Protein 7ODY (pdb70)

Structure (mmCIF, N/CA/C/O backbone):
data_7ODY
#
_entry.id   7ODY
#
_cell.length_a   53.590
_cell.length_b   91.370
_cell.length_c   114.280
_cell.angle_alpha   90.000
_cell.angle_beta   90.000
_cell.angle_gamma   90.000
#
_symmetry.space_group_name_H-M   'P 21 21 21'
#
loop_
_entity.id
_entity.type
_entity.pdbx_description
1 polymer 'MazG-like pyrophosphohydrolase (MazZ)'
2 non-polymer "2'-DEOXYGUANOSINE-5'-DIPHOSPHATE"
3 non-polymer 'MANGANESE (II) ION'
4 non-polymer 'SULFATE ION'
5 water water
#
loop_
_atom_site.group_PDB
_atom_site.id
_atom_site.type_symbol
_atom_site.label_atom_id
_atom_site.label_alt_id
_atom_site.label_comp_id
_atom_site.label_asym_id
_atom_site.label_entity_id
_atom_site.label_seq_id
_atom_site.pdbx_PDB_ins_code
_atom_site.Cartn_x
_atom_site.Cartn_y
_atom_site.Cartn_z
_atom_site.occupancy
_atom_site.B_iso_or_equiv
_atom_site.auth_seq_id
_atom_site.auth_comp_id
_atom_site.auth_asym_id
_atom_site.auth_atom_id
_atom_site.pdbx_PDB_model_num
ATOM 1 N N . PRO A 1 8 ? 25.37000 7.55400 -33.81000 1.000 36.41601 2 PRO A N 1
ATOM 2 C CA . PRO A 1 8 ? 24.53700 7.08000 -32.71900 1.000 35.93710 2 PRO A CA 1
ATOM 3 C C . PRO A 1 8 ? 23.95000 8.19600 -31.87500 1.000 37.03724 2 PRO A C 1
ATOM 4 O O . PRO A 1 8 ? 24.61600 9.13400 -31.59200 1.000 36.25061 2 PRO A O 1
ATOM 15 N N . ALA A 1 9 ? 22.70600 8.08400 -31.48900 1.000 27.30617 3 ALA A N 1
ATOM 16 C CA . ALA A 1 9 ? 22.08700 9.09400 -30.64800 1.000 30.38856 3 ALA A CA 1
ATOM 17 C C . ALA A 1 9 ? 22.34100 8.78200 -29.18000 1.000 29.74562 3 ALA A C 1
ATOM 18 O O . ALA A 1 9 ? 22.59100 7.63200 -28.79900 1.000 32.21546 3 ALA A O 1
ATOM 25 N N . THR A 1 10 ? 22.27400 9.81900 -28.34800 1.000 31.55532 4 THR A N 1
ATOM 26 C CA . THR A 1 10 ? 22.30800 9.57200 -26.91700 1.000 29.22894 4 THR A CA 1
ATOM 27 C C . THR A 1 10 ? 21.01000 8.90300 -26.48800 1.000 29.37946 4 THR A C 1
ATOM 28 O O . THR A 1 10 ? 19.97400 9.01100 -27.15300 1.000 28.62123 4 THR A O 1
ATOM 39 N N . VAL A 1 11 ? 21.05400 8.17800 -25.39200 1.000 27.34447 5 VAL A N 1
ATOM 40 C CA A VAL A 1 11 ? 19.86200 7.50300 -24.90500 0.640 25.67317 5 VAL A CA 1
ATOM 41 C CA B VAL A 1 11 ? 19.86300 7.50100 -24.89400 0.360 25.71509 5 VAL A CA 1
ATOM 42 C C . VAL A 1 11 ? 18.79900 8.51600 -24.50000 1.000 24.92465 5 VAL A C 1
ATOM 43 O O . VAL A 1 11 ? 17.60100 8.27600 -24.67800 1.000 23.64343 5 VAL A O 1
ATOM 68 N N . ALA A 1 12 ? 19.21500 9.68200 -23.96900 1.000 25.03647 6 ALA A N 1
ATOM 69 C CA . ALA A 1 12 ? 18.25300 10.71400 -23.60000 1.000 25.08878 6 ALA A CA 1
ATOM 70 C C . ALA A 1 12 ? 17.52100 11.25000 -24.82300 1.000 24.69693 6 ALA A C 1
ATOM 71 O O . ALA A 1 12 ? 16.32700 11.56400 -24.74700 1.000 24.13256 6 ALA A O 1
ATOM 78 N N . GLU A 1 13 ? 18.22500 11.36900 -25.95400 1.000 25.44083 7 GLU A N 1
ATOM 79 C CA . GLU A 1 13 ? 17.59400 11.85200 -27.17800 1.000 26.49636 7 GLU A CA 1
ATOM 80 C C . GLU A 1 13 ? 16.59700 10.83300 -27.70900 1.000 23.40064 7 GLU A C 1
ATOM 81 O O . GLU A 1 13 ? 15.50900 11.19900 -28.16400 1.000 24.29929 7 GLU A O 1
ATOM 93 N N . LEU A 1 14 ? 16.94600 9.54700 -27.64800 1.000 23.45837 8 LEU A N 1
ATOM 94 C CA . LEU A 1 14 ? 15.99300 8.52500 -28.06600 1.000 21.24600 8 LEU A CA 1
ATOM 95 C C . LEU A 1 14 ? 14.77700 8.50500 -27.14800 1.000 21.16224 8 LEU A C 1
ATOM 96 O O . LEU A 1 14 ? 13.64500 8.37400 -27.62000 1.000 21.63608 8 LEU A O 1
ATOM 112 N N . GLN A 1 15 ? 14.98300 8.65600 -25.83600 1.000 21.51600 9 GLN A N 1
ATOM 113 C CA . GLN A 1 15 ? 13.84600 8.74800 -24.92500 1.000 20.33722 9 GLN A CA 1
ATOM 114 C C . GLN A 1 15 ? 12.94300 9.91900 -25.28500 1.000 22.32642 9 GLN A C 1
ATOM 115 O O . GLN A 1 15 ? 11.71500 9.81000 -25.20700 1.000 19.45022 9 GLN A O 1
ATOM 129 N N . ALA A 1 16 ? 13.54600 11.05400 -25.66400 1.000 22.19172 10 ALA A N 1
ATOM 130 C CA . ALA A 1 16 ? 12.76900 12.24500 -25.99200 1.000 23.11497 10 ALA A CA 1
ATOM 131 C C . ALA A 1 16 ? 11.95300 12.04300 -27.26100 1.000 20.86918 10 ALA A C 1
ATOM 132 O O . ALA A 1 16 ? 10.80200 12.48700 -27.34100 1.000 23.33597 10 ALA A O 1
ATOM 139 N N . GLU A 1 17 ? 12.53000 11.37000 -28.26300 1.000 20.56165 11 GLU A N 1
ATOM 140 C CA . GLU A 1 17 ? 11.78400 11.05300 -29.47700 1.000 22.04946 11 GLU A CA 1
ATOM 141 C C . GLU A 1 17 ? 10.64700 10.08100 -29.19600 1.000 19.83812 11 GLU A C 1
ATOM 142 O O . GLU A 1 17 ? 9.53900 10.23500 -29.72500 1.000 20.37553 11 GLU A O 1
ATOM 154 N N . ILE A 1 18 ? 10.90600 9.05300 -28.38300 1.000 18.56981 12 ILE A N 1
ATOM 155 C CA . ILE A 1 18 ? 9.84600 8.11900 -28.02100 1.000 18.53662 12 ILE A CA 1
ATOM 156 C C . ILE A 1 18 ? 8.71300 8.85300 -27.31700 1.000 19.18408 12 ILE A C 1
ATOM 157 O O . ILE A 1 18 ? 7.53700 8.70200 -27.67000 1.000 19.65335 12 ILE A O 1
ATOM 173 N N . ALA A 1 19 ? 9.05900 9.66000 -26.31100 1.000 19.80656 13 ALA A N 1
ATOM 174 C CA . ALA A 1 19 ? 8.04900 10.35600 -25.52500 1.000 22.44467 13 ALA A CA 1
ATOM 175 C C . ALA A 1 19 ? 7.24700 11.32200 -26.38300 1.000 24.12680 13 ALA A C 1
ATOM 176 O O . ALA A 1 19 ? 6.03300 11.44300 -26.21300 1.000 22.28818 13 ALA A O 1
ATOM 183 N N . ALA A 1 20 ? 7.91900 12.02700 -27.29900 1.000 20.31011 14 ALA A N 1
ATOM 184 C CA . ALA A 1 20 ? 7.22700 12.98200 -28.15800 1.000 21.65468 14 ALA A CA 1
ATOM 185 C C . ALA A 1 20 ? 6.25700 12.28700 -29.10400 1.000 22.81418 14 ALA A C 1
ATOM 186 O O . ALA A 1 20 ? 5.25900 12.89600 -29.52000 1.000 22.46127 14 ALA A O 1
ATOM 193 N N . TRP A 1 21 ? 6.51600 11.01000 -29.43100 1.000 19.95596 15 TRP A N 1
ATOM 194 C CA . TRP A 1 21 ? 5.59000 10.24000 -30.25200 1.000 19.62165 15 TRP A CA 1
ATOM 195 C C . TRP A 1 21 ? 4.40100 9.72700 -29.44200 1.000 20.48094 15 TRP A C 1
ATOM 196 O O . TRP A 1 21 ? 3.25100 9.87100 -29.86700 1.000 24.86097 15 TRP A O 1
ATOM 217 N N . ILE A 1 22 ? 4.65700 9.10600 -28.28400 1.000 20.24337 16 ILE A N 1
ATOM 218 C CA . ILE A 1 22 ? 3.58600 8.41600 -27.56100 1.000 22.71533 16 ILE A CA 1
ATOM 219 C C . ILE A 1 22 ? 2.71800 9.39300 -26.75600 1.000 23.86825 16 ILE A C 1
ATOM 220 O O . ILE A 1 22 ? 1.51800 9.15900 -26.59600 1.000 26.11248 16 ILE A O 1
ATOM 236 N N . HIS A 1 23 ? 3.28100 10.50000 -26.27100 1.000 22.94089 17 HIS A N 1
ATOM 237 C CA . HIS A 1 23 ? 2.54000 11.34400 -25.33400 1.000 25.05205 17 HIS A CA 1
ATOM 238 C C . HIS A 1 23 ? 1.23300 11.88600 -25.90700 1.000 30.21899 17 HIS A C 1
ATOM 239 O O . HIS A 1 23 ? 0.21700 11.83300 -25.19000 1.000 29.52582 17 HIS A O 1
ATOM 253 N N . PRO A 1 24 ? 1.16300 12.38800 -27.14900 1.000 26.30139 18 PRO A N 1
ATOM 254 C CA . PRO A 1 24 ? -0.15300 12.77800 -27.68800 1.000 26.79486 18 PRO A CA 1
ATOM 255 C C . PRO A 1 24 ? -1.15000 11.63400 -27.74900 1.000 29.45882 18 PRO A C 1
ATOM 256 O O . PRO A 1 24 ? -2.35200 11.86600 -27.58100 1.000 32.49767 18 PRO A O 1
ATOM 267 N N . LEU A 1 25 ? -0.69000 10.39900 -27.96400 1.000 27.25582 19 LEU A N 1
ATOM 268 C CA . LEU A 1 25 ? -1.60100 9.27100 -28.09300 1.000 24.71724 19 LEU A CA 1
ATOM 269 C C . LEU A 1 25 ? -1.99700 8.68900 -26.74100 1.000 26.67396 19 LEU A C 1
ATOM 270 O O . LEU A 1 25 ? -3.10900 8.17300 -26.60000 1.000 32.29315 19 LEU A O 1
ATOM 286 N N . ASN A 1 26 ? -1.10600 8.75800 -25.75100 1.000 24.57428 20 ASN A N 1
ATOM 287 C CA . ASN A 1 26 ? -1.28500 8.05300 -24.47800 1.000 26.12105 20 ASN A CA 1
ATOM 288 C C . ASN A 1 26 ? -0.66200 8.89600 -23.37400 1.000 22.43565 20 ASN A C 1
ATOM 289 O O . ASN A 1 26 ? 0.35200 8.51900 -22.77400 1.000 24.69481 20 ASN A O 1
ATOM 300 N N . PRO A 1 27 ? -1.24000 10.07300 -23.09100 1.000 30.68296 21 PRO A N 1
ATOM 301 C CA . PRO A 1 27 ? -0.57000 11.00900 -22.16800 1.000 28.49664 21 PRO A CA 1
ATOM 302 C C . PRO A 1 27 ? -0.53000 10.53100 -20.72300 1.000 33.20038 21 PRO A C 1
ATOM 303 O O . PRO A 1 27 ? 0.39900 10.89400 -19.98500 1.000 33.71720 21 PRO A O 1
ATOM 314 N N . ASP A 1 28 ? -1.50000 9.72800 -20.29500 1.000 30.90384 22 ASP A N 1
ATOM 315 C CA . ASP A 1 28 ? -1.55500 9.25200 -18.92000 1.000 29.41980 22 ASP A CA 1
ATOM 316 C C . ASP A 1 28 ? -0.97900 7.84900 -18.76200 1.000 29.55876 22 ASP A C 1
ATOM 317 O O . ASP A 1 28 ? -1.28900 7.17000 -17.77800 1.000 28.41722 22 ASP A O 1
ATOM 326 N N . ARG A 1 29 ? -0.13900 7.41300 -19.70500 1.000 24.10338 23 ARG A N 1
ATOM 327 C CA . ARG A 1 29 ? 0.50800 6.10900 -19.61600 1.000 22.01455 23 ARG A CA 1
ATOM 328 C C . ARG A 1 29 ? 1.29100 5.98300 -18.31800 1.000 21.11722 23 ARG A C 1
ATOM 329 O O . ARG A 1 29 ? 1.82000 6.96000 -17.77800 1.000 23.32195 23 ARG A O 1
ATOM 350 N N . ARG A 1 30 ? 1.36700 4.74500 -17.84400 1.000 21.55890 24 ARG A N 1
ATOM 351 C CA . ARG A 1 30 ? 1.92900 4.43800 -16.53800 1.000 22.86737 24 ARG A CA 1
ATOM 352 C C . ARG A 1 30 ? 2.95500 3.32300 -16.61500 1.000 20.01155 24 ARG A C 1
ATOM 353 O O . ARG A 1 30 ? 2.98400 2.54800 -17.57800 1.000 20.78785 24 ARG A O 1
ATOM 374 N N . PRO A 1 31 ? 3.83600 3.20000 -15.60400 1.000 20.97528 25 PRO A N 1
ATOM 375 C CA . PRO A 1 31 ? 4.81000 2.08700 -15.61900 1.000 22.33921 25 PRO A CA 1
ATOM 376 C C . PRO A 1 31 ? 4.17600 0.71400 -15.73500 1.000 21.39837 25 PRO A C 1
ATOM 377 O O . PRO A 1 31 ? 4.70400 -0.13300 -16.46700 1.000 19.57742 25 PRO A O 1
ATOM 388 N N . GLY A 1 32 ? 3.05700 0.47300 -15.04400 1.000 23.77803 26 GLY A N 1
ATOM 389 C CA . GLY A 1 32 ? 2.44100 -0.85000 -15.07300 1.000 23.22978 26 GLY A CA 1
ATOM 390 C C . GLY A 1 32 ? 2.05000 -1.29100 -16.47200 1.000 19.05730 26 GLY A C 1
ATOM 391 O O . GLY A 1 32 ? 2.35300 -2.41100 -16.89500 1.000 19.67373 26 GLY A O 1
ATOM 395 N N . GLY A 1 33 ? 1.36600 -0.41700 -17.21500 1.000 20.56315 27 GLY A N 1
ATOM 396 C CA . GLY A 1 33 ? 1.01200 -0.76200 -18.58300 1.000 20.45998 27 GLY A CA 1
ATOM 397 C C . GLY A 1 33 ? 2.21100 -0.83000 -19.51000 1.000 17.07118 27 GLY A C 1
ATOM 398 O O . GLY A 1 33 ? 2.21100 -1.60400 -20.47900 1.000 18.25627 27 GLY A O 1
ATOM 402 N N . THR A 1 34 ? 3.22900 -0.00800 -19.25300 1.000 18.60024 28 THR A N 1
ATOM 403 C CA . THR A 1 34 ? 4.44700 -0.06300 -20.06000 1.000 17.00325 28 THR A CA 1
ATOM 404 C C . THR A 1 34 ? 5.17000 -1.38500 -19.84700 1.000 16.98521 28 THR A C 1
ATOM 405 O O . THR A 1 34 ? 5.64400 -1.99500 -20.80500 1.000 16.67136 28 THR A O 1
ATOM 416 N N . ILE A 1 35 ? 5.21500 -1.86400 -18.59900 1.000 15.85776 29 ILE A N 1
ATOM 417 C CA . ILE A 1 35 ? 5.80000 -3.17900 -18.31400 1.000 16.58825 29 ILE A CA 1
ATOM 418 C C . ILE A 1 35 ? 4.98400 -4.28900 -18.96400 1.000 15.14887 29 ILE A C 1
ATOM 419 O O . ILE A 1 35 ? 5.53400 -5.27900 -19.47700 1.000 15.03025 29 ILE A O 1
ATOM 435 N N . ALA A 1 36 ? 3.66000 -4.16600 -18.92100 1.000 16.05663 30 ALA A N 1
ATOM 436 C CA . ALA A 1 36 ? 2.79600 -5.16200 -19.55100 1.000 16.38891 30 ALA A CA 1
ATOM 437 C C . ALA A 1 36 ? 3.09000 -5.27500 -21.03800 1.000 15.81640 30 ALA A C 1
ATOM 438 O O . ALA A 1 36 ? 3.23600 -6.38000 -21.57500 1.000 16.28720 30 ALA A O 1
ATOM 445 N N . LYS A 1 37 ? 3.18200 -4.12800 -21.72400 1.000 16.49226 31 LYS A N 1
ATOM 446 C CA . LYS A 1 37 ? 3.48500 -4.14000 -23.15300 1.000 16.62794 31 LYS A CA 1
ATOM 447 C C . LYS A 1 37 ? 4.90700 -4.63600 -23.42400 1.000 14.43982 31 LYS A C 1
ATOM 448 O O . LYS A 1 37 ? 5.14100 -5.37500 -24.39100 1.000 15.48310 31 LYS A O 1
ATOM 467 N N . LEU A 1 38 ? 5.87000 -4.23400 -22.58700 1.000 16.34254 32 LEU A N 1
ATOM 468 C CA . LEU A 1 38 ? 7.24100 -4.73200 -22.69700 1.000 15.46843 32 LEU A CA 1
ATOM 469 C C . LEU A 1 38 ? 7.27300 -6.25500 -22.69700 1.000 14.10058 32 LEU A C 1
ATOM 470 O O . LEU A 1 38 ? 7.97500 -6.88000 -23.50400 1.000 14.64742 32 LEU A O 1
ATOM 486 N N . LEU A 1 39 ? 6.48600 -6.87300 -21.81500 1.000 14.67682 33 LEU A N 1
ATOM 487 C CA . LEU A 1 39 ? 6.48300 -8.33200 -21.77300 1.000 15.22324 33 LEU A CA 1
ATOM 488 C C . LEU A 1 39 ? 5.85900 -8.91700 -23.03600 1.000 15.64906 33 LEU A C 1
ATOM 489 O O . LEU A 1 39 ? 6.34000 -9.94200 -23.54300 1.000 15.37465 33 LEU A O 1
ATOM 505 N N . GLU A 1 40 ? 4.79600 -8.29000 -23.56800 1.000 14.54838 34 GLU A N 1
ATOM 506 C CA . GLU A 1 40 ? 4.27800 -8.72300 -24.86900 1.000 16.45271 34 GLU A CA 1
ATOM 507 C C . GLU A 1 40 ? 5.38600 -8.71100 -25.92900 1.000 14.72016 34 GLU A C 1
ATOM 508 O O . GLU A 1 40 ? 5.57000 -9.68500 -26.67600 1.000 15.34149 34 GLU A O 1
ATOM 520 N N . GLU A 1 41 ? 6.14000 -7.61600 -26.00900 1.000 14.64105 35 GLU A N 1
ATOM 521 C CA . GLU A 1 41 ? 7.10500 -7.48700 -27.09600 1.000 15.56370 35 GLU A CA 1
ATOM 522 C C . GLU A 1 41 ? 8.31300 -8.40300 -26.89800 1.000 15.03540 35 GLU A C 1
ATOM 523 O O . GLU A 1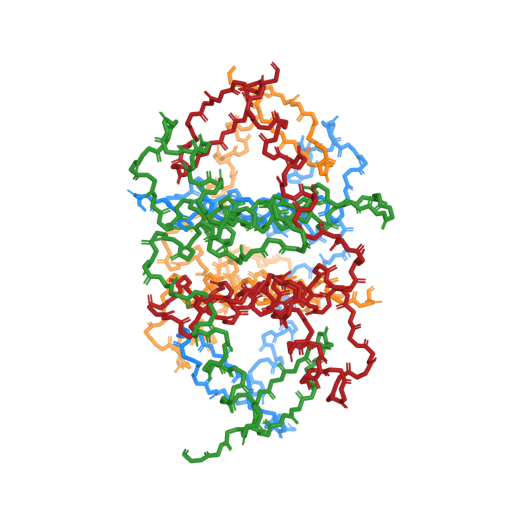 41 ? 8.87700 -8.90600 -27.87400 1.000 16.05379 35 GLU A O 1
ATOM 535 N N . ILE A 1 42 ? 8.71600 -8.66600 -25.64900 1.000 14.00153 36 ILE A N 1
ATOM 536 C CA . ILE A 1 42 ? 9.75100 -9.67400 -25.43700 1.000 15.65530 36 ILE A CA 1
ATOM 537 C C . ILE A 1 42 ? 9.27000 -11.03200 -25.91700 1.000 15.64828 36 ILE A C 1
ATOM 538 O O . ILE A 1 42 ? 10.02800 -11.78500 -26.54300 1.000 16.70597 36 ILE A O 1
ATOM 554 N N . GLY A 1 43 ? 8.01300 -11.37100 -25.61500 1.000 15.93396 37 GLY A N 1
ATOM 555 C CA . GLY A 1 43 ? 7.44100 -12.61600 -26.11400 1.000 16.27051 37 GLY A CA 1
ATOM 556 C C . GLY A 1 43 ? 7.52200 -12.72700 -27.62300 1.000 16.84873 37 GLY A C 1
ATOM 557 O O . GLY A 1 43 ? 7.82500 -13.79500 -28.16200 1.000 17.89121 37 GLY A O 1
ATOM 561 N N . GLU A 1 44 ? 7.25900 -11.62700 -28.32700 1.000 16.84497 38 GLU A N 1
ATOM 562 C CA . GLU A 1 44 ? 7.34700 -11.67000 -29.78800 1.000 17.90861 38 GLU A CA 1
ATOM 563 C C . GLU A 1 44 ? 8.76500 -11.98300 -30.25600 1.000 18.29517 38 GLU A C 1
ATOM 564 O O . GLU A 1 44 ? 8.96100 -12.66000 -31.27200 1.000 20.30028 38 GLU A O 1
ATOM 576 N N . LEU A 1 45 ? 9.76600 -11.47100 -29.54800 1.000 19.00840 39 LEU A N 1
ATOM 577 C CA . LEU A 1 45 ? 11.15100 -11.76100 -29.89600 1.000 20.56575 39 LEU A CA 1
ATOM 578 C C . LEU A 1 45 ? 11.45500 -13.23600 -29.68900 1.000 23.25988 39 LEU A C 1
ATOM 579 O O . LEU A 1 45 ? 12.11300 -13.87200 -30.51900 1.000 23.87669 39 LEU A O 1
ATOM 595 N N . ILE A 1 46 ? 10.94900 -13.79900 -28.59400 1.000 21.14556 40 ILE A N 1
ATOM 596 C CA . ILE A 1 46 ? 11.15500 -15.21400 -28.29800 1.000 22.44671 40 ILE A CA 1
ATOM 597 C C . ILE A 1 46 ? 10.58200 -16.07600 -29.41200 1.000 26.58089 40 ILE A C 1
ATOM 598 O O . ILE A 1 46 ? 11.24100 -17.00000 -29.90300 1.000 30.03452 40 ILE A O 1
ATOM 614 N N . ALA A 1 47 ? 9.34900 -15.78000 -29.84200 1.000 24.43723 41 ALA A N 1
ATOM 615 C CA . ALA A 1 47 ? 8.68200 -16.60900 -30.83900 1.000 25.80843 41 ALA A CA 1
ATOM 616 C C . ALA A 1 47 ? 9.15300 -16.32600 -32.25900 1.000 32.35910 41 ALA A C 1
ATOM 617 O O . ALA A 1 47 ? 8.80800 -17.08900 -33.16700 1.000 35.78263 41 ALA A O 1
ATOM 624 N N . SER A 1 48 ? 9.92500 -15.26300 -32.46900 1.000 28.74429 42 SER A N 1
ATOM 625 C CA . SER A 1 48 ? 10.33700 -14.88300 -33.81400 1.000 35.18260 42 SER A CA 1
ATOM 626 C C . SER A 1 48 ? 11.12400 -16.00200 -34.48200 1.000 48.15348 42 SER A C 1
A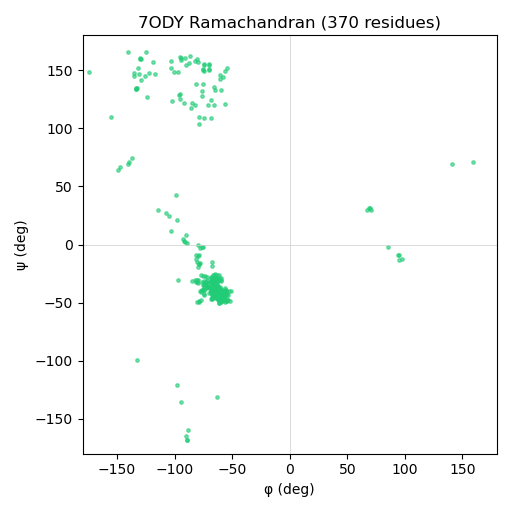TOM 627 O O . SER A 1 48 ? 12.01800 -16.60300 -33.87700 1.000 43.63243 42 SER A O 1
ATOM 635 N N . ASP A 1 49 ? 10.76700 -16.29300 -35.73100 1.000 70.39860 43 ASP A N 1
ATOM 636 C CA . ASP A 1 49 ? 11.54000 -17.17000 -36.60600 1.000 75.43562 43 ASP A CA 1
ATOM 637 C C . ASP A 1 49 ? 12.41500 -16.35800 -37.55000 1.000 79.17987 43 ASP A C 1
ATOM 638 O O . ASP A 1 49 ? 12.50100 -16.65100 -38.74600 1.000 88.95209 43 ASP A O 1
ATOM 647 N N . ARG A 1 50 ? 13.05800 -15.31300 -37.03600 1.000 76.20457 44 ARG A N 1
ATOM 648 C CA . ARG A 1 50 ? 13.84000 -14.40900 -37.86800 1.000 76.35373 44 ARG A CA 1
ATOM 649 C C . ARG A 1 50 ? 15.20900 -14.14600 -37.26300 1.000 74.65979 44 ARG A C 1
ATOM 650 O O . ARG A 1 50 ? 15.34000 -13.99000 -36.04900 1.000 84.96310 44 ARG A O 1
ATOM 671 N N . ASP A 1 53 ? 14.94800 -10.03900 -35.11000 1.000 61.52342 47 ASP A N 1
ATOM 672 C CA . ASP A 1 53 ? 14.90600 -9.00400 -36.13900 1.000 52.55647 47 ASP A CA 1
ATOM 673 C C . ASP A 1 53 ? 14.95700 -7.61400 -35.49800 1.000 41.16384 47 ASP A C 1
ATOM 674 O O . ASP A 1 53 ? 14.48500 -7.43100 -34.37700 1.000 39.27110 47 ASP A O 1
ATOM 682 N N . PRO A 1 54 ? 15.55200 -6.64400 -36.19700 1.000 35.55096 48 PRO A N 1
ATOM 683 C CA . PRO A 1 54 ? 15.79100 -5.33600 -35.56200 1.000 30.83293 48 PRO A CA 1
ATOM 684 C C . PRO A 1 54 ? 14.52400 -4.59200 -35.16200 1.000 30.11405 48 PRO A C 1
ATOM 685 O O . PRO A 1 54 ? 14.55300 -3.86000 -34.16700 1.000 26.73997 48 PRO A O 1
ATOM 696 N N . LEU A 1 55 ? 13.41700 -4.73700 -35.89700 1.000 27.70972 49 LEU A N 1
ATOM 697 C CA . LEU A 1 55 ? 12.20800 -4.00800 -35.51500 1.000 28.10656 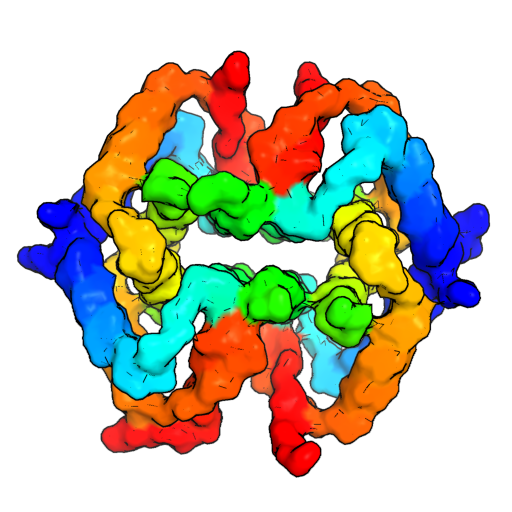49 LEU A CA 1
ATOM 698 C C . LEU A 1 55 ? 11.55400 -4.61700 -34.27900 1.000 28.54319 49 LEU A C 1
ATOM 699 O O . LEU A 1 55 ? 10.88000 -3.90800 -33.52100 1.000 27.55867 49 LEU A O 1
ATOM 715 N N . GLU A 1 56 ? 11.74700 -5.91700 -34.04700 1.000 29.81905 50 GLU A N 1
ATOM 716 C CA . GLU A 1 56 ? 11.26200 -6.50800 -32.80200 1.000 29.06031 50 GLU A CA 1
ATOM 717 C C . GLU A 1 56 ? 12.14000 -6.10800 -31.62300 1.000 27.05279 50 GLU A C 1
ATOM 718 O O . GLU A 1 56 ? 11.62700 -5.78100 -30.54500 1.000 23.50009 50 GLU A O 1
ATOM 730 N N . VAL A 1 57 ? 13.46700 -6.14400 -31.79700 1.000 23.32069 51 VAL A N 1
ATOM 731 C CA . VAL A 1 57 ? 14.34500 -5.58300 -30.77200 1.000 20.65790 51 VAL A CA 1
ATOM 732 C C . VAL A 1 57 ? 13.97400 -4.12900 -30.51000 1.000 19.03251 51 VAL A C 1
ATOM 733 O O . VAL A 1 57 ? 13.99000 -3.66200 -29.36500 1.000 19.50055 51 VAL A O 1
ATOM 746 N N . ALA A 1 58 ? 13.60800 -3.39600 -31.56700 1.000 18.78521 52 ALA A N 1
ATOM 747 C CA . ALA A 1 58 ? 13.23900 -1.99600 -31.38300 1.000 17.92474 52 ALA A CA 1
ATOM 748 C C . ALA A 1 58 ? 12.01500 -1.85300 -30.48500 1.000 17.19747 52 ALA A C 1
ATOM 749 O O . ALA A 1 58 ? 11.96800 -0.95000 -29.63800 1.000 18.64526 52 ALA A O 1
ATOM 756 N N . ASP A 1 59 ? 11.02000 -2.74200 -30.63800 1.000 17.01958 53 ASP A N 1
ATOM 757 C CA . ASP A 1 59 ? 9.83000 -2.67600 -29.78900 1.000 17.36156 53 ASP A CA 1
ATOM 758 C C . ASP A 1 59 ? 10.19500 -2.83300 -28.32000 1.000 16.91186 53 ASP A C 1
ATOM 759 O O . ASP A 1 59 ? 9.65600 -2.12900 -27.45700 1.000 17.78448 53 ASP A O 1
ATOM 768 N N . VAL A 1 60 ? 11.09800 -3.76500 -28.01700 1.000 16.89511 54 VAL A N 1
ATOM 769 C CA . VAL A 1 60 ? 11.52900 -3.96400 -26.63300 1.000 16.92762 54 VAL A CA 1
ATOM 770 C C . VAL A 1 60 ? 12.20200 -2.70700 -26.09900 1.000 17.52355 54 VAL A C 1
ATOM 771 O O . VAL A 1 60 ? 11.91200 -2.24800 -24.98500 1.000 17.74520 54 VAL A O 1
ATOM 784 N N . LEU A 1 61 ? 13.10700 -2.12400 -26.89300 1.000 17.11133 55 LEU A N 1
ATOM 785 C CA . LEU A 1 61 ? 13.88200 -0.97200 -26.43600 1.000 19.11137 55 LEU A CA 1
ATOM 786 C C . LEU A 1 61 ? 13.02900 0.28700 -26.35000 1.000 18.73218 55 LEU A C 1
ATOM 787 O O . LEU A 1 61 ? 13.24400 1.12000 -25.46200 1.000 19.15839 55 LEU A O 1
ATOM 803 N N . ILE A 1 62 ? 12.07000 0.45200 -27.26700 1.000 16.73129 56 ILE A N 1
ATOM 804 C CA . ILE A 1 62 ? 11.15600 1.58900 -27.17600 1.000 18.16291 56 ILE A CA 1
ATOM 805 C C . ILE A 1 62 ? 10.44400 1.58500 -25.82700 1.000 17.11145 56 ILE A C 1
ATOM 806 O O . ILE A 1 62 ? 10.35600 2.61300 -25.14700 1.000 18.40521 56 ILE A O 1
ATOM 822 N N . LEU A 1 63 ? 9.97200 0.41900 -25.39500 1.000 16.73633 57 LEU A N 1
ATOM 823 C CA . LEU A 1 63 ? 9.24400 0.35800 -24.13200 1.000 17.14606 57 LEU A CA 1
ATOM 824 C C . LEU A 1 63 ? 10.18000 0.43900 -22.93000 1.000 16.91992 57 LEU A C 1
ATOM 825 O O . LEU A 1 63 ? 9.83600 1.06600 -21.91500 1.000 17.47547 57 LEU A O 1
ATOM 841 N N . ALA A 1 64 ? 11.34800 -0.20600 -23.00300 1.000 17.02122 58 ALA A N 1
ATOM 842 C CA . ALA A 1 64 ? 12.26000 -0.16600 -21.86200 1.000 17.57365 58 ALA A CA 1
ATOM 843 C C . ALA A 1 64 ? 12.78800 1.24600 -21.63700 1.000 18.17833 58 ALA A C 1
ATOM 844 O O . ALA A 1 64 ? 12.90500 1.70200 -20.49500 1.000 17.64909 58 ALA A O 1
ATOM 851 N N . LEU A 1 65 ? 13.07900 1.97600 -22.71700 1.000 17.83487 59 LEU A N 1
ATOM 852 C CA . LEU A 1 65 ? 13.51100 3.36000 -22.54900 1.000 17.07597 59 LEU A CA 1
ATOM 853 C C . LEU A 1 65 ? 12.38300 4.25700 -22.03900 1.000 17.25001 59 LEU A C 1
ATOM 854 O O . LEU A 1 65 ? 12.61500 5.14500 -21.20000 1.000 19.40491 59 LEU A O 1
ATOM 870 N N . ASP A 1 66 ? 11.16200 4.06700 -22.54500 1.000 17.35717 60 ASP A N 1
ATOM 871 C CA . ASP A 1 66 ? 10.04600 4.89100 -22.07500 1.000 16.94848 60 ASP A CA 1
ATOM 872 C C . ASP A 1 66 ? 9.72500 4.57800 -20.62300 1.000 17.85878 60 ASP A C 1
ATOM 873 O O . ASP A 1 66 ? 9.32900 5.46400 -19.86000 1.000 18.58064 60 ASP A O 1
ATOM 882 N N . LEU A 1 67 ? 9.92700 3.32900 -20.21100 1.000 18.03420 61 LEU A N 1
ATOM 883 C CA . LEU A 1 67 ? 9.80500 2.99800 -18.79300 1.000 19.70325 61 LEU A CA 1
ATOM 884 C C . LEU A 1 67 ? 10.75300 3.83900 -17.95000 1.000 18.89507 61 LEU A C 1
ATOM 885 O O . LEU A 1 67 ? 10.36400 4.38000 -16.90800 1.000 18.91982 61 LEU A O 1
ATOM 901 N N . ALA A 1 68 ? 12.00500 3.96600 -18.39400 1.000 17.84622 62 ALA A N 1
ATOM 902 C CA . ALA A 1 68 ? 12.97200 4.81200 -17.69700 1.000 19.15434 62 ALA A CA 1
ATOM 903 C C . ALA A 1 68 ? 12.49300 6.26000 -17.63000 1.000 21.86208 62 ALA A C 1
ATOM 904 O O . ALA A 1 68 ? 12.60100 6.91100 -16.58500 1.000 22.38912 62 ALA A O 1
ATOM 911 N N . THR A 1 69 ? 11.94300 6.77500 -18.73200 1.000 19.38273 63 THR A N 1
ATOM 912 C CA . THR A 1 69 ? 11.37700 8.12200 -18.71400 1.000 21.33427 63 THR A CA 1
ATOM 913 C C . THR A 1 69 ? 10.28100 8.25300 -17.66500 1.000 19.99775 63 THR A C 1
ATOM 914 O O . THR A 1 69 ? 10.26300 9.21500 -16.88400 1.000 22.43592 63 THR A O 1
ATOM 925 N N . LEU A 1 70 ? 9.35000 7.29500 -17.63600 1.000 18.12430 64 LEU A N 1
ATOM 926 C CA . LEU A 1 70 ? 8.21200 7.39000 -16.72900 1.000 18.70305 64 LEU A CA 1
ATOM 927 C C . LEU A 1 70 ? 8.64200 7.28600 -15.27700 1.000 20.99054 64 LEU A C 1
ATOM 928 O O . LEU A 1 70 ? 7.98600 7.86700 -14.40100 1.000 23.63424 64 LEU A O 1
ATOM 944 N N . LEU A 1 71 ? 9.72900 6.56700 -15.00400 1.000 20.62318 65 LEU A N 1
ATOM 945 C CA . LEU A 1 71 ? 10.23700 6.42300 -13.64400 1.000 21.19653 65 LEU A CA 1
ATOM 946 C C . LEU A 1 71 ? 11.26700 7.48400 -13.28400 1.000 24.32496 65 LEU A C 1
ATOM 947 O O . LEU A 1 71 ? 11.81600 7.44300 -12.17600 1.000 26.02099 65 LEU A O 1
ATOM 963 N N . GLY A 1 72 ? 11.53800 8.42700 -14.18400 1.000 22.03579 66 GLY A N 1
ATOM 964 C CA . GLY A 1 72 ? 12.45600 9.51400 -13.90000 1.000 23.93949 66 GLY A CA 1
ATOM 965 C C . GLY A 1 72 ? 13.91200 9.12000 -13.78600 1.000 29.52252 66 GLY A C 1
ATOM 966 O O . GLY A 1 72 ? 14.66000 9.75000 -13.03000 1.000 28.65956 66 GLY A O 1
ATOM 970 N N . VAL A 1 73 ? 14.34100 8.10000 -14.51900 1.000 24.25864 67 VAL A N 1
ATOM 971 C CA . VAL A 1 73 ? 15.68100 7.54800 -14.36900 1.000 24.53616 67 VAL A CA 1
ATOM 972 C C . VAL A 1 73 ? 16.60700 8.17500 -15.39800 1.000 24.67794 67 VAL A C 1
ATOM 973 O O . VAL A 1 73 ? 16.28100 8.22200 -16.59200 1.000 24.78077 67 VAL A O 1
ATOM 986 N N . ASP A 1 74 ? 17.75000 8.67700 -14.92800 1.000 25.56101 68 ASP A N 1
ATOM 987 C CA . ASP A 1 74 ? 18.84700 9.11600 -15.79100 1.000 27.62476 68 ASP A CA 1
ATOM 988 C C . ASP A 1 74 ? 19.60400 7.87400 -16.25100 1.000 25.14581 68 ASP A C 1
ATOM 989 O O . ASP A 1 74 ? 20.37700 7.29300 -15.48300 1.000 24.17896 68 ASP A O 1
ATOM 998 N N . VAL A 1 75 ? 19.39100 7.47000 -17.50600 1.000 22.89857 69 VAL A N 1
ATOM 999 C CA . VAL A 1 75 ? 19.80600 6.14000 -17.95000 1.000 21.78101 69 VAL A CA 1
ATOM 1000 C C . VAL A 1 75 ? 21.32700 6.01200 -17.96800 1.000 23.57380 69 VAL A C 1
ATOM 1001 O O . VAL A 1 75 ? 21.88400 5.01100 -17.50900 1.000 21.75862 69 VAL A O 1
ATOM 1014 N N . THR A 1 76 ? 22.02200 6.99800 -18.54000 1.000 24.37113 70 THR A N 1
ATOM 1015 C CA . THR A 1 76 ? 23.47900 6.94000 -18.58700 1.000 23.12836 70 THR A CA 1
ATOM 1016 C C . THR A 1 76 ? 24.06300 6.83900 -17.18700 1.000 24.33292 70 THR A C 1
ATOM 1017 O O . THR A 1 76 ? 24.93500 6.00200 -16.92000 1.000 23.49922 70 THR A O 1
ATOM 1028 N N . GLU A 1 77 ? 23.56500 7.66900 -16.27000 1.000 25.71704 71 GLU A N 1
ATOM 1029 C CA . GLU A 1 77 ? 24.07200 7.66400 -14.90200 1.000 26.60770 71 GLU A CA 1
ATOM 1030 C C . GLU A 1 77 ? 23.73900 6.35800 -14.18800 1.000 24.77376 71 GLU A C 1
ATOM 1031 O O . GLU A 1 77 ? 24.58200 5.80000 -13.47200 1.000 24.31497 71 GLU A O 1
ATOM 1043 N N . ALA A 1 78 ? 22.51400 5.85900 -14.37300 1.000 21.72654 72 ALA A N 1
ATOM 1044 C CA . ALA A 1 78 ? 22.09300 4.63700 -13.69500 1.000 21.56300 72 ALA A CA 1
ATOM 1045 C C . ALA A 1 78 ? 22.85600 3.42400 -14.21300 1.000 20.40807 72 ALA A C 1
ATOM 1046 O O . ALA A 1 78 ? 23.28200 2.57000 -13.42800 1.000 20.62222 72 ALA A O 1
ATOM 1053 N N . ILE A 1 79 ? 23.02600 3.31800 -15.53200 1.000 21.02784 73 ILE A N 1
ATOM 1054 C CA . ILE A 1 79 ? 23.76200 2.18300 -16.07800 1.000 19.62317 73 ILE A CA 1
ATOM 1055 C C . ILE A 1 79 ? 25.21900 2.21600 -15.62500 1.000 20.69180 73 ILE A C 1
ATOM 1056 O O . ILE A 1 79 ? 25.78900 1.19000 -15.24000 1.000 21.58431 73 ILE A O 1
ATOM 1072 N N . ARG A 1 80 ? 25.84700 3.39200 -15.65500 1.000 21.05537 74 ARG A N 1
ATOM 1073 C CA . ARG A 1 80 ? 27.23600 3.46700 -15.21700 1.000 21.99007 74 ARG A CA 1
ATOM 1074 C C . ARG A 1 80 ? 27.36400 3.16300 -13.73000 1.000 21.88712 74 ARG A C 1
ATOM 1075 O O . ARG A 1 80 ? 28.31100 2.48700 -13.31300 1.000 23.64712 74 ARG A O 1
ATOM 1096 N N . ALA A 1 81 ? 26.40700 3.61800 -12.92000 1.000 21.77223 75 ALA A N 1
ATOM 1097 C CA . ALA A 1 81 ? 26.45400 3.31400 -11.49200 1.000 23.35437 75 ALA A CA 1
ATOM 1098 C C . ALA A 1 81 ? 26.29400 1.81800 -11.23900 1.000 23.20658 75 ALA A C 1
ATOM 1099 O O . ALA A 1 81 ? 26.98000 1.25000 -10.37800 1.000 23.31548 75 ALA A O 1
ATOM 1106 N N . LYS A 1 82 ? 25.40600 1.15600 -11.98800 1.000 19.41131 76 LYS A N 1
ATOM 1107 C CA . LYS A 1 82 ? 25.24000 -0.28000 -11.78000 1.000 18.33371 76 LYS A CA 1
ATOM 1108 C C . LYS A 1 82 ? 26.41600 -1.06700 -12.35100 1.000 21.12419 76 LYS A C 1
ATOM 1109 O O . LYS A 1 82 ? 26.82600 -2.07100 -11.76100 1.000 19.88513 76 LYS A O 1
ATOM 1128 N N . LEU A 1 83 ? 26.98600 -0.64000 -13.48700 1.000 20.66731 77 LEU A N 1
ATOM 1129 C CA . LEU A 1 83 ? 28.18000 -1.31500 -13.98500 1.000 22.08055 77 LEU A CA 1
ATOM 1130 C C . LEU A 1 83 ? 29.32000 -1.22400 -12.97500 1.000 22.11598 77 LEU A C 1
ATOM 1131 O O . LEU A 1 83 ? 30.08500 -2.18000 -12.80400 1.000 22.11011 77 LEU A O 1
ATOM 1147 N N . ALA A 1 84 ? 29.42900 -0.09300 -12.27500 1.000 23.13692 78 ALA A N 1
ATOM 1148 C CA . ALA A 1 84 ? 30.46300 0.04500 -11.24900 1.000 24.85042 78 ALA A CA 1
ATOM 1149 C C . ALA A 1 84 ? 30.24200 -0.95300 -10.11800 1.000 23.60074 78 ALA A C 1
ATOM 1150 O O . ALA A 1 84 ? 31.19100 -1.57900 -9.62100 1.000 24.38960 78 ALA A O 1
ATOM 1157 N N . ILE A 1 85 ? 28.98500 -1.11800 -9.70700 1.000 22.38065 79 ILE A N 1
ATOM 1158 C CA . ILE A 1 85 ? 28.64500 -2.12500 -8.70500 1.000 22.80103 79 ILE A CA 1
ATOM 1159 C C . ILE A 1 85 ? 28.94700 -3.52100 -9.23300 1.000 21.62544 79 ILE A C 1
ATOM 1160 O O . ILE A 1 85 ? 29.50100 -4.36700 -8.51900 1.000 23.53021 79 ILE A O 1
ATOM 1176 N N . ASN A 1 86 ? 28.58600 -3.78700 -10.49100 1.000 21.88447 80 ASN A N 1
ATOM 1177 C CA . ASN A 1 86 ? 28.83700 -5.10900 -11.05900 1.000 21.53830 80 ASN A CA 1
ATOM 1178 C C . ASN A 1 86 ? 30.33100 -5.41600 -11.16600 1.000 23.41077 80 ASN A C 1
ATOM 1179 O O . ASN A 1 86 ? 30.72700 -6.58000 -11.06200 1.000 22.69614 80 ASN A O 1
ATOM 1190 N N . ARG A 1 87 ? 31.16600 -4.40500 -11.42900 1.000 22.22164 81 ARG A N 1
ATOM 1191 C CA . ARG A 1 87 ? 32.60800 -4.63800 -11.49600 1.000 23.10053 81 ARG A CA 1
ATOM 1192 C C . ARG A 1 87 ? 33.17600 -5.03200 -10.13800 1.000 23.95367 81 ARG A C 1
ATOM 1193 O O . ARG A 1 87 ? 34.14900 -5.79400 -10.06700 1.000 26.69310 81 ARG A O 1
ATOM 1214 N N . ALA A 1 88 ? 32.58900 -4.52100 -9.05900 1.000 24.17688 82 ALA A N 1
ATOM 1215 C CA . ALA A 1 88 ? 33.06600 -4.83000 -7.71700 1.000 27.19650 82 ALA A CA 1
ATOM 1216 C C . ALA A 1 88 ? 32.59000 -6.19200 -7.22200 1.000 28.29940 82 ALA A C 1
ATOM 1217 O O . ALA A 1 88 ? 33.19200 -6.73700 -6.29200 1.000 30.92560 82 ALA A O 1
ATOM 1224 N N . ARG A 1 89 ? 31.53600 -6.74600 -7.81900 1.000 24.83508 83 ARG A N 1
ATOM 1225 C CA . ARG A 1 89 ? 31.01700 -8.07000 -7.49800 1.000 25.76794 83 ARG A CA 1
ATOM 1226 C C . ARG A 1 89 ? 31.83300 -9.16900 -8.18300 1.000 23.63418 83 ARG A C 1
ATOM 1227 O O . ARG A 1 89 ? 32.52200 -8.93800 -9.17900 1.000 24.61331 83 ARG A O 1
ATOM 1248 N N . SER A 1 90 ? 31.72900 -10.38400 -7.63800 1.000 23.23361 84 SER A N 1
ATOM 1249 C CA . SER A 1 90 ? 32.15700 -11.60400 -8.31000 1.000 21.48298 84 SER A CA 1
ATOM 1250 C C . SER A 1 90 ? 30.93300 -12.34400 -8.84500 1.000 20.95309 84 SER A C 1
ATOM 1251 O O . SER A 1 90 ? 29.81900 -12.15900 -8.35400 1.000 21.19446 84 SER A O 1
ATOM 1259 N N . TRP A 1 91 ? 31.15200 -13.20400 -9.85000 1.000 22.03628 85 TRP A N 1
ATOM 1260 C CA . TRP A 1 91 ? 30.04300 -13.76000 -10.62500 1.000 20.17355 85 TRP A CA 1
ATOM 1261 C C . TRP A 1 91 ? 30.19100 -15.25900 -10.85600 1.000 20.39783 85 TRP A C 1
ATOM 1262 O O . TRP A 1 91 ? 31.30000 -15.76400 -11.05600 1.000 23.19883 85 TRP A O 1
ATOM 1283 N N . ALA A 1 92 ? 29.04800 -15.95200 -10.85900 1.000 20.68151 86 ALA A N 1
ATOM 1284 C CA . ALA A 1 92 ? 28.93500 -17.36600 -11.18100 1.000 23.31799 86 ALA A CA 1
ATOM 1285 C C . ALA A 1 92 ? 27.96500 -17.54200 -12.34300 1.000 19.86281 86 ALA A C 1
ATOM 1286 O O . ALA A 1 92 ? 27.01800 -16.76700 -12.49900 1.000 21.44872 86 ALA A O 1
ATOM 1293 N N . ARG A 1 93 ? 28.20100 -18.55200 -13.17800 1.000 24.42020 87 ARG A N 1
ATOM 1294 C CA . ARG A 1 93 ? 27.30900 -18.75600 -14.31100 1.000 23.69123 87 ARG A CA 1
ATOM 1295 C C . ARG A 1 93 ? 26.06300 -19.51200 -13.86600 1.000 24.87963 87 ARG A C 1
ATOM 1296 O O . ARG A 1 93 ? 26.13500 -20.45500 -13.07200 1.000 28.81587 87 ARG A O 1
ATOM 1317 N N . ALA A 1 94 ? 24.91700 -19.07900 -14.36700 1.000 21.58032 88 ALA A N 1
ATOM 1318 C CA . ALA A 1 94 ? 23.64000 -19.69600 -14.05500 1.000 22.96489 88 ALA A CA 1
ATOM 1319 C C . ALA A 1 94 ? 23.27100 -20.70400 -15.14100 1.000 25.19038 88 ALA A C 1
ATOM 1320 O O . ALA A 1 94 ? 23.80200 -20.66800 -16.25200 1.000 23.69785 88 ALA A O 1
ATOM 1327 N N . ASP A 1 95 ? 22.34400 -21.61500 -14.80700 1.000 25.45998 89 ASP A N 1
ATOM 1328 C CA . ASP A 1 95 ? 21.97100 -22.66300 -15.75900 1.000 24.95072 89 ASP A CA 1
ATOM 1329 C C . ASP A 1 95 ? 21.34300 -22.09000 -17.02400 1.000 24.42456 89 ASP A C 1
ATOM 1330 O O . ASP A 1 95 ? 21.41900 -22.71900 -18.08900 1.000 24.99811 89 ASP A O 1
ATOM 1339 N N . ASN A 1 96 ? 20.72200 -20.90700 -16.93500 1.000 21.88510 90 ASN A N 1
ATOM 1340 C CA . ASN A 1 96 ? 20.13700 -20.30600 -18.13100 1.000 21.26595 90 ASN A CA 1
ATOM 1341 C C . ASN A 1 96 ? 21.17700 -19.64700 -19.03500 1.000 21.55656 90 ASN A C 1
ATOM 1342 O O . ASN A 1 96 ? 20.81100 -19.17200 -20.11900 1.000 21.91057 90 ASN A O 1
ATOM 1353 N N . GLY A 1 97 ? 22.45200 -19.63000 -18.64200 1.000 20.86887 91 GLY A N 1
ATOM 1354 C CA . GLY A 1 97 ? 23.50000 -19.07200 -19.46900 1.000 23.51163 91 GLY A CA 1
ATOM 1355 C C . GLY A 1 97 ? 23.88800 -17.65600 -19.11900 1.000 21.35540 91 GLY A C 1
ATOM 1356 O O . GLY A 1 97 ? 24.91700 -17.17300 -19.61200 1.000 22.01454 91 GLY A O 1
ATOM 1360 N N . ALA A 1 98 ? 23.10100 -16.97600 -18.28700 1.000 18.44615 92 ALA A N 1
ATOM 1361 C CA . ALA A 1 98 ? 23.48000 -15.66300 -17.78900 1.000 17.21661 92 ALA A CA 1
ATOM 1362 C C . ALA A 1 98 ? 24.27400 -15.84500 -16.49500 1.000 19.08890 92 ALA A C 1
ATOM 1363 O O . ALA A 1 98 ? 24.69500 -16.95300 -16.15700 1.000 22.60660 92 ALA A O 1
ATOM 1370 N N . MET A 1 99 ? 24.49700 -14.76000 -15.76000 1.000 17.41429 93 MET A N 1
ATOM 1371 C CA . MET A 1 99 ? 25.31700 -14.78800 -14.55400 1.000 17.60005 93 MET A CA 1
ATOM 1372 C C . MET A 1 99 ? 24.47800 -14.37500 -13.35200 1.000 17.64029 93 MET A C 1
ATOM 1373 O O . MET A 1 99 ? 23.46700 -13.68200 -13.48300 1.000 17.66214 93 MET A O 1
ATOM 1387 N N . ARG A 1 100 ? 24.91500 -14.80200 -12.16600 1.000 17.55259 94 ARG A N 1
ATOM 1388 C CA . ARG A 1 100 ? 24.36000 -14.31000 -10.91400 1.000 17.35848 94 ARG A CA 1
ATOM 1389 C C . ARG A 1 100 ? 25.51400 -13.94600 -9.99700 1.000 17.89389 94 ARG A C 1
ATOM 1390 O O . ARG A 1 100 ? 26.47700 -14.71400 -9.88300 1.000 18.63987 94 ARG A O 1
ATOM 1411 N N . HIS A 1 101 ? 25.42700 -12.78700 -9.34500 1.000 17.99741 95 HIS A N 1
ATOM 1412 C CA . HIS A 1 101 ? 26.54000 -12.37100 -8.51000 1.000 19.64652 95 HIS A CA 1
ATOM 1413 C C . HIS A 1 101 ? 26.62600 -13.26300 -7.28700 1.000 18.97003 95 HIS A C 1
ATOM 1414 O O . HIS A 1 101 ? 25.63400 -13.83000 -6.82900 1.000 19.91616 95 HIS A O 1
ATOM 1428 N N . ILE A 1 102 ? 27.84600 -13.42400 -6.77900 1.000 19.42580 96 ILE A N 1
ATOM 1429 C CA . ILE A 1 102 ? 28.11700 -14.28100 -5.64700 1.000 19.22080 96 ILE A CA 1
ATOM 1430 C C . ILE A 1 102 ? 27.79300 -13.48900 -4.37700 1.000 22.29073 96 ILE A C 1
ATOM 1431 O O . ILE A 1 102 ? 28.37300 -12.41300 -4.18400 1.000 24.26129 96 ILE A O 1
ATOM 1447 N N . PRO A 1 103 ? 26.86200 -13.94000 -3.54200 1.000 19.57107 97 PRO A N 1
ATOM 1448 C CA . PRO A 1 103 ? 26.47800 -13.12800 -2.38200 1.000 23.55345 97 PRO A CA 1
ATOM 1449 C C . PRO A 1 103 ? 27.64200 -13.01500 -1.41000 1.000 23.49553 97 PRO A C 1
ATOM 1450 O O . PRO A 1 103 ? 28.32800 -13.99900 -1.12600 1.000 23.32165 97 PRO A O 1
ATOM 1461 N N . GLY A 1 104 ? 27.87000 -11.79600 -0.92400 1.000 26.03808 98 GLY A N 1
ATOM 1462 C CA . GLY A 1 104 ? 28.96000 -11.50000 -0.01300 1.000 28.37995 98 GLY A CA 1
ATOM 1463 C C . GLY A 1 104 ? 30.29600 -11.19800 -0.66300 1.000 26.47218 98 GLY A C 1
ATOM 1464 O O . GLY A 1 104 ? 31.25400 -10.88300 0.05300 1.000 27.90143 98 GLY A O 1
ATOM 1468 N N . SER A 1 105 ? 30.39100 -11.26300 -1.99000 1.000 27.50766 99 SER A N 1
ATOM 1469 C CA . SER A 1 105 ? 31.66800 -11.18500 -2.69000 1.000 33.97348 99 SER A CA 1
ATOM 1470 C C . SER A 1 105 ? 32.08500 -9.76800 -3.06400 1.000 39.25667 99 SER A C 1
ATOM 1471 O O . SER A 1 105 ? 33.07200 -9.61100 -3.79400 1.000 42.89844 99 SER A O 1
ATOM 1479 N N . ASP A 1 106 ? 31.37200 -8.74300 -2.60100 1.000 40.73885 100 ASP A N 1
ATOM 1480 C CA . ASP A 1 106 ? 31.69200 -7.36500 -2.97000 1.000 43.75582 100 ASP A CA 1
ATOM 1481 C C . ASP A 1 106 ? 33.13500 -7.02100 -2.62700 1.000 51.00474 100 ASP A C 1
ATOM 1482 O O . ASP A 1 106 ? 33.54100 -7.10900 -1.46500 1.000 50.64747 100 ASP A O 1
ATOM 1491 N N . THR A 1 107 ? 33.91400 -6.63300 -3.63200 1.000 50.67010 101 THR A N 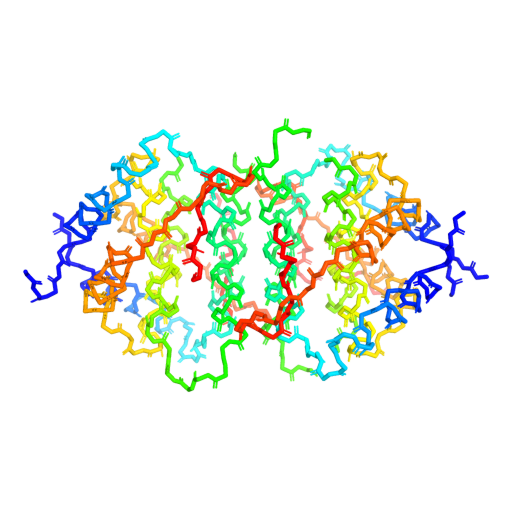1
ATOM 1492 C CA . THR A 1 107 ? 35.25700 -6.13900 -3.34600 1.000 62.23820 101 THR A CA 1
ATOM 1493 C C . THR A 1 107 ? 35.13700 -4.77100 -2.69000 1.000 69.39534 101 THR A C 1
ATOM 1494 O O . THR A 1 107 ? 34.56500 -3.85300 -3.29200 1.000 64.14953 101 THR A O 1
ATOM 1505 N N . PRO A 1 108 ? 35.63700 -4.59200 -1.45800 1.000 78.83058 102 PRO A N 1
ATOM 1506 C CA . PRO A 1 108 ? 35.54800 -3.34800 -0.68600 1.000 77.46271 102 PRO A CA 1
ATOM 1507 C C . PRO A 1 108 ? 36.63600 -2.34000 -1.05100 1.000 78.86940 102 PRO A C 1
ATOM 1508 O O . PRO A 1 108 ? 36.87800 -2.12200 -2.24100 1.000 81.72485 102 PRO A O 1
ATOM 1519 N N A PRO B 1 8 ? 28.28900 13.93300 -24.59400 0.520 40.17936 2 PRO B N 1
ATOM 1520 N N B PRO B 1 8 ? 25.36700 11.38100 -20.27400 0.480 37.85565 2 PRO B N 1
ATOM 1521 C CA A PRO B 1 8 ? 27.72000 12.84700 -23.77900 0.520 36.04077 2 PRO B CA 1
ATOM 1522 C CA B PRO B 1 8 ? 24.51500 11.68500 -21.42000 0.480 36.76620 2 PRO B CA 1
ATOM 1523 C C A PRO B 1 8 ? 27.72300 11.51300 -24.49400 0.520 32.89947 2 PRO B C 1
ATOM 1524 C C B PRO B 1 8 ? 25.11500 11.04600 -22.67100 0.480 35.87945 2 PRO B C 1
ATOM 1525 O O A PRO B 1 8 ? 27.74200 11.42800 -25.73300 0.520 32.70734 2 PRO B O 1
ATOM 1526 O O B PRO B 1 8 ? 25.44100 11.73700 -23.64600 0.480 33.47069 2 PRO B O 1
ATOM 1547 N N A ALA B 1 9 ? 27.66300 10.44200 -23.70500 0.520 34.58162 3 ALA B N 1
ATOM 1548 N N B ALA B 1 9 ? 25.29600 9.73400 -22.63600 0.480 28.72777 3 ALA B N 1
ATOM 1549 C CA A ALA B 1 9 ? 27.77400 9.09300 -24.25300 0.520 30.55504 3 ALA B CA 1
ATOM 1550 C CA B ALA B 1 9 ? 26.16200 9.05800 -23.59100 0.480 31.15372 3 ALA B CA 1
ATOM 1551 C C A ALA B 1 9 ? 26.49800 8.69300 -24.98800 0.520 29.91540 3 ALA B C 1
ATOM 1552 C C B ALA B 1 9 ? 25.35700 8.62500 -24.80700 0.480 30.65917 3 ALA B C 1
ATOM 1553 O O A ALA B 1 9 ? 25.38200 8.97600 -24.52800 0.520 30.72532 3 ALA B O 1
ATOM 1554 O O B ALA B 1 9 ? 24.12500 8.52900 -24.76200 0.480 32.69468 3 ALA B O 1
ATOM 1567 N N A THR B 1 10 ? 26.67100 8.02100 -26.12500 0.520 34.16076 4 THR B N 1
ATOM 1568 N N B THR B 1 10 ? 26.05900 8.34100 -25.89700 0.480 34.68368 4 THR B N 1
ATOM 1569 C CA A THR B 1 10 ? 25.57900 7.55500 -26.96600 0.520 32.29714 4 THR B CA 1
ATOM 1570 C CA B THR B 1 10 ? 25.38100 7.65500 -26.98000 0.480 32.18404 4 THR B CA 1
ATOM 1571 C C A THR B 1 10 ? 25.14500 6.15300 -26.53800 0.520 29.95082 4 THR B C 1
ATOM 1572 C C B THR B 1 10 ? 25.11800 6.21800 -26.56400 0.480 29.92389 4 THR B C 1
ATOM 1573 O O A THR B 1 10 ? 25.78800 5.50700 -25.70400 0.520 30.72717 4 THR B O 1
ATOM 1574 O O B THR B 1 10 ? 25.85900 5.62100 -25.76800 0.480 30.64183 4 THR B O 1
ATOM 1595 N N . VAL B 1 11 ? 24.03200 5.67800 -27.10500 1.000 28.63033 5 VAL B N 1
ATOM 1596 C CA . VAL B 1 11 ? 23.61700 4.31400 -26.80100 1.000 24.23741 5 VAL B CA 1
ATOM 1597 C C . VAL B 1 11 ? 24.68900 3.31500 -27.21500 1.000 23.25369 5 VAL B C 1
ATOM 1598 O O . VAL B 1 11 ? 24.92100 2.31500 -26.51900 1.000 23.60897 5 VAL B O 1
ATOM 1612 N N . ALA B 1 12 ? 25.38400 3.58600 -28.32200 1.000 24.42936 6 ALA B N 1
ATOM 1613 C CA . ALA B 1 12 ? 26.46700 2.70800 -28.75100 1.000 26.84741 6 ALA B CA 1
ATOM 1614 C C . ALA B 1 12 ? 27.59700 2.68000 -27.73600 1.000 26.41869 6 ALA B C 1
ATOM 1615 O O . ALA B 1 12 ? 28.20500 1.62300 -27.51500 1.000 24.73028 6 ALA B O 1
ATOM 1622 N N . GLU B 1 13 ? 27.89200 3.82200 -27.10900 1.000 25.46382 7 GLU B N 1
ATOM 1623 C CA . GLU B 1 13 ? 28.95300 3.83300 -26.10900 1.000 26.60599 7 GLU B CA 1
ATOM 1624 C C . GLU B 1 13 ? 28.53000 3.08500 -24.84800 1.000 25.79037 7 GLU B C 1
ATOM 1625 O O . GLU B 1 13 ? 29.33900 2.36500 -24.24300 1.000 26.20997 7 GLU B O 1
ATOM 1637 N N . LEU B 1 14 ? 27.25900 3.17100 -24.43900 1.000 22.48768 8 LEU B N 1
ATOM 1638 C CA . LEU B 1 14 ? 26.80100 2.37000 -23.30400 1.000 23.79402 8 LEU B CA 1
ATOM 1639 C C . LEU B 1 14 ? 26.83900 0.88700 -23.63600 1.000 22.26940 8 LEU B C 1
ATOM 1640 O O . LEU B 1 14 ? 27.22100 0.06400 -22.79400 1.000 22.18958 8 LEU B O 1
ATOM 1656 N N . GLN B 1 15 ? 26.44200 0.52300 -24.86200 1.000 21.68011 9 GLN B N 1
ATOM 1657 C CA . GLN B 1 15 ? 26.56900 -0.86400 -25.29800 1.000 21.65620 9 GLN B CA 1
ATOM 1658 C C . GLN B 1 15 ? 28.01500 -1.33500 -25.21400 1.000 21.87140 9 GLN B C 1
ATOM 1659 O O . GLN B 1 15 ? 28.29000 -2.46100 -24.78100 1.000 21.64659 9 GLN B O 1
ATOM 1673 N N . ALA B 1 16 ? 28.95400 -0.48500 -25.63500 1.000 22.50297 10 ALA B N 1
ATOM 1674 C CA . ALA B 1 16 ? 30.36200 -0.85500 -25.57000 1.000 24.16317 10 ALA B CA 1
ATOM 1675 C C . ALA B 1 16 ? 30.81200 -1.06700 -24.13000 1.000 23.48885 10 ALA B C 1
ATOM 1676 O O . ALA B 1 16 ? 31.54300 -2.02000 -23.84200 1.000 23.18968 10 ALA B O 1
ATOM 1683 N N . GLU B 1 17 ? 30.37300 -0.20000 -23.21100 1.000 21.80567 11 GLU B N 1
ATOM 1684 C CA . GLU B 1 17 ? 30.76000 -0.33900 -21.80700 1.000 22.76887 11 GLU B CA 1
ATOM 1685 C C . GLU B 1 17 ? 30.17300 -1.60900 -21.19500 1.000 22.42292 11 GLU B C 1
ATOM 1686 O O . GLU B 1 17 ? 30.84700 -2.30800 -20.42400 1.000 23.13647 11 GLU B O 1
ATOM 1698 N N . ILE B 1 18 ? 28.91300 -1.91600 -21.51800 1.000 20.71897 12 ILE B N 1
ATOM 1699 C CA . ILE B 1 18 ? 28.29400 -3.15000 -21.02900 1.000 19.70130 12 ILE B CA 1
ATOM 1700 C C . ILE B 1 18 ? 29.04900 -4.36700 -21.55000 1.000 20.81117 12 ILE B C 1
ATOM 1701 O O . ILE B 1 18 ? 29.39200 -5.28700 -20.79300 1.000 22.19151 12 ILE B O 1
ATOM 1717 N N . ALA B 1 19 ? 29.29000 -4.40300 -22.86200 1.000 21.91423 13 ALA B N 1
ATOM 1718 C CA . ALA B 1 19 ? 29.98800 -5.53100 -23.47500 1.000 22.68261 13 ALA B CA 1
ATOM 1719 C C . ALA B 1 19 ? 31.36600 -5.74100 -22.85700 1.000 22.73434 13 ALA B C 1
ATOM 1720 O O . ALA B 1 19 ? 31.76900 -6.88100 -22.59700 1.000 23.59761 13 ALA B O 1
ATOM 1727 N N . ALA B 1 20 ? 32.10000 -4.65000 -22.61200 1.000 24.10135 14 ALA B N 1
ATOM 1728 C CA . ALA B 1 20 ? 33.43500 -4.75900 -22.03600 1.000 23.15272 14 ALA B CA 1
ATOM 1729 C C . ALA B 1 20 ? 33.39400 -5.33800 -20.62800 1.000 23.11258 14 ALA B C 1
ATOM 1730 O O . ALA B 1 20 ? 34.35000 -5.99800 -20.20300 1.000 25.53780 14 ALA B O 1
ATOM 1737 N N . TRP B 1 21 ? 32.29700 -5.11500 -19.89700 1.000 23.17520 15 TRP B N 1
ATOM 1738 C CA . TRP B 1 21 ? 32.16700 -5.70300 -18.56800 1.000 21.59874 15 TRP B CA 1
ATOM 1739 C C . TRP B 1 21 ? 31.77300 -7.17800 -18.64000 1.000 21.05870 15 TRP B C 1
ATOM 1740 O O . TRP B 1 21 ? 32.39900 -8.02700 -17.99500 1.000 21.59968 15 TRP B O 1
ATOM 1761 N N . ILE B 1 22 ? 30.74800 -7.50800 -19.42600 1.000 20.71540 16 ILE B N 1
ATOM 1762 C CA . ILE B 1 22 ? 30.19900 -8.86100 -19.37000 1.000 18.76530 16 ILE B CA 1
ATOM 1763 C C . ILE B 1 22 ? 31.04200 -9.85400 -20.16500 1.000 20.35914 16 ILE B C 1
ATOM 1764 O O . ILE B 1 22 ? 31.12000 -11.02900 -19.79600 1.000 20.89244 16 ILE B O 1
ATOM 1780 N N . HIS B 1 23 ? 31.65800 -9.43000 -21.26800 1.000 23.47961 17 HIS B N 1
ATOM 1781 C CA . HIS B 1 23 ? 32.28300 -10.41000 -22.15700 1.000 25.39688 17 HIS B CA 1
ATOM 1782 C C . HIS B 1 23 ? 33.35200 -11.26300 -21.46900 1.000 22.33951 17 HIS B C 1
ATOM 1783 O O . HIS B 1 23 ? 33.33600 -12.49100 -21.66000 1.000 24.05357 17 HIS B O 1
ATOM 1797 N N . PRO B 1 24 ? 34.27500 -10.71800 -20.66500 1.000 24.69005 18 PRO B N 1
ATOM 1798 C CA . PRO B 1 24 ? 35.23900 -11.60300 -19.97600 1.000 25.41135 18 PRO B CA 1
ATOM 1799 C C . PRO B 1 24 ? 34.57700 -12.56500 -19.00400 1.000 25.16752 18 PRO B C 1
ATOM 1800 O O . PRO B 1 24 ? 35.11500 -13.65200 -18.75600 1.000 25.61844 18 PRO B O 1
ATOM 1811 N N . LEU B 1 25 ? 33.43200 -12.18400 -18.43100 1.000 20.56661 19 LEU B N 1
ATOM 1812 C CA . LEU B 1 25 ? 32.76100 -13.03700 -17.45600 1.000 19.89448 19 LEU B CA 1
ATOM 1813 C C . LEU B 1 25 ? 31.92400 -14.10700 -18.12700 1.000 21.60556 19 LEU B C 1
ATOM 1814 O O . LEU B 1 25 ? 31.75200 -15.19700 -17.56900 1.000 22.20359 19 LEU B O 1
ATOM 1830 N N . ASN B 1 26 ? 31.39800 -13.81300 -19.31200 1.000 19.90575 20 ASN B N 1
ATOM 1831 C CA . ASN B 1 26 ? 30.44600 -14.68300 -20.00200 1.000 20.13866 20 ASN B CA 1
ATOM 1832 C C . ASN B 1 26 ? 30.80600 -14.66200 -21.48300 1.000 23.45909 20 ASN B C 1
ATOM 1833 O O . ASN B 1 26 ? 30.07700 -14.09200 -22.30300 1.000 21.60290 20 ASN B O 1
ATOM 1844 N N . PRO B 1 27 ? 31.95700 -15.25400 -21.85800 1.000 21.58833 21 PRO B N 1
ATOM 1845 C CA . PRO B 1 27 ? 32.44300 -15.09500 -23.24300 1.000 21.88443 21 PRO B CA 1
ATOM 1846 C C . PRO B 1 27 ? 31.58100 -15.77200 -24.28900 1.000 25.68750 21 PRO B C 1
ATOM 1847 O O . PRO B 1 27 ? 31.74800 -15.46900 -25.47800 1.000 30.16516 21 PRO B O 1
ATOM 1858 N N . ASP B 1 28 ? 30.68000 -16.68000 -23.91100 1.000 23.05420 22 ASP B N 1
ATOM 1859 C CA . ASP B 1 28 ? 29.78500 -17.31200 -24.87500 1.000 24.58023 22 ASP B CA 1
ATOM 1860 C C . ASP B 1 28 ? 28.32400 -16.92800 -24.63700 1.000 24.48211 22 ASP B C 1
ATOM 1861 O O . ASP B 1 28 ? 27.42200 -17.71400 -24.93100 1.000 26.08105 22 ASP B O 1
ATOM 1870 N N . ARG B 1 29 ? 28.08500 -15.72800 -24.10500 1.000 22.65736 23 ARG B N 1
ATOM 1871 C CA . ARG B 1 29 ? 26.72600 -15.27800 -23.82600 1.000 21.13735 23 ARG B CA 1
ATOM 1872 C C . ARG B 1 29 ? 25.89900 -15.23600 -25.10600 1.000 19.43694 23 ARG B C 1
ATOM 1873 O O . ARG B 1 29 ? 26.41300 -14.93100 -26.18300 1.000 21.43324 23 ARG B O 1
ATOM 1894 N N . ARG B 1 30 ? 24.60500 -15.53800 -24.98800 1.000 21.21043 24 ARG B N 1
ATOM 1895 C CA . ARG B 1 30 ? 23.77600 -15.55900 -26.19000 1.000 20.35081 24 ARG B CA 1
ATOM 1896 C C . ARG B 1 30 ? 22.38800 -14.97300 -25.94300 1.000 18.82756 24 ARG B C 1
ATOM 1897 O O . ARG B 1 30 ? 21.99400 -14.76500 -24.78400 1.000 18.86053 24 ARG B O 1
ATOM 1918 N N . PRO B 1 31 ? 21.63800 -14.66500 -27.01300 1.000 19.53916 25 PRO B N 1
ATOM 1919 C CA . PRO B 1 31 ? 20.32300 -14.01800 -26.83500 1.000 18.97403 25 PRO B CA 1
ATOM 1920 C C . PRO B 1 31 ? 19.38400 -14.73800 -25.88300 1.000 18.67209 25 PRO B C 1
ATOM 1921 O O . PRO B 1 31 ? 18.70000 -14.07000 -25.10300 1.000 18.35393 25 PRO B O 1
ATOM 1932 N N . GLY B 1 32 ? 19.33600 -16.07400 -25.91300 1.000 20.43043 26 GLY B N 1
ATOM 1933 C CA . GLY B 1 32 ? 18.38800 -16.79700 -25.07400 1.000 21.00241 26 GLY B CA 1
ATOM 1934 C C . GLY B 1 32 ? 18.61100 -16.56400 -23.59100 1.000 20.47373 26 GLY B C 1
ATOM 1935 O O . GLY B 1 32 ? 17.67700 -16.23400 -22.85700 1.000 19.65674 26 GLY B O 1
ATOM 1939 N N . GLY B 1 33 ? 19.85300 -16.73300 -23.12700 1.000 18.73225 27 GLY B N 1
ATOM 1940 C CA . GLY B 1 33 ? 20.13300 -16.48500 -21.72100 1.000 18.74922 27 GLY B CA 1
ATOM 1941 C C . GLY B 1 33 ? 19.99700 -15.02400 -21.35200 1.000 15.75805 27 GLY B C 1
ATOM 1942 O O . GLY B 1 33 ? 19.63500 -14.69100 -20.21800 1.000 16.49603 27 GLY B O 1
ATOM 1946 N N . THR B 1 34 ? 20.24300 -14.13300 -22.30900 1.000 16.36216 28 THR B N 1
ATOM 1947 C CA . THR B 1 34 ? 20.06500 -12.71000 -22.04100 1.000 15.59260 28 THR B CA 1
ATOM 1948 C C . THR B 1 34 ? 18.58900 -12.34900 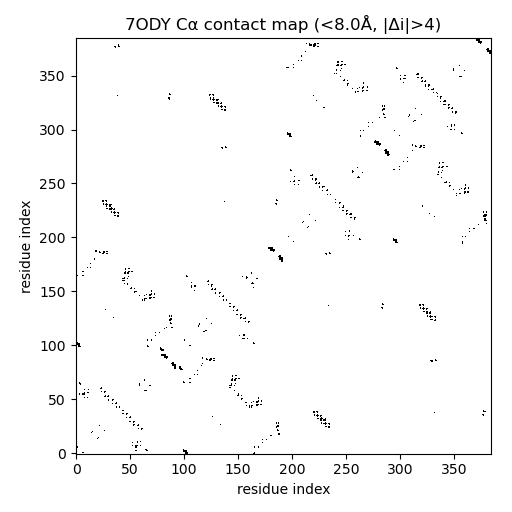-21.88500 1.000 15.37790 28 THR B C 1
ATOM 1949 O O . THR B 1 34 ? 18.22500 -11.56400 -20.99800 1.000 15.86766 28 THR B O 1
ATOM 1960 N N . ILE B 1 35 ? 17.72100 -12.90400 -22.73800 1.000 15.89359 29 ILE B N 1
ATOM 1961 C CA . ILE B 1 35 ? 16.28000 -12.72300 -22.55300 1.000 16.05622 29 ILE B CA 1
ATOM 1962 C C . ILE B 1 35 ? 15.83900 -13.32300 -21.22900 1.000 14.43932 29 ILE B C 1
ATOM 1963 O O . ILE B 1 35 ? 15.01600 -12.74100 -20.50900 1.000 15.19496 29 ILE B O 1
ATOM 1979 N N . ALA B 1 36 ? 16.38500 -14.49000 -20.88000 1.000 15.39181 30 ALA B N 1
ATOM 1980 C CA . ALA B 1 36 ? 16.02000 -15.10400 -19.60500 1.000 14.84513 30 ALA B CA 1
ATOM 1981 C C . ALA B 1 36 ? 16.39100 -14.19700 -18.43900 1.000 15.30115 30 ALA B C 1
ATOM 1982 O O . ALA B 1 36 ? 15.60500 -14.03900 -17.48700 1.000 15.12002 30 ALA B O 1
ATOM 1989 N N . LYS B 1 37 ? 17.56600 -13.56500 -18.50300 1.000 15.06456 31 LYS B N 1
ATOM 1990 C CA . LYS B 1 37 ? 17.97100 -12.68500 -17.41100 1.000 16.93445 31 LYS B CA 1
ATOM 1991 C C . LYS B 1 37 ? 17.14800 -11.40000 -17.42600 1.000 15.13426 31 LYS B C 1
ATOM 1992 O O . LYS B 1 37 ? 16.81000 -10.85800 -16.37200 1.000 15.08627 31 LYS B O 1
ATOM 2011 N N . LEU B 1 38 ? 16.81600 -10.90100 -18.61700 1.000 15.90784 32 LEU B N 1
ATOM 2012 C CA . LEU B 1 38 ? 15.97200 -9.71400 -18.72000 1.000 15.90273 32 LEU B CA 1
ATOM 2013 C C . LEU B 1 38 ? 14.62100 -9.92500 -18.03400 1.000 14.91422 32 LEU B C 1
ATOM 2014 O O . LEU B 1 38 ? 14.13100 -9.04200 -17.31500 1.000 13.99896 32 LEU B O 1
ATOM 2030 N N . LEU B 1 39 ? 14.03300 -11.11700 -18.19800 1.000 14.35564 33 LEU B N 1
ATOM 2031 C CA . LEU B 1 39 ? 12.76100 -11.41500 -17.54800 1.000 14.84657 33 LEU B CA 1
ATOM 2032 C C . LEU B 1 39 ? 12.90900 -11.43300 -16.03200 1.000 14.76875 33 LEU B C 1
ATOM 2033 O O . LEU B 1 39 ? 12.02800 -10.94000 -15.31300 1.000 14.78050 33 LEU B O 1
ATOM 2049 N N . GLU B 1 40 ? 14.02100 -11.98700 -15.53100 1.000 14.19893 34 GLU B N 1
ATOM 2050 C CA . GLU B 1 40 ? 14.27500 -11.94000 -14.09000 1.000 15.87081 34 GLU B CA 1
ATOM 2051 C C . GLU B 1 40 ? 14.28100 -10.50400 -13.58600 1.000 14.75520 34 GLU B C 1
ATOM 2052 O O . GLU B 1 40 ? 13.67200 -10.18500 -12.55200 1.000 15.24866 34 GLU B O 1
ATOM 2064 N N . GLU B 1 41 ? 14.96200 -9.61700 -14.31800 1.000 13.70329 35 GLU B N 1
ATOM 2065 C CA . GLU B 1 41 ? 15.15500 -8.25200 -13.83800 1.000 13.62916 35 GLU B CA 1
ATOM 2066 C C . GLU B 1 41 ? 13.88000 -7.41700 -13.96600 1.000 14.38560 35 GLU B C 1
ATOM 2067 O O . GLU B 1 41 ? 13.62800 -6.54100 -13.13600 1.000 15.76227 35 GLU B O 1
ATOM 2079 N N . ILE B 1 42 ? 13.07900 -7.65100 -15.01000 1.000 14.30209 36 ILE B N 1
ATOM 2080 C CA . ILE B 1 42 ? 11.75500 -7.03500 -15.07100 1.000 15.18778 36 ILE B CA 1
ATOM 2081 C C . ILE B 1 42 ? 10.92000 -7.48200 -13.88800 1.000 15.08027 36 ILE B C 1
ATOM 2082 O O . ILE B 1 42 ? 10.20300 -6.68300 -13.27300 1.000 15.80838 36 ILE B O 1
ATOM 2098 N N . GLY B 1 43 ? 11.01900 -8.76100 -13.53200 1.000 14.32662 37 GLY B N 1
ATOM 2099 C CA . GLY B 1 43 ? 10.31200 -9.22900 -12.35100 1.000 15.82342 37 GLY B CA 1
ATOM 2100 C C . GLY B 1 43 ? 10.71700 -8.46600 -11.10200 1.000 15.35682 37 GLY B C 1
ATOM 2101 O O . GLY B 1 43 ? 9.87100 -8.08800 -10.28400 1.000 16.06770 37 GLY B O 1
ATOM 2105 N N . GLU B 1 44 ? 12.02000 -8.22400 -10.93900 1.000 15.11203 38 GLU B N 1
ATOM 2106 C CA . GLU B 1 44 ? 12.47500 -7.50500 -9.75300 1.000 16.06086 38 GLU B CA 1
ATOM 2107 C C . GLU B 1 44 ? 11.91900 -6.09000 -9.72900 1.000 17.38250 38 GLU B C 1
ATOM 2108 O O . GLU B 1 44 ? 11.61400 -5.54800 -8.65900 1.000 18.70689 38 GLU B O 1
ATOM 2120 N N . LEU B 1 45 ? 11.84800 -5.45300 -10.89500 1.000 16.45762 39 LEU B N 1
ATOM 2121 C CA . LEU B 1 45 ? 11.27200 -4.11600 -10.96500 1.000 18.51449 39 LEU B CA 1
ATOM 2122 C C . LEU B 1 45 ? 9.80600 -4.14000 -10.55700 1.000 18.57331 39 LEU B C 1
ATOM 2123 O O . LEU B 1 45 ? 9.33700 -3.25500 -9.83000 1.000 22.22949 39 LEU B O 1
ATOM 2139 N N . ILE B 1 46 ? 9.07500 -5.17700 -10.98000 1.000 18.35673 40 ILE B N 1
ATOM 2140 C CA . ILE B 1 46 ? 7.66600 -5.29200 -10.62700 1.000 19.55047 40 ILE B CA 1
ATOM 2141 C C . ILE B 1 46 ? 7.50500 -5.41000 -9.12100 1.000 22.54179 40 ILE B C 1
ATOM 2142 O O . ILE B 1 46 ? 6.63400 -4.77400 -8.51900 1.000 23.81778 40 ILE B O 1
ATOM 2158 N N . ALA B 1 47 ? 8.32900 -6.24600 -8.49700 1.000 20.54483 41 ALA B N 1
ATOM 2159 C CA . ALA B 1 47 ? 8.18400 -6.53400 -7.08200 1.000 20.83412 41 ALA B CA 1
ATOM 2160 C C . ALA B 1 47 ? 8.74900 -5.43100 -6.20600 1.000 25.35124 41 ALA B C 1
ATOM 2161 O O . ALA B 1 47 ? 8.45100 -5.39600 -5.00600 1.000 31.37621 41 ALA B O 1
ATOM 2168 N N . SER B 1 48 ? 9.55400 -4.55600 -6.72900 1.000 24.12961 42 SER B N 1
ATOM 2169 C CA . SER B 1 48 ? 10.13600 -3.51000 -5.94200 1.000 30.48549 42 SER B CA 1
ATOM 2170 C C . SER B 1 48 ? 9.08800 -2.61000 -5.32000 1.000 41.97329 42 SER B C 1
ATOM 2171 O O . SER B 1 48 ? 8.08100 -2.29800 -5.90000 1.000 35.67552 42 SER B O 1
ATOM 2179 N N . ASP B 1 49 ? 9.37400 -2.19400 -4.11100 1.000 57.01808 43 ASP B N 1
ATOM 2180 C CA . ASP B 1 49 ? 8.49900 -1.30800 -3.37400 1.000 70.55037 43 ASP B CA 1
ATOM 2181 C C . ASP B 1 49 ? 9.04600 0.10600 -3.38900 1.000 68.36600 43 ASP B C 1
ATOM 2182 O O . ASP B 1 49 ? 8.56300 0.93000 -2.66300 1.000 70.26729 43 ASP B O 1
ATOM 2191 N N . ARG B 1 50 ? 10.03900 0.37800 -4.22900 1.000 63.27198 44 ARG B N 1
ATOM 2192 C CA . ARG B 1 50 ? 10.60800 1.70000 -4.33200 1.000 65.75007 44 ARG B CA 1
ATOM 2193 C C . ARG B 1 50 ? 10.00000 2.41700 -5.49000 1.000 56.26141 44 ARG B C 1
ATOM 2194 O O . ARG B 1 50 ? 9.91000 3.62800 -5.50700 1.000 60.20266 44 ARG B O 1
ATOM 2215 N N . ASP B 1 53 ? 13.58000 3.61500 -8.46400 1.000 41.37874 47 ASP B N 1
ATOM 2216 C CA . ASP B 1 53 ? 14.52800 2.51200 -8.34600 1.000 37.48420 47 ASP B CA 1
ATOM 2217 C C . ASP B 1 53 ? 15.43800 2.47100 -9.57400 1.000 30.84167 47 ASP B C 1
ATOM 2218 O O . ASP B 1 53 ? 15.32400 1.57500 -10.41300 1.000 33.16290 47 ASP B O 1
ATOM 2226 N N . PRO B 1 54 ? 16.34400 3.44700 -9.67600 1.000 32.43954 48 PRO B N 1
ATOM 2227 C CA . PRO B 1 54 ? 17.17600 3.54500 -10.88500 1.000 29.33987 48 PRO B CA 1
ATOM 2228 C C . PRO B 1 54 ? 18.05800 2.33300 -11.12500 1.000 26.99051 48 PRO B C 1
ATOM 2229 O O . PRO B 1 54 ? 18.32400 2.01000 -12.28600 1.000 26.00548 48 PRO B O 1
ATOM 2240 N N . LEU B 1 55 ? 18.51300 1.63800 -10.07900 1.000 28.28740 49 LEU B N 1
ATOM 2241 C CA . LEU B 1 55 ? 19.38700 0.49500 -10.31300 1.000 28.40012 49 LEU B CA 1
ATOM 2242 C C . LEU B 1 55 ? 18.63500 -0.72800 -10.83900 1.000 24.74780 49 LEU B C 1
ATOM 2243 O O . LEU B 1 55 ? 19.23600 -1.54000 -11.55000 1.000 24.80063 49 LEU B O 1
ATOM 2259 N N . GLU B 1 56 ? 17.34200 -0.88500 -10.53700 1.000 25.56309 50 GLU B N 1
ATOM 2260 C CA . GLU B 1 56 ? 16.61200 -1.97800 -11.17900 1.000 24.40463 50 GLU B CA 1
ATOM 2261 C C . GLU B 1 56 ? 16.27100 -1.63700 -12.62100 1.000 24.12948 50 GLU B C 1
ATOM 2262 O O . GLU B 1 56 ? 16.33900 -2.50300 -13.50300 1.000 21.98593 50 GLU B O 1
ATOM 2274 N N . VAL B 1 57 ? 15.90300 -0.38100 -12.88600 1.000 21.07729 51 VAL B N 1
ATOM 2275 C CA . VAL B 1 57 ? 15.78400 0.04300 -14.27700 1.000 19.71905 51 VAL B CA 1
ATOM 2276 C C . VAL B 1 57 ? 17.10500 -0.17400 -15.00600 1.000 19.19549 51 VAL B C 1
ATOM 2277 O O . VAL B 1 57 ? 17.12800 -0.61200 -16.16500 1.000 18.84512 51 VAL B O 1
ATOM 2290 N N . ALA B 1 58 ? 18.23100 0.11200 -14.33800 1.000 19.09570 52 ALA B N 1
ATOM 2291 C CA . ALA B 1 58 ? 19.53500 -0.11700 -14.95800 1.000 21.08329 52 ALA B CA 1
ATOM 2292 C C . ALA B 1 58 ? 19.72100 -1.58400 -15.32000 1.000 18.26321 52 ALA B C 1
ATOM 2293 O O . ALA B 1 58 ? 20.22900 -1.90300 -16.39800 1.000 18.78955 52 ALA B O 1
ATOM 2300 N N . ASP B 1 59 ? 19.28700 -2.49700 -14.44600 1.000 17.16900 53 ASP B N 1
ATOM 2301 C CA . ASP B 1 59 ? 19.44500 -3.91600 -14.76200 1.000 16.55777 53 ASP B CA 1
ATOM 2302 C C . ASP B 1 59 ? 18.66100 -4.29300 -16.00900 1.000 17.77820 53 ASP B C 1
ATOM 2303 O O . ASP B 1 59 ? 19.14100 -5.07700 -16.84100 1.000 17.50607 53 ASP B O 1
ATOM 2312 N N . VAL B 1 60 ? 17.45200 -3.74700 -16.15500 1.000 16.75890 54 VAL B N 1
ATOM 2313 C CA . VAL B 1 60 ? 16.63800 -4.03900 -17.33000 1.000 16.07290 54 VAL B CA 1
ATOM 2314 C C . VAL B 1 60 ? 17.31000 -3.49800 -18.58200 1.000 17.42082 54 VAL B C 1
ATOM 2315 O O . VAL B 1 60 ? 17.40500 -4.18400 -19.60900 1.000 17.61143 54 VAL B O 1
ATOM 2328 N N . LEU B 1 61 ? 17.78500 -2.25900 -18.51600 1.000 17.71289 55 LEU B N 1
ATOM 2329 C CA . LEU B 1 61 ? 18.36800 -1.65200 -19.71000 1.000 18.59210 55 LEU B CA 1
ATOM 2330 C C . LEU B 1 61 ? 19.73200 -2.24100 -20.04800 1.000 18.59061 55 LEU B C 1
ATOM 2331 O O . LEU B 1 61 ? 20.09100 -2.31400 -21.23000 1.000 18.94529 55 LEU B O 1
ATOM 2347 N N . ILE B 1 62 ? 20.50900 -2.66100 -19.04300 1.000 17.55735 56 ILE B N 1
ATOM 2348 C CA . ILE B 1 62 ? 21.78300 -3.30800 -19.33300 1.000 17.77429 56 ILE B CA 1
ATOM 2349 C C . ILE B 1 62 ? 21.54600 -4.54700 -20.18200 1.000 19.18697 56 ILE B C 1
ATOM 2350 O O . ILE B 1 62 ? 22.24400 -4.78000 -21.17800 1.000 19.60533 56 ILE B O 1
ATOM 2366 N N . LEU B 1 63 ? 20.53000 -5.33500 -19.83100 1.000 17.43716 57 LEU B N 1
ATOM 2367 C CA . LEU B 1 63 ? 20.26000 -6.55700 -20.58700 1.000 17.80611 57 LEU B CA 1
ATOM 2368 C C . LEU B 1 63 ? 19.62300 -6.26000 -21.94000 1.000 17.19190 57 LEU B C 1
ATOM 2369 O O . LEU B 1 63 ? 19.95400 -6.90800 -22.94500 1.000 18.94391 57 LEU B O 1
ATOM 2385 N N . ALA B 1 64 ? 18.71600 -5.28900 -21.99600 1.000 17.40628 58 ALA B N 1
ATOM 2386 C CA . ALA B 1 64 ? 18.05900 -5.00200 -23.27200 1.000 16.63099 58 ALA B CA 1
ATOM 2387 C C . ALA B 1 64 ? 19.03900 -4.40900 -24.27900 1.000 16.91093 58 ALA B C 1
ATOM 2388 O O . ALA B 1 64 ? 19.01300 -4.76500 -25.46600 1.000 18.38611 58 ALA B O 1
ATOM 2395 N N . LEU B 1 65 ? 19.91900 -3.51000 -23.83300 1.000 17.47703 59 LEU B N 1
ATOM 2396 C CA . LEU B 1 65 ? 20.92200 -2.98000 -24.75400 1.000 18.11795 59 LEU B CA 1
ATOM 2397 C C . LEU B 1 65 ? 21.90500 -4.06800 -25.17500 1.000 17.84863 59 LEU B C 1
ATOM 2398 O O . LEU B 1 65 ? 22.28700 -4.14800 -26.34700 1.000 20.15649 59 LEU B O 1
ATOM 2414 N N . ASP B 1 66 ? 22.29800 -4.95200 -24.24700 1.000 17.95434 60 ASP B N 1
ATOM 2415 C CA . ASP B 1 66 ? 23.21700 -6.01600 -24.64000 1.000 19.45644 60 ASP B CA 1
ATOM 2416 C C . ASP B 1 66 ? 22.55900 -7.00900 -25.59000 1.000 17.90425 60 ASP B C 1
ATOM 2417 O O . ASP B 1 66 ? 23.23000 -7.56100 -26.47200 1.000 19.08367 60 ASP B O 1
ATOM 2426 N N . LEU B 1 67 ? 21.25300 -7.24100 -25.43600 1.000 18.36196 61 LEU B N 1
ATOM 2427 C CA . LEU B 1 67 ? 20.54100 -8.08100 -26.39600 1.000 17.90441 61 LEU B CA 1
ATOM 2428 C C . LEU B 1 67 ? 20.65800 -7.51500 -27.80800 1.000 19.83247 61 LEU B C 1
ATOM 2429 O O . LEU B 1 67 ? 20.91000 -8.25700 -28.76600 1.000 20.65348 61 LEU B O 1
ATOM 2445 N N . ALA B 1 68 ? 20.48900 -6.19800 -27.95800 1.000 18.05069 62 ALA B N 1
ATOM 2446 C CA . ALA B 1 68 ? 20.66400 -5.59300 -29.27900 1.000 18.78204 62 ALA B CA 1
ATOM 2447 C C . ALA B 1 68 ? 22.07700 -5.81500 -29.80200 1.000 20.42028 62 ALA B C 1
ATOM 2448 O O . ALA B 1 68 ? 22.26900 -6.09100 -30.99100 1.000 22.02983 62 ALA B O 1
ATOM 2455 N N . THR B 1 69 ? 23.08100 -5.68100 -28.93000 1.000 18.85879 63 THR B N 1
ATOM 2456 C CA . THR B 1 69 ? 24.46400 -5.94100 -29.32700 1.000 19.52709 63 THR B CA 1
ATOM 2457 C C . THR B 1 69 ? 24.61500 -7.35100 -29.88100 1.000 21.84969 63 THR B C 1
ATOM 2458 O O . THR B 1 69 ? 25.18400 -7.55000 -30.96400 1.000 22.94044 63 THR B O 1
ATOM 2469 N N . LEU B 1 70 ? 24.10400 -8.34700 -29.14700 1.000 19.78985 64 LEU B N 1
ATOM 2470 C CA . LEU B 1 70 ? 24.23800 -9.74200 -29.56200 1.000 21.40567 64 LEU B CA 1
ATOM 2471 C C . LEU B 1 70 ? 23.49600 -10.03700 -30.85700 1.000 23.48863 64 LEU B C 1
ATOM 2472 O O . LEU B 1 70 ? 23.89900 -10.93200 -31.61200 1.000 23.61313 64 LEU B O 1
ATOM 2488 N N . LEU B 1 71 ? 22.40900 -9.32400 -31.12300 1.000 20.98783 65 LEU B N 1
ATOM 2489 C CA . LEU B 1 71 ? 21.64200 -9.53800 -32.34200 1.000 21.28985 65 LEU B CA 1
ATOM 2490 C C . LEU B 1 71 ? 22.08300 -8.63000 -33.48400 1.000 23.46578 65 LEU B C 1
ATOM 2491 O O . LEU B 1 71 ? 21.44400 -8.63600 -34.54400 1.000 27.38620 65 LEU B O 1
ATOM 2507 N N . GLY B 1 72 ? 23.14200 -7.85000 -33.28700 1.000 23.45238 66 GLY B N 1
ATOM 2508 C CA . GLY B 1 72 ? 23.67000 -7.00100 -34.34200 1.000 22.94357 66 GLY B CA 1
ATOM 2509 C C . GLY B 1 72 ? 22.77400 -5.84500 -34.72500 1.000 25.74974 66 GLY B C 1
ATOM 2510 O O . GLY B 1 72 ? 22.78700 -5.41300 -35.88300 1.000 28.00741 66 GLY B O 1
ATOM 2514 N N . VAL B 1 73 ? 22.00900 -5.31600 -33.78100 1.000 22.41930 67 VAL B N 1
ATOM 2515 C CA . VAL B 1 73 ? 21.01400 -4.29000 -34.05300 1.000 22.18310 67 VAL B CA 1
ATOM 2516 C C . VAL B 1 73 ? 21.62300 -2.92100 -33.78000 1.000 23.02810 67 VAL B C 1
ATOM 2517 O O . VAL B 1 73 ? 22.13100 -2.66100 -32.68000 1.000 25.25225 67 VAL B O 1
ATOM 2530 N N . ASP B 1 74 ? 21.57000 -2.04400 -34.78700 1.000 23.93478 68 ASP B N 1
ATOM 2531 C CA . ASP B 1 74 ? 21.88700 -0.63000 -34.60100 1.000 23.66893 68 ASP B CA 1
ATOM 2532 C C . ASP B 1 74 ? 20.72600 0.02700 -33.86500 1.000 25.20765 68 ASP B C 1
ATOM 2533 O O . ASP B 1 74 ? 19.64800 0.21200 -34.44000 1.000 24.52118 68 ASP B O 1
ATOM 2542 N N . VAL B 1 75 ? 20.93900 0.39300 -32.59800 1.000 22.89087 69 VAL B N 1
ATOM 2543 C CA . VAL B 1 75 ? 19.82000 0.76000 -31.73100 1.000 21.57304 69 VAL B CA 1
ATOM 2544 C C . VAL B 1 75 ? 19.17300 2.05800 -32.19600 1.000 22.44012 69 VAL B C 1
ATOM 2545 O O . VAL B 1 75 ? 17.94000 2.17400 -32.24700 1.000 21.03813 69 VAL B O 1
ATOM 2558 N N . THR B 1 76 ? 19.99500 3.06500 -32.50200 1.000 21.91678 70 THR B N 1
ATOM 2559 C CA . THR B 1 76 ? 19.46200 4.34200 -32.96500 1.000 22.27133 70 THR B CA 1
ATOM 2560 C C . THR B 1 76 ? 18.65000 4.16100 -34.23700 1.000 24.91669 70 THR B C 1
ATOM 2561 O O . THR B 1 76 ? 17.52200 4.66200 -34.35200 1.000 23.15877 70 THR B O 1
ATOM 2572 N N . GLU B 1 77 ? 19.17600 3.45400 -35.18400 1.000 21.96355 71 GLU B N 1
ATOM 2573 C CA . GLU B 1 77 ? 18.49500 3.33400 -36.46000 1.000 24.43698 71 GLU B CA 1
ATOM 2574 C C . GLU B 1 77 ? 17.25400 2.45200 -36.35100 1.000 22.00417 71 GLU B C 1
ATOM 2575 O O . GLU B 1 77 ? 16.23300 2.74100 -36.97900 1.000 23.10490 71 GLU B O 1
ATOM 2587 N N . ALA B 1 78 ? 17.34500 1.38600 -35.54300 1.000 21.17273 72 ALA B N 1
ATOM 2588 C CA . ALA B 1 78 ? 16.19000 0.50500 -35.39900 1.000 19.89868 72 ALA B CA 1
ATOM 2589 C C . ALA B 1 78 ? 15.04800 1.19600 -34.66300 1.000 20.41366 72 ALA B C 1
ATOM 2590 O O . ALA B 1 78 ? 13.88500 1.03500 -35.03400 1.000 19.76497 72 ALA B O 1
ATOM 2597 N N . ILE B 1 79 ? 15.35200 1.95600 -33.60900 1.000 20.54928 73 ILE B N 1
ATOM 2598 C CA . ILE B 1 79 ? 14.29300 2.66200 -32.89500 1.000 19.59122 73 ILE B CA 1
ATOM 2599 C C . ILE B 1 79 ? 13.65500 3.70900 -33.79900 1.000 19.57612 73 ILE B C 1
ATOM 2600 O O . ILE B 1 79 ? 12.42700 3.83000 -33.86600 1.000 19.17435 73 ILE B O 1
ATOM 2616 N N . ARG B 1 80 ? 14.47700 4.46200 -34.53100 1.000 19.44094 74 ARG B N 1
ATOM 2617 C CA . ARG B 1 80 ? 13.91600 5.50000 -35.39100 1.000 19.02547 74 ARG B CA 1
ATOM 2618 C C . ARG B 1 80 ? 13.10600 4.89900 -36.53100 1.000 20.12882 74 ARG B C 1
ATOM 2619 O O . ARG B 1 80 ? 12.07500 5.45400 -36.92700 1.000 21.53515 74 ARG B O 1
ATOM 2640 N N . ALA B 1 81 ? 13.53800 3.74900 -37.05000 1.000 19.92562 75 ALA B N 1
ATOM 2641 C CA . ALA B 1 81 ? 12.78600 3.08600 -38.10900 1.000 20.72361 75 ALA B CA 1
ATOM 2642 C C . ALA B 1 81 ? 11.43800 2.56900 -37.60800 1.000 19.06144 75 ALA B C 1
ATOM 2643 O O . ALA B 1 81 ? 10.43100 2.66900 -38.31900 1.000 21.04482 75 ALA B O 1
ATOM 2650 N N . LYS B 1 82 ? 11.39000 2.01100 -36.38700 1.000 18.95305 76 LYS B N 1
ATOM 2651 C CA . LYS B 1 82 ? 10.11200 1.52100 -35.87800 1.000 18.67400 76 LYS B CA 1
ATOM 2652 C C . LYS B 1 82 ? 9.20500 2.66600 -35.44900 1.000 21.11050 76 LYS B C 1
ATOM 2653 O O . LYS B 1 82 ? 7.98000 2.57300 -35.59500 1.000 20.65708 76 LYS B O 1
ATOM 2672 N N . LEU B 1 83 ? 9.77300 3.75300 -34.93100 1.000 20.80851 77 LEU B N 1
ATOM 2673 C CA . LEU B 1 83 ? 8.93600 4.90900 -34.63500 1.000 21.63947 77 LEU B CA 1
ATOM 2674 C C . LEU B 1 83 ? 8.28500 5.44200 -35.90400 1.000 21.79241 77 LEU B C 1
ATOM 2675 O O . LEU B 1 83 ? 7.11500 5.83800 -35.88700 1.000 20.23652 77 LEU B O 1
ATOM 2691 N N . ALA B 1 84 ? 9.01800 5.43600 -37.02100 1.000 20.45986 78 ALA B N 1
ATOM 2692 C CA . ALA B 1 84 ? 8.42900 5.89800 -38.27600 1.000 20.98196 78 ALA B CA 1
ATOM 2693 C C . ALA B 1 84 ? 7.28100 4.99100 -38.70700 1.000 20.64899 78 ALA B C 1
ATOM 2694 O O . ALA B 1 84 ? 6.25700 5.46300 -39.22400 1.000 24.62375 78 ALA B O 1
ATOM 2701 N N . ILE B 1 85 ? 7.43600 3.68000 -38.50700 1.000 20.03871 79 ILE B N 1
ATOM 2702 C CA . ILE B 1 85 ? 6.33500 2.75300 -38.73800 1.000 19.45029 79 ILE B CA 1
ATOM 2703 C C . ILE B 1 85 ? 5.18300 3.05400 -37.78200 1.000 20.97597 79 ILE B C 1
ATOM 2704 O O . ILE B 1 85 ? 4.01100 3.08200 -38.17700 1.000 22.20225 79 ILE B O 1
ATOM 2720 N N . ASN B 1 86 ? 5.50200 3.31700 -36.51300 1.000 19.80645 80 ASN B N 1
ATOM 2721 C CA . ASN B 1 86 ? 4.45400 3.57500 -35.53400 1.000 20.04981 80 ASN B CA 1
ATOM 2722 C C . ASN B 1 86 ? 3.67500 4.85100 -35.85700 1.000 23.49458 80 ASN B C 1
ATOM 2723 O O . ASN B 1 86 ? 2.46100 4.92100 -35.61100 1.000 22.04869 80 ASN B O 1
ATOM 2734 N N . ARG B 1 87 ? 4.35600 5.87700 -36.37800 1.000 20.80574 81 ARG B N 1
ATOM 2735 C CA . ARG B 1 87 ? 3.65400 7.10500 -36.76300 1.000 20.49968 81 ARG B CA 1
ATOM 2736 C C . ARG B 1 87 ? 2.67000 6.85800 -37.89500 1.000 24.47167 81 ARG B C 1
ATOM 2737 O O . ARG B 1 87 ? 1.64500 7.54300 -37.99200 1.000 28.29880 81 ARG B O 1
ATOM 2758 N N . ALA B 1 88 ? 2.96000 5.89300 -38.76200 1.000 24.46265 82 ALA B N 1
ATOM 2759 C CA . ALA B 1 88 ? 2.07700 5.59600 -39.87500 1.000 23.63679 82 ALA B CA 1
ATOM 2760 C C . ALA B 1 88 ? 0.89700 4.71900 -39.47800 1.000 28.56732 82 ALA B C 1
ATOM 2761 O O . ALA B 1 88 ? -0.01700 4.54500 -40.28700 1.000 30.57501 82 ALA B O 1
ATOM 2768 N N . ARG B 1 89 ? 0.88000 4.18100 -38.25900 1.000 23.64244 83 ARG B N 1
ATOM 2769 C CA . ARG B 1 89 ? -0.20600 3.32800 -37.79900 1.000 23.35674 83 ARG B CA 1
ATOM 2770 C C . ARG B 1 89 ? -1.29500 4.13900 -37.09900 1.000 24.33124 83 ARG B C 1
ATOM 2771 O O . ARG B 1 89 ? -1.07300 5.25900 -36.64000 1.000 26.72755 83 ARG B O 1
ATOM 2792 N N . SER B 1 90 ? -2.48200 3.53900 -37.01100 1.000 25.16483 84 SER B N 1
ATOM 2793 C CA . SER B 1 90 ? -3.56300 3.99700 -36.14700 1.000 26.85492 84 SER B CA 1
ATOM 2794 C C . SER B 1 90 ? -3.59000 3.13000 -34.89600 1.000 24.24777 84 SER B C 1
ATOM 2795 O O . SER B 1 90 ? -3.26900 1.94200 -34.94700 1.000 27.13101 84 SER B O 1
ATOM 2803 N N . TRP B 1 91 ? -4.00300 3.71900 -33.77900 1.000 25.77634 85 TRP B N 1
ATOM 2804 C CA . TRP B 1 91 ? -3.83200 3.08200 -32.47700 1.000 22.57401 85 TRP B CA 1
ATOM 2805 C C . TRP B 1 91 ? -5.12700 3.05500 -31.67500 1.000 25.12488 85 TRP B C 1
ATOM 2806 O O . TRP B 1 91 ? -5.89000 4.02700 -31.65800 1.000 27.70619 85 TRP B O 1
ATOM 2827 N N . ALA B 1 92 ? -5.33800 1.94000 -30.97500 1.000 24.74079 86 ALA B N 1
ATOM 2828 C CA . ALA B 1 92 ? -6.42200 1.77800 -30.02000 1.000 26.37169 86 ALA B CA 1
ATOM 2829 C C . ALA B 1 92 ? -5.83000 1.55300 -28.63400 1.000 25.73077 86 ALA B C 1
ATOM 2830 O O . ALA B 1 92 ? -4.74800 0.97000 -28.49700 1.000 25.36551 86 ALA B O 1
ATOM 2837 N N . ARG B 1 93 ? -6.52500 2.04000 -27.60900 1.000 25.11193 87 ARG B N 1
ATOM 2838 C CA . ARG B 1 93 ? -6.08500 1.80300 -26.24000 1.000 26.22109 87 ARG B CA 1
ATOM 2839 C C . ARG B 1 93 ? -6.41400 0.37200 -25.82900 1.000 26.69341 87 ARG B C 1
ATOM 2840 O O . ARG B 1 93 ? -7.52500 -0.11300 -26.05600 1.000 30.29980 87 ARG B O 1
ATOM 2861 N N . ALA B 1 94 ? -5.43500 -0.31600 -25.25900 1.000 25.15908 88 ALA B N 1
ATOM 2862 C CA . ALA B 1 94 ? -5.62800 -1.67700 -24.78200 1.000 27.85403 88 ALA B CA 1
ATOM 2863 C C . ALA B 1 94 ? -5.98700 -1.64600 -23.29800 1.000 25.14516 88 ALA B C 1
ATOM 2864 O O . ALA B 1 94 ? -5.70100 -0.67400 -22.59500 1.000 24.18611 88 ALA B O 1
ATOM 2871 N N . ASP B 1 95 ? -6.61500 -2.73300 -22.82200 1.000 24.87317 89 ASP B N 1
ATOM 2872 C CA . ASP B 1 95 ? -7.06500 -2.77500 -21.43000 1.000 25.49622 89 ASP B CA 1
ATOM 2873 C C . ASP B 1 95 ? -5.92100 -2.60100 -20.43500 1.000 26.73631 89 ASP B C 1
ATOM 2874 O O . ASP B 1 95 ? -6.14800 -2.10200 -19.32600 1.000 24.04584 89 ASP B O 1
ATOM 2883 N N . ASN B 1 96 ? -4.69200 -3.00600 -20.79100 1.000 21.68968 90 ASN B N 1
ATOM 2884 C CA . ASN B 1 96 ? -3.57000 -2.85900 -19.86400 1.000 23.92681 90 ASN B CA 1
ATOM 2885 C C . ASN B 1 96 ? -3.06100 -1.42300 -19.76100 1.000 22.12842 90 ASN B C 1
ATOM 2886 O O . ASN B 1 96 ? -2.16200 -1.15500 -18.95500 1.000 22.00572 90 ASN B O 1
ATOM 2897 N N . GLY B 1 97 ? -3.62800 -0.49200 -20.52500 1.000 22.57184 91 GLY B N 1
ATOM 2898 C CA . GLY B 1 97 ? -3.19200 0.88500 -20.50800 1.000 23.07930 91 GLY B CA 1
ATOM 2899 C C . GLY B 1 97 ? -2.17300 1.24200 -21.56900 1.000 23.16061 91 GLY B C 1
ATOM 2900 O O . GLY B 1 97 ? -1.85200 2.42800 -21.71300 1.000 23.64387 91 GLY B O 1
ATOM 2904 N N . ALA B 1 98 ? -1.63300 0.25700 -22.28900 1.000 20.71670 92 ALA B N 1
ATOM 2905 C CA . ALA B 1 98 ? -0.75400 0.51100 -23.42400 1.000 19.22058 92 ALA B CA 1
ATOM 2906 C C . ALA B 1 98 ? -1.62800 0.61100 -24.67800 1.000 21.55378 92 ALA B C 1
ATOM 2907 O O . ALA B 1 98 ? -2.84900 0.75000 -24.58000 1.000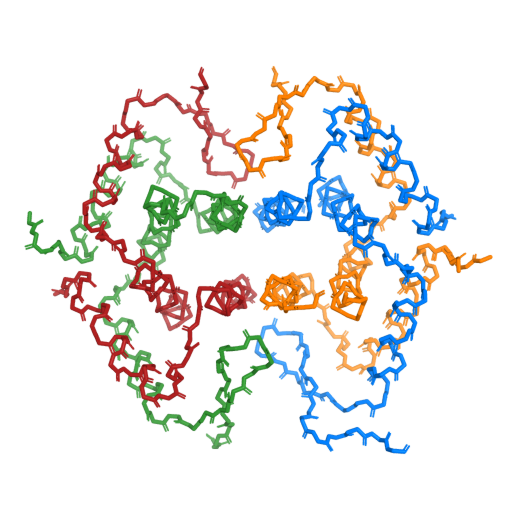 23.01193 92 ALA B O 1
ATOM 2914 N N . MET B 1 99 ? -1.02900 0.53800 -25.86400 1.000 20.07433 93 MET B N 1
ATOM 2915 C CA A MET B 1 99 ? -1.78400 0.62300 -27.10500 0.710 19.93445 93 MET B CA 1
ATOM 2916 C CA B MET B 1 99 ? -1.74900 0.64700 -27.12300 0.290 20.01868 93 MET B CA 1
ATOM 2917 C C . MET B 1 99 ? -1.52000 -0.59400 -27.97900 1.000 20.17038 93 MET B C 1
ATOM 2918 O O . MET B 1 99 ? -0.51900 -1.30100 -27.82500 1.000 19.58865 93 MET B O 1
ATOM 2945 N N . ARG B 1 100 ? -2.45400 -0.83400 -28.90300 1.000 20.15573 94 ARG B N 1
ATOM 2946 C CA . ARG B 1 100 ? -2.31600 -1.83800 -29.95300 1.000 20.82470 94 ARG B CA 1
ATOM 2947 C C . ARG B 1 100 ? -2.73300 -1.20300 -31.27300 1.000 22.73131 94 ARG B C 1
ATOM 2948 O O . ARG B 1 100 ? -3.78000 -0.54900 -31.33800 1.000 22.95265 94 ARG B O 1
ATOM 2969 N N . HIS B 1 101 ? -1.93800 -1.39900 -32.32300 1.000 22.23217 95 HIS B N 1
ATOM 2970 C CA . HIS B 1 101 ? -2.26400 -0.74600 -33.58500 1.000 24.54460 95 HIS B CA 1
ATOM 2971 C C . HIS B 1 101 ? -3.44000 -1.43300 -34.27500 1.000 26.65259 95 HIS B C 1
ATOM 2972 O O . HIS B 1 101 ? -3.68800 -2.63100 -34.10800 1.000 26.50277 95 HIS B O 1
ATOM 2986 N N . ILE B 1 102 ? -4.17800 -0.64400 -35.05000 1.000 26.58051 96 ILE B N 1
ATOM 2987 C CA . ILE B 1 102 ? -5.34900 -1.13900 -35.77100 1.000 31.02950 96 ILE B CA 1
ATOM 2988 C C . ILE B 1 102 ? -4.88000 -1.73900 -37.09100 1.000 31.77595 96 ILE B C 1
ATOM 2989 O O . ILE B 1 102 ? -4.22600 -1.04900 -37.88700 1.000 38.91504 96 ILE B O 1
ATOM 3005 N N . PRO B 1 103 ? -5.16200 -3.02400 -37.35600 1.000 33.02259 97 PRO B N 1
ATOM 3006 C CA . PRO B 1 103 ? -4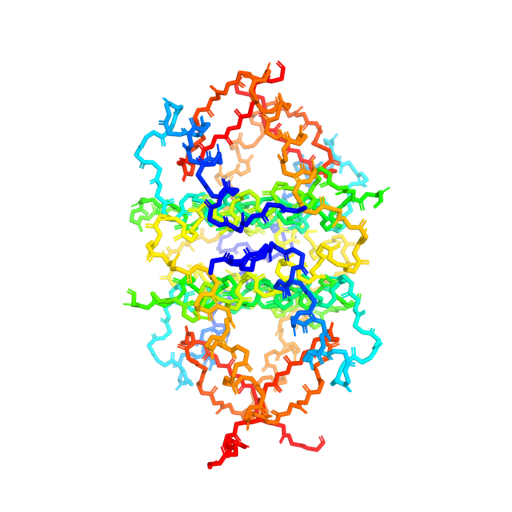.72700 -3.68800 -38.59200 1.000 42.26523 97 PRO B CA 1
ATOM 3007 C C . PRO B 1 103 ? -5.34000 -3.06000 -39.84400 1.000 41.47147 97 PRO B C 1
ATOM 3008 O O . PRO B 1 103 ? -6.50200 -2.64500 -39.77400 1.000 44.82307 97 PRO B O 1
ATOM 3019 N N . SER C 1 6 ? -16.85900 -31.56100 -13.03900 1.000 42.20669 0 SER C N 1
ATOM 3020 C CA . SER C 1 6 ? -16.12600 -31.86000 -11.81400 1.000 38.18002 0 SER C CA 1
ATOM 3021 C C . SER C 1 6 ? -15.74500 -30.56600 -11.09000 1.000 36.92445 0 SER C C 1
ATOM 3022 O O . SER C 1 6 ? -15.51400 -29.54100 -11.72000 1.000 32.91691 0 SER C O 1
ATOM 3030 N N . MET C 1 7 ? -15.64800 -30.63500 -9.75200 1.000 34.56296 1 MET C N 1
ATOM 3031 C CA . MET C 1 7 ? -15.35100 -29.46400 -8.93300 1.000 37.68653 1 MET C CA 1
ATOM 3032 C C . MET C 1 7 ? -14.70800 -29.91200 -7.62200 1.000 35.89439 1 MET C C 1
ATOM 3033 O O . MET C 1 7 ? -15.38100 -30.51500 -6.77600 1.000 38.38494 1 MET C O 1
ATOM 3047 N N . PRO C 1 8 ? -13.39400 -29.65700 -7.40900 1.000 30.04251 2 PRO C N 1
ATOM 3048 C CA . PRO C 1 8 ? -12.46900 -29.02400 -8.36000 1.000 28.73369 2 PRO C CA 1
ATOM 3049 C C . PRO C 1 8 ? -12.07200 -30.01900 -9.45200 1.000 30.07232 2 PRO C C 1
ATOM 3050 O O . PRO C 1 8 ? -12.04100 -31.22000 -9.19100 1.000 33.28241 2 PRO C O 1
ATOM 3061 N N . ALA C 1 9 ? -11.78500 -29.53300 -10.64900 1.000 26.39932 3 ALA C N 1
ATOM 3062 C CA . ALA C 1 9 ? -11.39900 -30.43000 -11.72500 1.000 24.50305 3 ALA C CA 1
ATOM 3063 C C . ALA C 1 9 ? -9.98200 -30.93500 -11.51500 1.000 24.03826 3 ALA C C 1
ATOM 3064 O O . ALA C 1 9 ? -9.16300 -30.26400 -10.88500 1.000 26.76785 3 ALA C O 1
ATOM 3071 N N . THR C 1 10 ? -9.70900 -32.14900 -12.10800 1.000 27.33766 4 THR C N 1
ATOM 3072 C CA . THR C 1 10 ? -8.30600 -32.52300 -12.16800 1.000 23.09122 4 THR C CA 1
ATOM 3073 C C . THR C 1 10 ? -7.59600 -31.62700 -13.16900 1.000 21.15924 4 THR C C 1
ATOM 3074 O O . THR C 1 10 ? -8.19700 -31.11600 -14.11900 1.000 20.75840 4 THR C O 1
ATOM 3085 N N . VAL C 1 11 ? -6.30300 -31.39800 -12.91900 1.000 19.61586 5 VAL C N 1
ATOM 3086 C CA A VAL C 1 11 ? -5.52200 -30.56800 -13.83000 0.710 18.11391 5 VAL C CA 1
ATOM 3087 C CA B VAL C 1 11 ? -5.51600 -30.57300 -13.83200 0.290 18.24137 5 VAL C CA 1
ATOM 3088 C C . VAL C 1 11 ? -5.58100 -31.12900 -15.24700 1.000 18.57804 5 VAL C C 1
ATOM 3089 O O . VAL C 1 11 ? -5.64900 -30.37500 -16.22600 1.000 18.67329 5 VAL C O 1
ATOM 3114 N N . ALA C 1 12 ? -5.60100 -32.48100 -15.38800 1.000 18.09051 6 ALA C N 1
ATOM 3115 C CA . ALA C 1 12 ? -5.65400 -33.07100 -16.72700 1.000 18.81518 6 ALA C CA 1
ATOM 3116 C C . ALA C 1 12 ? -6.99500 -32.79900 -17.40400 1.000 17.60674 6 ALA C C 1
ATOM 3117 O O . ALA C 1 12 ? -7.05800 -32.58300 -18.62800 1.000 18.39632 6 ALA C O 1
ATOM 3124 N N . GLU C 1 13 ? -8.08300 -32.81100 -16.63400 1.000 17.70461 7 GLU C N 1
ATOM 3125 C CA . GLU C 1 13 ? -9.38500 -32.45100 -17.19300 1.000 19.68168 7 GLU C CA 1
ATOM 3126 C C . GLU C 1 13 ? -9.41200 -30.99100 -17.63400 1.000 18.25544 7 GLU C C 1
ATOM 3127 O O . GLU C 1 13 ? -10.00400 -30.66400 -18.66600 1.000 18.96132 7 GLU C O 1
ATOM 3139 N N . LEU C 1 14 ? -8.76800 -30.09400 -16.87400 1.000 18.56495 8 LEU C N 1
ATOM 3140 C CA . LEU C 1 14 ? -8.69000 -28.70500 -17.32800 1.000 18.39074 8 LEU C CA 1
ATOM 3141 C C . LEU C 1 14 ? -7.87100 -28.59000 -18.61100 1.000 17.52235 8 LEU C C 1
ATOM 3142 O O . LEU C 1 14 ? -8.26200 -27.87500 -19.54400 1.000 17.20462 8 LEU C O 1
ATOM 3158 N N . GLN C 1 15 ? -6.73600 -29.28600 -18.67700 1.000 16.85657 9 GLN C N 1
ATOM 3159 C CA . GLN C 1 15 ? -5.94300 -29.29400 -19.90600 1.000 16.11894 9 GLN C CA 1
ATOM 3160 C C . GLN C 1 15 ? -6.78300 -29.77800 -21.07400 1.000 16.30522 9 GLN C C 1
ATOM 3161 O O . GLN C 1 15 ? -6.69400 -29.24400 -22.19000 1.000 17.68113 9 GLN C O 1
ATOM 3175 N N . ALA C 1 16 ? -7.61600 -30.78700 -20.83000 1.000 17.76991 10 ALA C N 1
ATOM 3176 C CA . ALA C 1 16 ? -8.44300 -31.32400 -21.90600 1.000 17.60529 10 ALA C CA 1
ATOM 3177 C C . ALA C 1 16 ? -9.49500 -30.31700 -22.34500 1.000 19.82921 10 ALA C C 1
ATOM 3178 O O . ALA C 1 16 ? -9.75700 -30.16600 -23.54400 1.000 19.89645 10 ALA C O 1
ATOM 3185 N N . GLU C 1 17 ? -10.10500 -29.60900 -21.39000 1.000 18.65053 11 GLU C N 1
ATOM 3186 C CA . GLU C 1 17 ? -11.09000 -28.59200 -21.74400 1.000 18.79343 11 GLU C CA 1
ATOM 3187 C C . GLU C 1 17 ? -10.44700 -27.43200 -22.49700 1.000 18.52955 11 GLU C C 1
ATOM 3188 O O . GLU C 1 17 ? -11.03900 -26.90100 -23.44800 1.000 20.55472 11 GLU C O 1
ATOM 3200 N N . ILE C 1 18 ? -9.24400 -27.02100 -22.08500 1.000 17.72042 12 ILE C N 1
ATOM 3201 C CA . ILE C 1 18 ? -8.51600 -25.98900 -22.82300 1.000 17.99293 12 ILE C CA 1
ATOM 3202 C C . ILE C 1 18 ? -8.24500 -26.46200 -24.24400 1.000 18.92707 12 ILE C C 1
ATOM 3203 O O . ILE C 1 18 ? -8.49700 -25.74900 -25.22400 1.000 19.02005 12 ILE C O 1
ATOM 3219 N N . ALA C 1 19 ? -7.73300 -27.68200 -24.36700 1.000 18.65336 13 ALA C N 1
ATOM 3220 C CA . ALA C 1 19 ? -7.35100 -28.21500 -25.67100 1.000 18.93287 13 ALA C CA 1
ATOM 3221 C C . ALA C 1 19 ? -8.55700 -28.35700 -26.58900 1.000 20.72774 13 ALA C C 1
ATOM 3222 O O . ALA C 1 19 ? -8.45500 -28.10700 -27.80100 1.000 20.89869 13 ALA C O 1
ATOM 3229 N N . ALA C 1 20 ? -9.71000 -28.75000 -26.03400 1.000 21.54779 14 ALA C N 1
ATOM 3230 C CA . ALA C 1 20 ? -10.91700 -28.87400 -26.85300 1.000 24.67248 14 ALA C CA 1
ATOM 3231 C C . ALA C 1 20 ? -11.33400 -27.53400 -27.44500 1.000 23.67648 14 ALA C C 1
ATOM 3232 O O . ALA C 1 20 ? -11.90500 -27.49100 -28.54000 1.000 25.26014 14 ALA C O 1
ATOM 3239 N N . TRP C 1 21 ? -11.04800 -26.42900 -26.75400 1.000 23.63094 15 TRP C N 1
ATOM 3240 C CA . TRP C 1 21 ? -11.33500 -25.12400 -27.33800 1.000 20.92191 15 TRP C CA 1
ATOM 3241 C C . TRP C 1 21 ? -10.29800 -24.73500 -28.39500 1.000 20.13089 15 TRP C C 1
ATOM 3242 O O . TRP C 1 21 ? -10.65900 -24.29700 -29.49900 1.000 22.33494 15 TRP C O 1
ATOM 3263 N N . ILE C 1 22 ? -9.00600 -24.88400 -28.07700 1.000 21.37944 16 ILE C N 1
ATOM 3264 C CA . ILE C 1 22 ? -7.94200 -24.33100 -28.92600 1.000 21.03822 16 ILE C CA 1
ATOM 3265 C C . ILE C 1 22 ? -7.61700 -25.23200 -30.12100 1.000 21.35788 16 ILE C C 1
ATOM 3266 O O . ILE C 1 22 ? -7.22400 -24.72700 -31.18000 1.000 21.18079 16 ILE C O 1
ATOM 3282 N N . HIS C 1 23 ? -7.73600 -26.55500 -29.98300 1.000 20.70281 17 HIS C N 1
ATOM 3283 C CA . HIS C 1 23 ? -7.29500 -27.43500 -31.06700 1.000 21.71497 17 HIS C CA 1
ATOM 3284 C C . HIS C 1 23 ? -8.00100 -27.16900 -32.39600 1.000 22.87106 17 HIS C C 1
ATOM 3285 O O . HIS C 1 23 ? -7.31700 -27.19000 -33.43700 1.000 24.66944 17 HIS C O 1
ATOM 3299 N N . PRO C 1 24 ? -9.31500 -26.92700 -32.45100 1.000 24.27192 18 PRO C N 1
ATOM 3300 C CA . PRO C 1 24 ? -9.93400 -26.57600 -33.74200 1.000 27.01247 18 PRO C CA 1
ATOM 3301 C C . PRO C 1 24 ? -9.38700 -25.29900 -34.34900 1.000 24.65574 18 PRO C C 1
ATOM 3302 O O . PRO C 1 24 ? -9.44200 -25.13600 -35.57400 1.000 28.62163 18 PRO C O 1
ATOM 3313 N N . LEU C 1 25 ? -8.86800 -24.38200 -33.53600 1.000 22.76876 19 LEU C N 1
ATOM 3314 C CA . LEU C 1 25 ? -8.44700 -23.07300 -34.01000 1.000 21.49712 19 LEU C CA 1
ATOM 3315 C C . LEU C 1 25 ? -6.95200 -22.99400 -34.29200 1.000 22.63281 19 LEU C C 1
ATOM 3316 O O . LEU C 1 25 ? -6.53300 -22.23600 -35.17300 1.000 23.86833 19 LEU C O 1
ATOM 3332 N N . ASN C 1 26 ? -6.13800 -23.75300 -33.56300 1.000 20.58684 20 ASN C N 1
ATOM 3333 C CA . ASN C 1 26 ? -4.68900 -23.63000 -33.65200 1.000 20.98596 20 ASN C CA 1
ATOM 3334 C C . ASN C 1 26 ? -4.06900 -24.99500 -33.38000 1.000 19.27083 20 ASN C C 1
ATOM 3335 O O . ASN C 1 26 ? -3.34100 -25.17800 -32.39300 1.000 19.21133 20 ASN C O 1
ATOM 3346 N N . PRO C 1 27 ? -4.33300 -25.97900 -34.24200 1.000 20.55734 21 PRO C N 1
ATOM 3347 C CA . PRO C 1 27 ? -3.94400 -27.36100 -33.92000 1.000 21.49765 21 PRO C CA 1
ATOM 3348 C C . PRO C 1 27 ? -2.44300 -27.56700 -33.86700 1.000 20.97690 21 PRO C C 1
ATOM 3349 O O . PRO C 1 27 ? -1.97000 -28.43000 -33.11900 1.000 21.68073 21 PRO C O 1
ATOM 3360 N N . ASP C 1 28 ? -1.66900 -26.79800 -34.63400 1.000 20.59039 22 ASP C N 1
ATOM 3361 C CA . ASP C 1 28 ? -0.22900 -26.97500 -34.67400 1.000 20.28600 22 ASP C CA 1
ATOM 3362 C C . ASP C 1 28 ? 0.51600 -25.89500 -33.89900 1.000 21.94303 22 ASP C C 1
ATOM 3363 O O . ASP C 1 28 ? 1.69900 -25.65200 -34.16000 1.000 22.24394 22 ASP C O 1
ATOM 3372 N N . ARG C 1 29 ? -0.15200 -25.27900 -32.92400 1.000 19.58037 23 ARG C N 1
ATOM 3373 C CA . ARG C 1 29 ? 0.49400 -24.32800 -32.03100 1.000 18.35212 23 ARG C CA 1
ATOM 3374 C C . ARG C 1 29 ? 1.71900 -24.95200 -31.37200 1.000 21.15262 23 ARG C C 1
ATOM 3375 O O . ARG C 1 29 ? 1.79500 -26.17100 -31.18600 1.000 20.68389 23 ARG C O 1
ATOM 3396 N N . ARG C 1 30 ? 2.68800 -24.11300 -31.03000 1.000 19.37984 24 ARG C N 1
ATOM 3397 C CA . ARG C 1 30 ? 3.95000 -24.54500 -30.47600 1.000 19.52285 24 ARG C CA 1
ATOM 3398 C C . ARG C 1 30 ? 4.30700 -23.90400 -29.15300 1.000 18.84299 24 ARG C C 1
ATOM 3399 O O . ARG C 1 30 ? 3.69600 -22.86900 -28.77600 1.000 19.71035 24 ARG C O 1
ATOM 3420 N N . PRO C 1 31 ? 5.28200 -24.45600 -28.46300 1.000 19.60533 25 PRO C N 1
ATOM 3421 C CA . PRO C 1 31 ? 5.64500 -23.87200 -27.15700 1.000 19.74291 25 PRO C CA 1
ATOM 3422 C C . PRO C 1 31 ? 6.10100 -22.42300 -27.23000 1.000 19.85430 25 PRO C C 1
ATOM 3423 O O . PRO C 1 31 ? 5.76400 -21.63100 -26.33900 1.000 19.22555 25 PRO C O 1
ATOM 3434 N N . GLY C 1 32 ? 6.85200 -22.04800 -28.27000 1.000 20.29504 26 GLY C N 1
ATOM 3435 C CA . GLY C 1 32 ? 7.37100 -20.68700 -28.34300 1.000 19.52083 26 GLY C CA 1
ATOM 3436 C C . GLY C 1 32 ? 6.27700 -19.63800 -28.40900 1.000 19.10053 26 GLY C C 1
ATOM 3437 O O . GLY C 1 32 ? 6.32000 -18.64000 -27.68700 1.000 18.56104 26 GLY C O 1
ATOM 3441 N N . GLY C 1 33 ? 5.28800 -19.83800 -29.28800 1.000 18.73282 27 GLY C N 1
ATOM 3442 C CA . GLY C 1 33 ? 4.17800 -18.90100 -29.35600 1.000 19.32646 27 GLY C CA 1
ATOM 3443 C C . GLY C 1 33 ? 3.32500 -18.92100 -28.10700 1.000 17.65938 27 GLY C C 1
ATOM 3444 O O . GLY C 1 33 ? 2.74500 -17.89700 -27.72200 1.000 16.71787 27 GLY C O 1
ATOM 3448 N N . THR C 1 34 ? 3.22800 -20.08600 -27.46300 1.000 17.14355 28 THR C N 1
ATOM 3449 C CA . THR C 1 34 ? 2.47500 -20.19600 -26.21600 1.000 16.21870 28 THR C CA 1
ATOM 3450 C C . THR C 1 34 ? 3.15500 -19.42200 -25.08600 1.000 15.49273 28 THR C C 1
ATOM 3451 O O . THR C 1 34 ? 2.47800 -18.74600 -24.29200 1.000 15.81546 28 THR C O 1
ATOM 3462 N N . ILE C 1 35 ? 4.48600 -19.52300 -24.98700 1.000 15.59764 29 ILE C N 1
ATOM 3463 C CA . ILE C 1 35 ? 5.23600 -18.72800 -24.00600 1.000 15.77614 29 ILE C CA 1
ATOM 3464 C C . ILE C 1 35 ? 5.10400 -17.24200 -24.31600 1.000 14.85539 29 ILE C C 1
ATOM 3465 O O . ILE C 1 35 ? 4.94700 -16.40900 -23.41300 1.000 15.28050 29 ILE C O 1
ATOM 3481 N N . ALA C 1 36 ? 5.17000 -16.87800 -25.59600 1.000 16.07173 30 ALA C N 1
ATOM 3482 C CA . ALA C 1 36 ? 4.99000 -15.47300 -25.95100 1.000 15.43549 30 ALA C CA 1
ATOM 3483 C C . ALA C 1 36 ? 3.63000 -14.94500 -25.49600 1.000 16.01013 30 ALA C C 1
ATOM 3484 O O . ALA C 1 36 ? 3.52800 -13.82400 -24.97400 1.000 16.84669 30 ALA C O 1
ATOM 3491 N N . LYS C 1 37 ? 2.56600 -15.73000 -25.70000 1.000 16.46123 31 LYS C N 1
ATOM 3492 C CA . LYS C 1 37 ? 1.24700 -15.29000 -25.26500 1.000 16.66228 31 LYS C CA 1
ATOM 3493 C C . LYS C 1 37 ? 1.15600 -15.29600 -23.74500 1.000 15.31247 31 LYS C C 1
ATOM 3494 O O . LYS C 1 37 ? 0.53000 -14.41200 -23.14900 1.000 15.83119 31 LYS C O 1
ATOM 3513 N N . LEU C 1 38 ? 1.80200 -16.27100 -23.10500 1.000 15.34337 32 LEU C N 1
ATOM 3514 C CA . LEU C 1 38 ? 1.84300 -16.29500 -21.64300 1.000 14.38626 32 LEU C CA 1
ATOM 3515 C C . LEU C 1 38 ? 2.43400 -15.00200 -21.08300 1.000 13.28229 32 LEU C C 1
ATOM 3516 O O . LEU C 1 38 ? 1.91700 -14.45000 -20.10200 1.000 14.46707 32 LEU C O 1
ATOM 3532 N N . LEU C 1 39 ? 3.50600 -14.49400 -21.70000 1.000 14.75571 33 LEU C N 1
ATOM 3533 C CA . LEU C 1 39 ? 4.11400 -13.25100 -21.22800 1.000 16.20992 33 LEU C CA 1
ATOM 3534 C C . LEU C 1 39 ? 3.16700 -12.06600 -21.42600 1.000 15.10630 33 LEU C C 1
ATOM 3535 O O . LEU C 1 39 ? 3.06900 -11.19600 -20.55400 1.000 15.99765 33 LEU C O 1
ATOM 3551 N N . GLU C 1 40 ? 2.47900 -11.99800 -22.57200 1.000 15.47782 34 GLU C N 1
ATOM 3552 C CA . GLU C 1 40 ? 1.43000 -10.98600 -22.73700 1.000 16.52778 34 GLU C CA 1
ATOM 3553 C C . GLU C 1 40 ? 0.44400 -11.02300 -21.57700 1.000 14.88065 34 GLU C C 1
ATOM 3554 O O . GLU C 1 40 ? 0.12300 -9.98900 -20.97500 1.000 14.80090 34 GLU C O 1
ATOM 3566 N N . GLU C 1 41 ? -0.03500 -12.22300 -21.22900 1.000 15.20168 35 GLU C N 1
ATOM 3567 C CA . GLU C 1 41 ? -1.13000 -12.32300 -20.26500 1.000 15.27838 35 GLU C CA 1
ATOM 3568 C C . GLU C 1 41 ? -0.65500 -12.03300 -18.84600 1.000 14.16398 35 GLU C C 1
ATOM 3569 O O . GLU C 1 41 ? -1.38400 -11.40800 -18.06200 1.000 15.72103 35 GLU C O 1
ATOM 3581 N N . ILE C 1 42 ? 0.57400 -12.44600 -18.51100 1.000 14.14725 36 ILE C N 1
ATOM 3582 C CA . ILE C 1 42 ? 1.17000 -12.04100 -17.23400 1.000 14.34276 36 ILE C CA 1
ATOM 3583 C C . ILE C 1 42 ? 1.28400 -10.52800 -17.16800 1.000 14.76646 36 ILE C C 1
ATOM 3584 O O . ILE C 1 42 ? 1.01500 -9.91000 -16.13000 1.000 15.59202 36 ILE C O 1
ATOM 3600 N N . GLY C 1 43 ? 1.66200 -9.90400 -18.28100 1.000 14.91047 37 GLY C N 1
ATOM 3601 C CA . GLY C 1 43 ? 1.66600 -8.44700 -18.31800 1.000 17.00363 37 GLY C CA 1
ATOM 3602 C C . GLY C 1 43 ? 0.31100 -7.84900 -17.98800 1.000 16.14594 37 GLY C C 1
ATOM 3603 O O . GLY C 1 43 ? 0.20700 -6.90300 -17.19900 1.000 17.49986 37 GLY C O 1
ATOM 3607 N N . GLU C 1 44 ? -0.75500 -8.38000 -18.59900 1.000 15.87357 38 GLU C N 1
ATOM 3608 C CA . GLU C 1 44 ? -2.09700 -7.86800 -18.31800 1.000 16.30959 38 GLU C CA 1
ATOM 3609 C C . GLU C 1 44 ? -2.44000 -8.00100 -16.84400 1.000 17.75214 38 GLU C C 1
ATOM 3610 O O . GLU C 1 44 ? -3.06600 -7.11000 -16.26200 1.000 19.07295 38 GLU C O 1
ATOM 3622 N N . LEU C 1 45 ? -2.03000 -9.10800 -16.22700 1.000 17.28509 39 LEU C N 1
ATOM 3623 C CA . LEU C 1 45 ? -2.28000 -9.30400 -14.79900 1.000 19.24908 39 LEU C CA 1
ATOM 3624 C C . LEU C 1 45 ? -1.55400 -8.25400 -13.96700 1.000 18.64912 39 LEU C C 1
ATOM 3625 O O . LEU C 1 45 ? -2.11000 -7.72700 -12.99200 1.000 21.81198 39 LEU C O 1
ATOM 3641 N N . ILE C 1 46 ? -0.31000 -7.93700 -14.33900 1.000 17.53837 40 ILE C N 1
ATOM 3642 C CA . ILE C 1 46 ? 0.46100 -6.92000 -13.63100 1.000 20.70739 40 ILE C CA 1
ATOM 3643 C C . ILE C 1 46 ? -0.24300 -5.57300 -13.71600 1.000 23.42183 40 ILE C C 1
ATOM 3644 O O . ILE C 1 46 ? -0.34400 -4.83900 -12.72600 1.000 25.04483 40 ILE C O 1
ATOM 3660 N N . ALA C 1 47 ? -0.72000 -5.21800 -14.91000 1.000 20.98307 41 ALA C N 1
ATOM 3661 C CA . ALA C 1 47 ? -1.33000 -3.91500 -15.15200 1.000 22.21233 41 ALA C CA 1
ATOM 3662 C C . ALA C 1 47 ? -2.77100 -3.82600 -14.66100 1.000 30.08826 41 ALA C C 1
ATOM 3663 O O . ALA C 1 47 ? -3.33700 -2.72800 -14.65600 1.000 32.90191 41 ALA C O 1
ATOM 3670 N N . SER C 1 48 ? -3.37300 -4.94000 -14.25100 1.000 24.28296 42 SER C N 1
ATOM 3671 C CA . SER C 1 48 ? -4.77600 -4.95000 -13.86400 1.000 34.52549 42 SER C CA 1
ATOM 3672 C C . SER C 1 48 ? -4.97800 -4.10000 -12.61500 1.000 49.11690 42 SER C C 1
ATOM 3673 O O . SER C 1 48 ? -4.36400 -4.35700 -11.57400 1.000 44.65211 42 SER C O 1
ATOM 3681 N N . ASP C 1 49 ? -5.80900 -3.06400 -12.73400 1.000 79.48017 43 ASP C N 1
ATOM 3682 C CA . ASP C 1 49 ? -6.18700 -2.24600 -11.58900 1.000 81.52302 43 ASP C CA 1
ATOM 3683 C C . ASP C 1 49 ? -7.25200 -2.90900 -10.73400 1.000 84.09710 43 ASP C C 1
ATOM 3684 O O . ASP C 1 49 ? -7.44900 -2.50600 -9.58200 1.000 87.66571 43 ASP C O 1
ATOM 3693 N N . ARG C 1 50 ? -7.93400 -3.91000 -11.27500 1.000 74.69387 44 ARG C N 1
ATOM 3694 C CA . ARG C 1 50 ? -9.05600 -4.52500 -10.58600 1.000 80.49864 44 ARG C CA 1
ATOM 3695 C C . ARG C 1 50 ? -8.54800 -5.28300 -9.36800 1.000 75.63667 44 ARG C C 1
ATOM 3696 O O . ARG C 1 50 ? -7.65600 -6.13000 -9.48500 1.000 68.63669 44 ARG C O 1
ATOM 3717 N N . ALA C 1 51 ? -9.09600 -4.94600 -8.19600 1.000 84.46552 45 ALA C N 1
ATOM 3718 C CA . ALA C 1 51 ? -8.67900 -5.58600 -6.95300 1.000 82.65408 45 ALA C CA 1
ATOM 3719 C C . ALA C 1 51 ? -8.72300 -7.09700 -7.07500 1.000 88.41631 45 ALA C C 1
ATOM 3720 O O . ALA C 1 51 ? -7.82200 -7.79400 -6.59600 1.000 90.80641 45 ALA C O 1
ATOM 3727 N N . HIS C 1 52 ? -9.75600 -7.61900 -7.73100 1.000 99.52962 46 HIS C N 1
ATOM 3728 C CA . HIS C 1 52 ? -9.86400 -9.03500 -8.04200 1.000 97.19792 46 HIS C CA 1
ATOM 3729 C C . HIS C 1 52 ? -10.03200 -9.17700 -9.54300 1.000 91.29587 46 HIS C C 1
ATOM 3730 O O . HIS C 1 52 ? -10.91700 -8.54700 -10.13500 1.000 94.25751 46 HIS C O 1
ATOM 3744 N N . ASP C 1 53 ? -9.17500 -9.99100 -10.15500 1.000 68.18071 47 ASP C N 1
ATOM 3745 C CA . ASP C 1 53 ? -9.22200 -10.24500 -11.59500 1.000 50.09415 47 ASP C CA 1
ATOM 3746 C C . ASP C 1 53 ? -9.03000 -11.73200 -11.86400 1.000 30.16500 47 ASP C C 1
ATOM 3747 O O . ASP C 1 53 ? -7.96300 -12.17400 -12.31500 1.000 37.11500 47 ASP C O 1
ATOM 3756 N N . PRO C 1 54 ? -10.05700 -12.54000 -11.59500 1.000 35.35315 48 PRO C N 1
ATOM 3757 C CA . PRO C 1 54 ? -9.93700 -13.97900 -11.85900 1.000 29.35808 48 PRO C CA 1
ATOM 3758 C C . PRO C 1 54 ? -9.81800 -14.32800 -13.33200 1.000 28.48832 48 PRO C C 1
ATOM 3759 O O . PRO C 1 54 ? -9.25200 -15.37900 -13.64800 1.000 22.38399 48 PRO C O 1
ATOM 3770 N N . LEU C 1 55 ? -10.33400 -13.49900 -14.24300 1.000 24.92078 49 LEU C N 1
ATOM 3771 C CA . LEU C 1 55 ? -10.26200 -13.84800 -15.66000 1.000 24.55919 49 LEU C CA 1
ATOM 3772 C C . LEU C 1 55 ? -8.86600 -13.59500 -16.22200 1.000 22.99298 49 LEU C C 1
ATOM 3773 O O . LEU C 1 55 ? -8.44800 -14.25800 -17.17900 1.000 23.81400 49 LEU C O 1
ATOM 3789 N N . GLU C 1 56 ? -8.12100 -12.66300 -15.63000 1.000 26.56122 50 GLU C N 1
ATOM 3790 C CA . GLU C 1 56 ? -6.73700 -12.49600 -16.03800 1.000 25.41695 50 GLU C CA 1
ATOM 3791 C C . GLU C 1 56 ? -5.87300 -13.63300 -15.49900 1.000 20.89508 50 GLU C C 1
ATOM 3792 O O . GLU C 1 56 ? -4.99400 -14.13700 -16.20400 1.000 21.67820 50 GLU C O 1
ATOM 3804 N N . VAL C 1 57 ? -6.12200 -14.07500 -14.26300 1.000 19.66110 51 VAL C N 1
ATOM 3805 C CA . VAL C 1 57 ? -5.45800 -15.28200 -13.78000 1.000 17.46625 51 VAL C CA 1
ATOM 3806 C C . VAL C 1 57 ? -5.80400 -16.46800 -14.67700 1.000 16.78322 51 VAL C C 1
ATOM 3807 O O . VAL C 1 57 ? -4.94400 -17.31000 -14.98800 1.000 16.03547 51 VAL C O 1
ATOM 3820 N N . ALA C 1 58 ? -7.06100 -16.54300 -15.12600 1.000 16.50755 52 ALA C N 1
ATOM 3821 C CA . ALA C 1 58 ? -7.46400 -17.63500 -16.01300 1.000 16.36816 52 ALA C CA 1
ATOM 3822 C C . ALA C 1 58 ? -6.65800 -17.62800 -17.30700 1.000 16.25369 52 ALA C C 1
ATOM 3823 O O . ALA C 1 58 ? -6.23700 -18.68700 -17.79000 1.000 16.67503 52 ALA C O 1
ATOM 3830 N N . ASP C 1 59 ? -6.44300 -16.45100 -17.89800 1.000 17.35168 53 ASP C N 1
ATOM 3831 C CA . ASP C 1 59 ? -5.65200 -16.39300 -19.13000 1.000 15.48323 53 ASP C CA 1
ATOM 3832 C C . ASP C 1 59 ? -4.25000 -16.94300 -18.91100 1.000 15.69985 53 ASP C C 1
ATOM 3833 O O . ASP C 1 59 ? -3.71600 -17.67200 -19.75900 1.000 16.47149 53 ASP C O 1
ATOM 3842 N N . VAL C 1 60 ? -3.62900 -16.58100 -17.78400 1.000 14.84962 54 VAL C N 1
ATOM 3843 C CA . VAL C 1 60 ? -2.29000 -17.06600 -17.47300 1.000 15.35012 54 VAL C CA 1
ATOM 3844 C C . VAL C 1 60 ? -2.29800 -18.58200 -17.35200 1.000 15.84747 54 VAL C C 1
ATOM 3845 O O . VAL C 1 60 ? -1.44100 -19.27500 -17.91700 1.000 16.48635 54 VAL C O 1
ATOM 3858 N N . LEU C 1 61 ? -3.28200 -19.11600 -16.63000 1.000 16.73600 55 LEU C N 1
ATOM 3859 C CA . LEU C 1 61 ? -3.33300 -20.55700 -16.39600 1.000 17.83473 55 LEU C CA 1
ATOM 3860 C C . LEU C 1 61 ? -3.73800 -21.33100 -17.64400 1.000 17.00320 55 LEU C C 1
ATOM 3861 O O . LEU C 1 61 ? -3.24800 -22.45300 -17.84800 1.000 17.25668 55 LEU C O 1
ATOM 3877 N N . ILE C 1 62 ? -4.60900 -20.75700 -18.48900 1.000 15.73701 56 ILE C N 1
ATOM 3878 C CA . ILE C 1 62 ? -4.96600 -21.41400 -19.75000 1.000 16.43983 56 ILE C CA 1
ATOM 3879 C C . ILE C 1 62 ? -3.71000 -21.67300 -20.57200 1.000 16.95328 56 ILE C C 1
ATOM 3880 O O . ILE C 1 62 ? -3.52700 -22.76200 -21.13900 1.000 18.27731 56 ILE C O 1
ATOM 3896 N N . LEU C 1 63 ? -2.80200 -20.69800 -20.61300 1.000 15.75400 57 LEU C N 1
ATOM 3897 C CA . LEU C 1 63 ? -1.59600 -20.85400 -21.41000 1.000 14.85662 57 LEU C CA 1
ATOM 3898 C C . LEU C 1 63 ? -0.56900 -21.74100 -20.72600 1.000 15.38460 57 LEU C C 1
ATOM 3899 O O . LEU C 1 63 ? 0.07900 -22.55000 -21.39100 1.000 17.24708 57 LEU C O 1
ATOM 3915 N N . ALA C 1 64 ? -0.39800 -21.60100 -19.40100 1.000 15.12397 58 ALA C N 1
ATOM 3916 C CA . ALA C 1 64 ? 0.58600 -22.42400 -18.70100 1.000 15.03781 58 ALA C CA 1
ATOM 3917 C C . ALA C 1 64 ? 0.19900 -23.90200 -18.72400 1.000 15.15623 58 ALA C C 1
ATOM 3918 O O . ALA C 1 64 ? 1.06400 -24.77200 -18.90400 1.000 15.16647 58 ALA C O 1
ATOM 3925 N N . LEU C 1 65 ? -1.09200 -24.20700 -18.51900 1.000 16.00697 59 LEU C N 1
ATOM 3926 C CA . LEU C 1 65 ? -1.54100 -25.60000 -18.55800 1.000 17.33141 59 LEU C CA 1
ATOM 3927 C C . LEU C 1 65 ? -1.42400 -26.16100 -19.96600 1.000 15.66697 59 LEU C C 1
ATOM 3928 O O . LEU C 1 65 ? -1.02500 -27.31600 -20.15000 1.000 16.53395 59 LEU C O 1
ATOM 3944 N N . ASP C 1 66 ? -1.74600 -25.35100 -20.97500 1.000 15.56074 60 ASP C N 1
ATOM 3945 C CA . ASP C 1 66 ? -1.62500 -25.82700 -22.35400 1.000 16.01293 60 ASP C CA 1
ATOM 3946 C C . ASP C 1 66 ? -0.16500 -25.96300 -22.78700 1.000 17.10425 60 ASP C C 1
ATOM 3947 O O . ASP C 1 66 ? 0.15800 -26.81000 -23.63300 1.000 16.44404 60 ASP C O 1
ATOM 3956 N N . LEU C 1 67 ? 0.72500 -25.13200 -22.24300 1.000 16.45840 61 LEU C N 1
ATOM 3957 C CA . LEU C 1 67 ? 2.15300 -25.34400 -22.45400 1.000 16.16614 61 LEU C CA 1
ATOM 3958 C C . LEU C 1 67 ? 2.57100 -26.73800 -21.99100 1.000 15.71347 61 LEU C C 1
ATOM 3959 O O . LEU C 1 67 ? 3.31800 -27.44000 -22.68600 1.000 16.84721 61 LEU C O 1
ATOM 3975 N N . ALA C 1 68 ? 2.08700 -27.16300 -20.82000 1.000 16.07025 62 ALA C N 1
ATOM 3976 C CA . ALA C 1 68 ? 2.37900 -28.51300 -20.35100 1.000 17.17783 62 ALA C CA 1
ATOM 3977 C C . ALA C 1 68 ? 1.87700 -29.56200 -21.33700 1.000 17.55918 62 ALA C C 1
ATOM 3978 O O . ALA C 1 68 ? 2.59000 -30.52800 -21.64300 1.000 17.56127 62 ALA C O 1
ATOM 3985 N N . THR C 1 69 ? 0.66200 -29.37300 -21.86200 1.000 16.80074 63 THR C N 1
ATOM 3986 C CA . THR C 1 69 ? 0.11800 -30.28900 -22.86500 1.000 17.64217 63 THR C CA 1
ATOM 3987 C C . THR C 1 69 ? 1.04200 -30.39100 -24.07300 1.000 18.36949 63 THR C C 1
ATOM 3988 O O . THR C 1 69 ? 1.37000 -31.49300 -24.53200 1.000 17.61798 63 THR C O 1
ATOM 3999 N N . LEU C 1 70 ? 1.48800 -29.24900 -24.59700 1.000 16.59336 64 LEU C N 1
ATOM 4000 C CA . LEU C 1 70 ? 2.33400 -29.26800 -25.79300 1.000 16.71414 64 LEU C CA 1
ATOM 4001 C C . LEU C 1 70 ? 3.68200 -29.93500 -25.54500 1.000 17.98835 64 LEU C C 1
ATOM 4002 O O . LEU C 1 70 ? 4.26300 -30.53200 -26.46400 1.000 20.51712 64 LEU C O 1
ATOM 4018 N N . LEU C 1 71 ? 4.21500 -29.81400 -24.33600 1.000 18.63740 65 LEU C N 1
ATOM 4019 C CA . LEU C 1 71 ? 5.49800 -30.39500 -23.98800 1.000 19.54750 65 LEU C CA 1
ATOM 4020 C C . LEU C 1 71 ? 5.37200 -31.82600 -23.46800 1.000 20.14835 65 LEU C C 1
ATOM 4021 O O . LEU C 1 71 ? 6.38700 -32.44200 -23.13600 1.000 21.76009 65 LEU C O 1
ATOM 4037 N N . GLY C 1 72 ? 4.16000 -32.36800 -23.42300 1.000 18.56930 66 GLY C N 1
ATOM 4038 C CA . GLY C 1 72 ? 3.97100 -33.74800 -23.00800 1.000 20.83790 66 GLY C CA 1
ATOM 4039 C C . GLY C 1 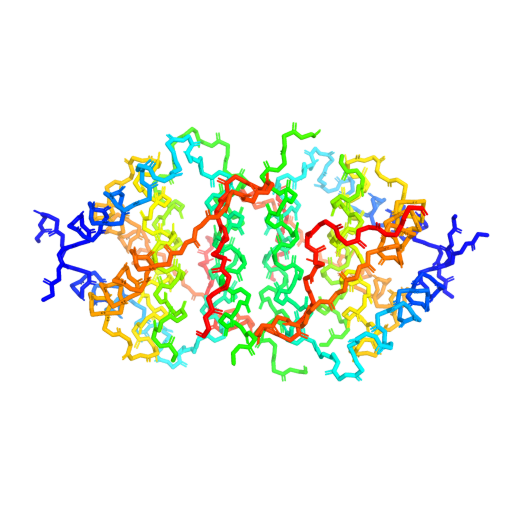72 ? 4.22700 -33.97100 -21.53700 1.000 20.68038 66 GLY C C 1
ATOM 4040 O O . GLY C 1 72 ? 4.64700 -35.06600 -21.13800 1.000 23.63054 66 GLY C O 1
ATOM 4044 N N . VAL C 1 73 ? 3.99400 -32.95300 -20.71500 1.000 19.28450 67 VAL C N 1
ATOM 4045 C CA . VAL C 1 73 ? 4.35200 -32.98000 -19.29900 1.000 20.60001 67 VAL C CA 1
ATOM 4046 C C . VAL C 1 73 ? 3.14000 -33.40300 -18.47600 1.000 21.28055 67 VAL C C 1
ATOM 4047 O O . VAL C 1 73 ? 2.04900 -32.83300 -18.61800 1.000 23.34672 67 VAL C O 1
ATOM 4060 N N . ASP C 1 74 ? 3.32600 -34.40800 -17.61600 1.000 19.02716 68 ASP C N 1
ATOM 4061 C CA . ASP C 1 74 ? 2.29800 -34.81000 -16.66100 1.000 21.65677 68 ASP C CA 1
ATOM 4062 C C . ASP C 1 74 ? 2.34000 -33.82500 -15.49900 1.000 19.83836 68 ASP C C 1
ATOM 4063 O O . ASP C 1 74 ? 3.30300 -33.83200 -14.72700 1.000 19.25994 68 ASP C O 1
ATOM 4072 N N . VAL C 1 75 ? 1.31100 -32.97900 -15.37300 1.000 16.69660 69 VAL C N 1
ATOM 4073 C CA . VAL C 1 75 ? 1.39600 -31.85100 -14.44200 1.000 17.31825 69 VAL C CA 1
ATOM 4074 C C . VAL C 1 75 ? 1.47600 -32.35400 -13.00400 1.000 19.02984 69 VAL C C 1
ATOM 4075 O O . VAL C 1 75 ? 2.27600 -31.86000 -12.19700 1.000 17.75015 69 VAL C O 1
ATOM 4088 N N . THR C 1 76 ? 0.65500 -33.34800 -12.66400 1.000 17.21798 70 THR C N 1
ATOM 4089 C CA . THR C 1 76 ? 0.67000 -33.87600 -11.29400 1.000 17.99133 70 THR C CA 1
ATOM 4090 C C . THR C 1 76 ? 2.03300 -34.45900 -10.94400 1.000 18.69758 70 THR C C 1
ATOM 4091 O O . THR C 1 76 ? 2.59000 -34.18200 -9.87100 1.000 17.95575 70 THR C O 1
ATOM 4102 N N . GLU C 1 77 ? 2.58600 -35.28900 -11.83100 1.000 18.40972 71 GLU C N 1
ATOM 4103 C CA . GLU C 1 77 ? 3.87000 -35.91700 -11.54200 1.000 18.78896 71 GLU C CA 1
ATOM 4104 C C . GLU C 1 77 ? 4.99300 -34.88700 -11.47900 1.000 18.17825 71 GLU C C 1
ATOM 4105 O O . GLU C 1 77 ? 5.85800 -34.95600 -10.59500 1.000 19.05145 71 GLU C O 1
ATOM 4117 N N . ALA C 1 78 ? 4.99000 -33.91900 -12.40200 1.000 17.41405 72 ALA C N 1
ATOM 4118 C CA . ALA C 1 78 ? 6.06500 -32.93800 -12.45400 1.000 17.60380 72 ALA C CA 1
ATOM 4119 C C . ALA C 1 78 ? 6.04600 -32.03700 -11.23300 1.000 17.38995 72 ALA C C 1
ATOM 4120 O O . ALA C 1 78 ? 7.09500 -31.78400 -10.63300 1.000 17.00864 72 ALA C O 1
ATOM 4127 N N . ILE C 1 79 ? 4.86500 -31.53500 -10.86000 1.000 16.29245 73 ILE C N 1
ATOM 4128 C CA . ILE C 1 79 ? 4.77400 -30.65900 -9.69000 1.000 15.61633 73 ILE C CA 1
ATOM 4129 C C . ILE C 1 79 ? 5.17300 -31.41700 -8.43400 1.000 16.39732 73 ILE C C 1
ATOM 4130 O O . ILE C 1 79 ? 5.95300 -30.92100 -7.61200 1.000 16.48971 73 ILE C O 1
ATOM 4146 N N . ARG C 1 80 ? 4.66000 -32.63500 -8.26600 1.000 15.93684 74 ARG C N 1
ATOM 4147 C CA . ARG C 1 80 ? 5.02800 -33.36000 -7.05300 1.000 15.85093 74 ARG C CA 1
ATOM 4148 C C . ARG C 1 80 ? 6.50900 -33.74900 -7.04400 1.000 16.73481 74 ARG C C 1
ATOM 4149 O O . ARG C 1 80 ? 7.13800 -33.75500 -5.97900 1.000 17.64153 74 ARG C O 1
ATOM 4170 N N . ALA C 1 81 ? 7.08400 -34.08800 -8.20300 1.000 15.29587 75 ALA C N 1
ATOM 4171 C CA . ALA C 1 81 ? 8.51300 -34.39300 -8.24100 1.000 18.27074 75 ALA C CA 1
ATOM 4172 C C . ALA C 1 81 ? 9.35400 -33.17500 -7.87600 1.000 17.21089 75 ALA C C 1
ATOM 4173 O O . ALA C 1 81 ? 10.35500 -33.29500 -7.16300 1.000 18.54591 75 ALA C O 1
ATOM 4180 N N . LYS C 1 82 ? 8.97900 -31.98900 -8.37600 1.000 15.73812 76 LYS C N 1
ATOM 4181 C CA . LYS C 1 82 ? 9.78400 -30.81200 -8.05900 1.000 15.88927 76 LYS C CA 1
ATOM 4182 C C . LYS C 1 82 ? 9.53700 -30.33000 -6.63200 1.000 16.63102 76 LYS C C 1
ATOM 4183 O O . LYS C 1 82 ? 10.46400 -29.82000 -5.98200 1.000 16.42421 76 LYS C O 1
ATOM 4202 N N . LEU C 1 83 ? 8.31800 -30.50400 -6.10900 1.000 16.03481 77 LEU C N 1
ATOM 4203 C CA . LEU C 1 83 ? 8.08500 -30.17100 -4.70100 1.000 15.69815 77 LEU C CA 1
ATOM 4204 C C . LEU C 1 83 ? 8.93400 -31.05300 -3.78900 1.000 17.98267 77 LEU C C 1
ATOM 4205 O O . LEU C 1 83 ? 9.45300 -30.58900 -2.76600 1.000 17.18042 77 LEU C O 1
ATOM 4221 N N . ALA C 1 84 ? 9.09000 -32.33100 -4.14900 1.000 16.70467 78 ALA C N 1
ATOM 4222 C CA . ALA C 1 84 ? 9.94800 -33.21200 -3.35700 1.000 17.72509 78 ALA C CA 1
ATOM 4223 C C . ALA C 1 84 ? 11.39600 -32.73100 -3.36700 1.000 19.32676 78 ALA C C 1
ATOM 4224 O O . ALA C 1 84 ? 12.07700 -32.75600 -2.33500 1.000 18.83246 78 ALA C O 1
ATOM 4231 N N . ILE C 1 85 ? 11.89000 -32.30900 -4.53400 1.000 17.17608 79 ILE C N 1
ATOM 4232 C CA . ILE C 1 85 ? 13.20600 -31.68500 -4.61700 1.000 17.59057 79 ILE C CA 1
ATOM 4233 C C . ILE C 1 85 ? 13.25200 -30.43600 -3.74900 1.000 17.26103 79 ILE C C 1
ATOM 4234 O O . ILE C 1 85 ? 14.20200 -30.22800 -2.98000 1.000 18.36519 79 ILE C O 1
ATOM 4250 N N . ASN C 1 86 ? 12.21300 -29.59800 -3.84400 1.000 15.63289 80 ASN C N 1
ATOM 4251 C CA . ASN C 1 86 ? 12.20200 -28.34100 -3.09400 1.000 17.20900 80 ASN C CA 1
ATOM 4252 C C . ASN C 1 86 ? 12.20200 -28.58700 -1.58400 1.000 17.66806 80 ASN C C 1
ATOM 4253 O O . ASN C 1 86 ? 12.83800 -27.83800 -0.82900 1.000 18.14696 80 ASN C O 1
ATOM 4264 N N . ARG C 1 87 ? 11.51500 -29.63800 -1.12400 1.000 16.97820 81 ARG C N 1
ATOM 4265 C CA . ARG C 1 87 ? 11.52800 -29.93500 0.31200 1.000 17.51491 81 ARG C CA 1
ATOM 4266 C C . ARG C 1 87 ? 12.91900 -30.31200 0.79500 1.000 18.40506 81 ARG C C 1
ATOM 4267 O O . ARG C 1 87 ? 13.26800 -30.05800 1.95600 1.000 21.66038 81 ARG C O 1
ATOM 4288 N N . ALA C 1 88 ? 13.70800 -30.97300 -0.05000 1.000 19.35456 82 ALA C N 1
ATOM 4289 C CA . ALA C 1 88 ? 15.04200 -31.40000 0.35100 1.000 20.14487 82 ALA C CA 1
ATOM 4290 C C . ALA C 1 88 ? 16.07900 -30.28800 0.23900 1.000 21.10193 82 ALA C C 1
ATOM 4291 O O . ALA C 1 88 ? 17.19100 -30.44100 0.75900 1.000 22.81247 82 ALA C O 1
ATOM 4298 N N . ARG C 1 89 ? 15.74300 -29.18600 -0.43000 1.000 18.06257 83 ARG C N 1
ATOM 4299 C CA . ARG C 1 89 ? 16.66200 -28.08200 -0.64200 1.000 19.89432 83 ARG C CA 1
ATOM 4300 C C . ARG C 1 89 ? 16.69800 -27.15900 0.57300 1.000 20.01099 83 ARG C C 1
ATOM 4301 O O . ARG C 1 89 ? 15.77000 -27.12300 1.38300 1.000 19.60758 83 ARG C O 1
ATOM 4322 N N . SER C 1 90 ? 17.79500 -26.40800 0.68200 1.000 20.22824 84 SER C N 1
ATOM 4323 C CA . SER C 1 90 ? 17.93100 -25.28800 1.60800 1.000 18.48644 84 SER C CA 1
ATOM 4324 C C . SER C 1 90 ? 17.63900 -23.98300 0.87600 1.000 17.83472 84 SER C C 1
ATOM 4325 O O . SER C 1 90 ? 17.92200 -23.85600 -0.31100 1.000 17.20414 84 SER C O 1
ATOM 4333 N N . TRP C 1 91 ? 17.09600 -23.00200 1.59300 1.000 17.48156 85 TRP C N 1
ATOM 4334 C CA . TRP C 1 91 ? 16.53400 -21.82800 0.93200 1.000 16.99573 85 TRP C CA 1
ATOM 4335 C C . TRP C 1 91 ? 16.93900 -20.53700 1.61700 1.000 17.75215 85 TRP C C 1
ATOM 4336 O O . TRP C 1 91 ? 17.06800 -20.48200 2.83800 1.000 19.25871 85 TRP C O 1
ATOM 4357 N N . ALA C 1 92 ? 17.07500 -19.47600 0.81700 1.000 17.21124 86 ALA C N 1
ATOM 4358 C CA . ALA C 1 92 ? 17.24900 -18.12900 1.34100 1.000 18.52012 86 ALA C CA 1
ATOM 4359 C C . ALA C 1 92 ? 16.28600 -17.18700 0.63100 1.000 19.50211 86 ALA C C 1
ATOM 4360 O O . ALA C 1 92 ? 15.92100 -17.41000 -0.52200 1.000 19.70456 86 ALA C O 1
ATOM 4367 N N . ARG C 1 93 ? 15.88400 -16.12500 1.32000 1.000 20.31144 87 ARG C N 1
ATOM 4368 C CA . ARG C 1 93 ? 14.98500 -15.15000 0.71700 1.000 18.90479 87 ARG C CA 1
ATOM 4369 C C . ARG C 1 93 ? 15.73300 -14.26600 -0.27800 1.000 20.98867 87 ARG C C 1
ATOM 4370 O O . ARG C 1 93 ? 16.85200 -13.81800 -0.02000 1.000 26.71767 87 ARG C O 1
ATOM 4391 N N . ALA C 1 94 ? 15.10500 -14.00800 -1.41800 1.000 18.50404 88 ALA C N 1
ATOM 4392 C CA . ALA C 1 94 ? 15.62300 -13.07800 -2.41000 1.000 21.46129 88 ALA C CA 1
ATOM 4393 C C . ALA C 1 94 ? 15.00500 -11.69300 -2.20700 1.000 21.46569 88 ALA C C 1
ATOM 4394 O O . ALA C 1 94 ? 13.95800 -11.54100 -1.57100 1.000 19.96192 88 ALA C O 1
ATOM 4401 N N . ASP C 1 95 ? 15.67300 -10.67000 -2.75800 1.000 20.80512 89 ASP C N 1
ATOM 4402 C CA . ASP C 1 95 ? 15.19100 -9.30300 -2.57900 1.000 22.49898 89 ASP C CA 1
ATOM 4403 C C . ASP C 1 95 ? 13.78600 -9.10900 -3.13500 1.000 23.23231 89 ASP C C 1
ATOM 4404 O O . ASP C 1 95 ? 13.03600 -8.26400 -2.62700 1.000 22.40158 89 ASP C O 1
ATOM 4413 N N . ASN C 1 96 ? 13.41000 -9.85400 -4.18300 1.000 18.31963 90 ASN C N 1
ATOM 4414 C CA . ASN C 1 96 ? 12.06900 -9.68700 -4.74300 1.000 18.00351 90 ASN C CA 1
ATOM 4415 C C . ASN C 1 96 ? 10.97500 -10.31100 -3.88100 1.000 19.98263 90 ASN C C 1
ATOM 4416 O O . ASN C 1 96 ? 9.79500 -10.20300 -4.21900 1.000 20.03865 90 ASN C O 1
ATOM 4427 N N . GLY C 1 97 ? 11.32900 -10.95400 -2.77400 1.000 18.14427 91 GLY C N 1
ATOM 4428 C CA . GLY C 1 97 ? 10.34400 -11.53100 -1.88900 1.000 21.36778 91 GLY C CA 1
ATOM 4429 C C . GLY C 1 97 ? 10.05500 -13.00000 -2.12600 1.000 18.26949 91 GLY C C 1
ATOM 4430 O O . GLY C 1 97 ? 9.32900 -13.59900 -1.32900 1.000 19.61654 91 GLY C O 1
ATOM 4434 N N . ALA C 1 98 ? 10.56400 -13.57900 -3.20600 1.000 17.14529 92 ALA C N 1
ATOM 4435 C CA . ALA C 1 98 ? 10.53400 -15.02300 -3.40400 1.000 15.48138 92 ALA C CA 1
ATOM 4436 C C . ALA C 1 98 ? 11.80600 -15.61800 -2.79200 1.000 17.20917 92 ALA C C 1
ATOM 4437 O O . ALA C 1 98 ? 12.52600 -14.94900 -2.04200 1.000 19.40780 92 ALA C O 1
ATOM 4444 N N . MET C 1 99 ? 12.09100 -16.89300 -3.07000 1.000 17.74338 93 MET C N 1
ATOM 4445 C CA A MET C 1 99 ? 13.22600 -17.58800 -2.47900 0.480 16.71396 93 MET C CA 1
ATOM 4446 C CA B MET C 1 99 ? 13.24100 -17.56200 -2.48600 0.520 16.70715 93 MET C CA 1
ATOM 4447 C C . MET C 1 99 ? 14.17800 -18.08000 -3.56800 1.000 16.99865 93 MET C C 1
ATOM 4448 O O . MET C 1 99 ? 13.79800 -18.23500 -4.73700 1.000 17.93033 93 MET C O 1
ATOM 4475 N N . ARG C 1 100 ? 15.42100 -18.35800 -3.15700 1.000 16.97456 94 ARG C N 1
ATOM 4476 C CA . ARG C 1 100 ? 16.41900 -18.99800 -4.01200 1.000 19.11536 94 ARG C CA 1
ATOM 4477 C C . ARG C 1 100 ? 17.10700 -20.11300 -3.23200 1.000 16.19131 94 ARG C C 1
ATOM 4478 O O . ARG C 1 100 ? 17.51000 -19.92300 -2.08100 1.000 17.67477 94 ARG C O 1
ATOM 4499 N N . HIS C 1 101 ? 17.25800 -21.27700 -3.84800 1.000 17.89417 95 HIS C N 1
ATOM 4500 C CA . HIS C 1 101 ? 17.87200 -22.36100 -3.09500 1.000 17.30798 95 HIS C CA 1
ATOM 4501 C C . HIS C 1 101 ? 19.38300 -22.16000 -2.94500 1.000 18.85225 95 HIS C C 1
ATOM 4502 O O . HIS C 1 101 ? 20.03600 -21.46200 -3.73200 1.000 19.84288 95 HIS C O 1
ATOM 4516 N N . ILE C 1 102 ? 19.92200 -22.76600 -1.89500 1.000 15.97657 96 ILE C N 1
ATOM 4517 C CA . ILE C 1 102 ? 21.33300 -22.67000 -1.53300 1.000 18.79324 96 ILE C CA 1
ATOM 4518 C C . ILE C 1 102 ? 22.01800 -23.96100 -1.98200 1.000 23.64875 96 ILE C C 1
ATOM 4519 O O . ILE C 1 102 ? 21.59300 -25.04300 -1.55600 1.000 24.14482 96 ILE C O 1
ATOM 4535 N N . PRO C 1 103 ? 23.06000 -23.88700 -2.79800 1.000 25.80147 97 PRO C N 1
ATOM 4536 C CA . PRO C 1 103 ? 23.63100 -25.11500 -3.37600 1.000 26.31042 97 PRO C CA 1
ATOM 4537 C C . PRO C 1 103 ? 24.24100 -26.04300 -2.33400 1.000 29.28210 97 PRO C C 1
ATOM 4538 O O . PRO C 1 103 ? 24.98600 -25.62100 -1.44000 1.000 27.34193 97 PRO C O 1
ATOM 4549 N N . GLY C 1 104 ? 23.90200 -27.32400 -2.45000 1.000 28.04411 98 GLY C N 1
ATOM 4550 C CA . GLY C 1 104 ? 24.63700 -28.36700 -1.76600 1.000 31.84328 98 GLY C CA 1
ATOM 4551 C C . GLY C 1 104 ? 25.67600 -28.92400 -2.71500 1.000 33.11045 98 GLY C C 1
ATOM 4552 O O . GLY C 1 104 ? 26.34000 -28.15900 -3.42100 1.000 39.97137 98 GLY C O 1
ATOM 4556 N N . SER C 1 105 ? 25.81500 -30.24100 -2.78300 1.000 40.59617 99 SER C N 1
ATOM 4557 C CA . SER C 1 105 ? 26.78600 -30.81800 -3.71500 1.000 41.10827 99 SER C CA 1
ATOM 4558 C C . SER C 1 105 ? 26.12300 -31.52700 -4.88700 1.000 46.68163 99 SER C C 1
ATOM 4559 O O . SER C 1 105 ? 24.90700 -31.70400 -4.90200 1.000 56.12712 99 SER C O 1
ATOM 4567 N N . PRO D 1 8 ? -4.34500 -38.66500 -11.33600 1.000 29.61629 2 PRO D N 1
ATOM 4568 C CA . PRO D 1 8 ? -4.21000 -37.22300 -11.58500 1.000 28.76686 2 PRO D CA 1
ATOM 4569 C C . PRO D 1 8 ? -4.84100 -36.44100 -10.44100 1.000 23.30730 2 PRO D C 1
ATOM 4570 O O . PRO D 1 8 ? -5.90900 -36.79800 -9.94400 1.000 25.85492 2 PRO D O 1
ATOM 4581 N N . ALA D 1 9 ? -4.16600 -35.38200 -10.00900 1.000 19.58466 3 ALA D N 1
ATOM 4582 C CA . ALA D 1 9 ? -4.64000 -34.61500 -8.86300 1.000 20.31145 3 ALA D CA 1
ATOM 4583 C C . ALA D 1 9 ? -5.56100 -33.48500 -9.31000 1.000 19.08569 3 ALA D C 1
ATOM 4584 O O . ALA D 1 9 ? -5.48000 -33.00700 -10.44600 1.000 20.48585 3 ALA D O 1
ATOM 4591 N N . THR D 1 10 ? -6.45400 -33.06500 -8.41200 1.000 19.97126 4 THR D N 1
ATOM 4592 C CA . THR D 1 10 ? -7.23400 -31.86500 -8.68900 1.000 19.70734 4 THR D CA 1
ATOM 4593 C C . THR D 1 10 ? -6.32500 -30.64900 -8.62000 1.000 18.10191 4 THR D C 1
ATOM 4594 O O . THR D 1 10 ? -5.28800 -30.66000 -7.95000 1.000 17.59113 4 THR D O 1
ATOM 4605 N N . VAL D 1 11 ? -6.71200 -29.58600 -9.32700 1.000 18.23154 5 VAL D N 1
ATOM 4606 C CA . VAL D 1 11 ? -5.87600 -28.38900 -9.29400 1.000 16.91343 5 VAL D CA 1
ATOM 4607 C C . VAL D 1 11 ? -5.80300 -27.83600 -7.87500 1.000 16.35092 5 VAL D C 1
ATOM 4608 O O . VAL D 1 11 ? -4.73900 -27.37600 -7.43000 1.000 16.93638 5 VAL D O 1
ATOM 4621 N N . ALA D 1 12 ? -6.91400 -27.93300 -7.12200 1.000 17.18428 6 ALA D N 1
ATOM 4622 C CA . ALA D 1 12 ? -6.94700 -27.41300 -5.75200 1.000 17.52772 6 ALA D CA 1
ATOM 4623 C C . ALA D 1 12 ? -6.02900 -28.20600 -4.83100 1.000 18.65341 6 ALA D C 1
ATOM 4624 O O . ALA D 1 12 ? -5.37200 -27.62400 -3.95800 1.000 17.09845 6 ALA D O 1
ATOM 4631 N N . GLU D 1 13 ? -5.97200 -29.53000 -5.00200 1.000 16.46938 7 GLU D N 1
ATOM 4632 C CA . GLU D 1 13 ? -5.04600 -30.32600 -4.19800 1.000 17.74111 7 GLU D CA 1
ATOM 4633 C C . GLU D 1 13 ? -3.59800 -29.96100 -4.50000 1.000 17.14471 7 GLU D C 1
ATOM 4634 O O . GLU D 1 13 ? -2.76100 -29.92200 -3.59900 1.000 17.71195 7 GLU D O 1
ATOM 4646 N N . LEU D 1 14 ? -3.27300 -29.70800 -5.77100 1.000 16.94680 8 LEU D N 1
ATOM 4647 C CA . LEU D 1 14 ? -1.91600 -29.28200 -6.07200 1.000 16.28703 8 LEU D CA 1
ATOM 4648 C C . LEU D 1 14 ? -1.63700 -27.90800 -5.47500 1.000 15.90875 8 LEU D C 1
ATOM 4649 O O . LEU D 1 14 ? -0.54100 -27.67300 -4.94800 1.000 14.88865 8 LEU D O 1
ATOM 4665 N N . GLN D 1 15 ? -2.62900 -27.00800 -5.50800 1.000 15.05469 9 GLN D N 1
ATOM 4666 C CA . GLN D 1 15 ? -2.47500 -25.71900 -4.83300 1.000 14.98080 9 GLN D CA 1
ATOM 4667 C C . GLN D 1 15 ? -2.24800 -25.90500 -3.34100 1.000 15.15000 9 GLN D C 1
ATOM 4668 O O . GLN D 1 15 ? -1.41300 -25.21500 -2.74200 1.000 16.17545 9 GLN D O 1
ATOM 4682 N N . ALA D 1 16 ? -2.96100 -26.84900 -2.72700 1.000 15.42826 10 ALA D N 1
ATOM 4683 C CA . ALA D 1 16 ? -2.77000 -27.07600 -1.29400 1.000 15.10949 10 ALA D CA 1
ATOM 4684 C C . ALA D 1 16 ? -1.37400 -27.61100 -1.00300 1.000 16.57529 10 ALA D C 1
ATOM 4685 O O . ALA D 1 16 ? -0.75600 -27.24200 0.00500 1.000 16.80310 10 ALA D O 1
ATOM 4692 N N . GLU D 1 17 ? -0.87400 -28.51400 -1.84900 1.000 16.70554 11 GLU D N 1
ATOM 4693 C CA . GLU D 1 17 ? 0.46200 -29.05500 -1.63100 1.000 16.52676 11 GLU D CA 1
ATOM 4694 C C . GLU D 1 17 ? 1.53700 -27.99200 -1.83600 1.000 16.55648 11 GLU D C 1
ATOM 4695 O O . GLU D 1 17 ? 2.49800 -27.92200 -1.06700 1.000 16.10963 11 GLU D O 1
ATOM 4707 N N . ILE D 1 18 ? 1.38800 -27.15500 -2.86700 1.000 15.57983 12 ILE D N 1
ATOM 4708 C CA . ILE D 1 18 ? 2.33200 -26.06200 -3.07000 1.000 14.39678 12 ILE D CA 1
ATOM 4709 C C . ILE D 1 18 ? 2.33100 -25.13000 -1.86600 1.000 15.96525 12 ILE D C 1
ATOM 4710 O O . ILE D 1 18 ? 3.38800 -24.79700 -1.31500 1.000 16.20770 12 ILE D O 1
ATOM 4726 N N . ALA D 1 19 ? 1.14200 -24.72100 -1.42700 1.000 15.30036 13 ALA D N 1
ATOM 4727 C CA . ALA D 1 19 ? 1.04900 -23.75100 -0.34200 1.000 16.76833 13 ALA D CA 1
ATOM 4728 C C . ALA D 1 19 ? 1.61500 -24.31500 0.95400 1.000 16.46481 13 ALA D C 1
ATOM 4729 O O . ALA D 1 19 ? 2.26700 -23.59600 1.71900 1.000 16.79610 13 ALA D O 1
ATOM 4736 N N . ALA D 1 20 ? 1.37800 -25.60100 1.21600 1.000 15.76783 14 ALA D N 1
ATOM 4737 C CA . ALA D 1 20 ? 1.89700 -26.20800 2.43700 1.000 16.72049 14 ALA D CA 1
ATOM 4738 C C . ALA D 1 20 ? 3.42500 -26.26000 2.46400 1.000 17.00980 14 ALA D C 1
ATOM 4739 O O . ALA D 1 20 ? 4.01900 -26.30600 3.55400 1.000 19.19113 14 ALA D O 1
ATOM 4746 N N . TRP D 1 21 ? 4.07400 -26.26300 1.29800 1.000 17.02684 15 TRP D N 1
ATOM 4747 C CA . TRP D 1 21 ? 5.52600 -26.20100 1.25000 1.000 17.21380 15 TRP D CA 1
ATOM 4748 C C . TRP D 1 21 ? 6.03600 -24.76500 1.42300 1.000 16.27496 15 TRP D C 1
ATOM 4749 O O . TRP D 1 21 ? 6.91400 -24.50400 2.26000 1.000 17.56973 15 TRP D O 1
ATOM 4770 N N . ILE D 1 22 ? 5.48500 -23.81600 0.65600 1.000 16.39134 16 ILE D N 1
ATOM 4771 C CA . ILE D 1 22 ? 6.07700 -22.47700 0.61500 1.000 16.99366 16 ILE D CA 1
ATOM 4772 C C . ILE D 1 22 ? 5.65700 -21.63000 1.81000 1.000 17.60689 16 ILE D C 1
ATOM 4773 O O . ILE D 1 22 ? 6.44500 -20.79700 2.28300 1.000 19.35148 16 ILE D O 1
ATOM 4789 N N . HIS D 1 23 ? 4.44400 -21.83300 2.33300 1.000 17.62611 17 HIS D N 1
ATOM 4790 C CA . HIS D 1 23 ? 3.94800 -20.95300 3.39400 1.000 19.70055 17 HIS D CA 1
ATOM 4791 C C . HIS D 1 23 ? 4.85000 -20.93700 4.62200 1.000 19.55945 17 HIS D C 1
ATOM 4792 O O . HIS D 1 23 ? 5.18500 -19.83600 5.09700 1.000 21.80981 17 HIS D O 1
ATOM 4806 N N . PRO D 1 24 ? 5.29400 -22.07400 5.17200 1.000 19.97550 18 PRO D N 1
ATOM 4807 C CA . PRO D 1 24 ? 6.19300 -22.00200 6.33900 1.000 21.58677 18 PRO D CA 1
ATOM 4808 C C . PRO D 1 24 ? 7.54600 -21.38500 6.02500 1.000 23.10508 18 PRO D C 1
ATOM 4809 O O . PRO D 1 24 ? 8.16600 -20.79700 6.91800 1.000 23.50398 18 PRO D O 1
ATOM 4820 N N . LEU D 1 25 ? 8.03800 -21.53000 4.79100 1.000 20.06729 19 LEU D N 1
ATOM 4821 C CA . LEU D 1 25 ? 9.33400 -20.97500 4.41200 1.000 19.66228 19 LEU D CA 1
ATOM 4822 C C . LEU D 1 25 ? 9.25900 -19.48900 4.09900 1.000 20.26575 19 LEU D C 1
ATOM 4823 O O . LEU D 1 25 ? 10.24200 -18.76100 4.29300 1.000 20.23803 19 LEU D O 1
ATOM 4839 N N . ASN D 1 26 ? 8.11600 -19.02900 3.60300 1.000 18.32776 20 ASN D N 1
ATOM 4840 C CA . ASN D 1 26 ? 7.96200 -17.66500 3.10600 1.000 16.44833 20 ASN D CA 1
ATOM 4841 C C . ASN D 1 26 ? 6.60300 -17.15700 3.55600 1.000 16.55496 20 ASN D C 1
ATOM 4842 O O . ASN D 1 26 ? 5.67700 -17.00600 2.75300 1.000 18.63075 20 ASN D O 1
ATOM 4853 N N . PRO D 1 27 ? 6.43900 -16.89600 4.86200 1.000 18.93088 21 PRO D N 1
ATOM 4854 C CA . PRO D 1 27 ? 5.09300 -16.63000 5.39300 1.000 23.36905 21 PRO D CA 1
ATOM 4855 C C . PRO D 1 27 ? 4.47100 -15.33100 4.91300 1.000 23.84343 21 PRO D C 1
ATOM 4856 O O . PRO D 1 27 ? 3.24700 -15.18600 5.01200 1.000 31.62247 21 PRO D O 1
ATOM 4867 N N . ASP D 1 28 ? 5.24800 -14.38700 4.39600 1.000 21.68242 22 ASP D N 1
ATOM 4868 C CA . ASP D 1 28 ? 4.68500 -13.14700 3.88000 1.000 25.12137 22 ASP D CA 1
ATOM 4869 C C . ASP D 1 28 ? 4.72500 -13.08500 2.35400 1.000 25.09579 22 ASP D C 1
ATOM 4870 O O . ASP D 1 28 ? 4.76400 -11.99400 1.78200 1.000 24.98010 22 ASP D O 1
ATOM 4879 N N . ARG D 1 29 ? 4.71000 -14.23800 1.68100 1.000 19.87151 23 ARG D N 1
ATOM 4880 C CA . ARG D 1 29 ? 4.76900 -14.23000 0.22300 1.000 17.49129 23 ARG D CA 1
ATOM 4881 C C . ARG D 1 29 ? 3.60500 -13.43000 -0.35100 1.000 19.13709 23 ARG D C 1
ATOM 4882 O O . ARG D 1 29 ? 2.49800 -13.42400 0.19200 1.000 20.38360 23 ARG D O 1
ATOM 4903 N N . ARG D 1 30 ? 3.87600 -12.72700 -1.44700 1.000 19.04142 24 ARG D N 1
ATOM 4904 C CA . ARG D 1 30 ? 2.95200 -11.78500 -2.05200 1.000 20.67242 24 ARG D CA 1
ATOM 4905 C C . ARG D 1 30 ? 2.81600 -12.05800 -3.54600 1.000 18.79234 24 ARG D C 1
ATOM 4906 O O . ARG D 1 30 ? 3.69600 -12.67600 -4.14900 1.000 17.05579 24 ARG D O 1
ATOM 4927 N N . PRO D 1 31 ? 1.72700 -11.58800 -4.16700 1.000 18.88557 25 PRO D N 1
ATOM 4928 C CA . PRO D 1 31 ? 1.61800 -11.72700 -5.63700 1.000 18.80343 25 PRO D CA 1
ATOM 4929 C C . PRO D 1 31 ? 2.78100 -11.10500 -6.41000 1.000 17.93381 25 PRO D C 1
ATOM 4930 O O . PRO D 1 31 ? 3.23300 -11.69400 -7.39900 1.000 17.15956 25 PRO D O 1
ATOM 4941 N N . GLY D 1 32 ? 3.28500 -9.94100 -5.99200 1.000 19.18599 26 GLY D N 1
ATOM 4942 C CA . GLY D 1 32 ? 4.34800 -9.29200 -6.75300 1.000 19.82146 26 GLY D CA 1
ATOM 4943 C C . GLY D 1 32 ? 5.61900 -10.12100 -6.83900 1.000 18.76166 26 GLY D C 1
ATOM 4944 O O . GLY D 1 32 ? 6.22000 -10.26000 -7.91000 1.000 17.53517 26 GLY D O 1
ATOM 4948 N N . GLY D 1 33 ? 6.06200 -10.66600 -5.70700 1.000 19.38106 27 GLY D N 1
ATOM 4949 C CA . GLY D 1 33 ? 7.25800 -11.48700 -5.72000 1.000 18.91739 27 GLY D CA 1
ATOM 4950 C C . GLY D 1 33 ? 7.02200 -12.82500 -6.38300 1.000 15.03933 27 GLY D C 1
ATOM 4951 O O . GLY D 1 33 ? 7.94800 -13.40600 -6.95400 1.000 15.58951 27 GLY D O 1
ATOM 4955 N N . THR D 1 34 ? 5.78000 -13.31600 -6.32900 1.000 15.62416 28 THR D N 1
ATOM 4956 C CA . THR D 1 34 ? 5.43600 -14.55600 -7.02000 1.000 14.72875 28 THR D CA 1
ATOM 4957 C C . THR D 1 34 ? 5.49200 -14.35500 -8.52600 1.000 14.15093 28 THR D C 1
ATOM 4958 O O . THR D 1 34 ? 6.02100 -15.20500 -9.25500 1.000 14.84791 28 THR D O 1
ATOM 4969 N N . ILE D 1 35 ? 4.99600 -13.21400 -9.00200 1.000 15.11703 29 ILE D N 1
ATOM 4970 C CA . ILE D 1 35 ? 5.09900 -12.88700 -10.42600 1.000 14.60835 29 ILE D CA 1
ATOM 4971 C C . ILE D 1 35 ? 6.55800 -12.69300 -10.82800 1.000 14.87027 29 ILE D C 1
ATOM 4972 O O . ILE D 1 35 ? 6.97800 -13.10600 -11.91400 1.000 15.50015 29 ILE D O 1
ATOM 4988 N N . ALA D 1 36 ? 7.34600 -12.01600 -9.98500 1.000 15.13410 30 ALA D N 1
ATOM 4989 C CA . ALA D 1 36 ? 8.77100 -11.86300 -10.27100 1.000 14.48113 30 ALA D CA 1
ATOM 4990 C C . ALA D 1 36 ? 9.43700 -13.22100 -10.47200 1.000 15.23188 30 ALA D C 1
ATOM 4991 O O . ALA D 1 36 ? 10.19000 -13.43000 -11.42900 1.000 14.96078 30 ALA D O 1
ATOM 4998 N N . LYS D 1 37 ? 9.18400 -14.15700 -9.55400 1.000 15.09973 31 LYS D N 1
ATOM 4999 C CA . LYS D 1 37 ? 9.81800 -15.46200 -9.65000 1.000 14.34105 31 LYS D CA 1
ATOM 5000 C C . LYS D 1 37 ? 9.29000 -16.22700 -10.85500 1.000 14.91700 31 LYS D C 1
ATOM 5001 O O . LYS D 1 37 ? 10.04900 -16.91100 -11.55300 1.000 14.71784 31 LYS D O 1
ATOM 5020 N N . LEU D 1 38 ? 7.98400 -16.11800 -11.11000 1.000 14.60081 32 LEU D N 1
ATOM 5021 C CA . LEU D 1 38 ? 7.39600 -16.72800 -12.30100 1.000 15.21804 32 LEU D CA 1
ATOM 5022 C C . LEU D 1 38 ? 8.12000 -16.27100 -13.56100 1.000 14.96571 32 LEU D C 1
ATOM 5023 O O . LEU D 1 38 ? 8.38900 -17.07400 -14.45900 1.000 14.18698 32 LEU D O 1
ATOM 5039 N N . LEU D 1 39 ? 8.43400 -14.97900 -13.65400 1.000 14.57617 33 LEU D N 1
ATOM 5040 C CA . LEU D 1 39 ? 9.13600 -14.50800 -14.85100 1.000 14.59557 33 LEU D CA 1
ATOM 5041 C C . LEU D 1 39 ? 10.55500 -15.08400 -14.93400 1.000 16.01746 33 LEU D C 1
ATOM 5042 O O . LEU D 1 39 ? 11.03000 -15.41800 -16.02500 1.000 15.18132 33 LEU D O 1
ATOM 5058 N N . GLU D 1 40 ? 11.25800 -15.19800 -13.79600 1.000 13.75070 34 GLU D N 1
ATOM 5059 C CA . GLU D 1 40 ? 12.53800 -15.90300 -13.77700 1.000 14.57971 34 GLU D CA 1
ATOM 5060 C C . GLU D 1 40 ? 12.39900 -17.31000 -14.35000 1.000 13.77851 34 GLU D C 1
ATOM 5061 O O . GLU D 1 40 ? 13.19100 -17.73200 -15.20300 1.000 14.51743 34 GLU D O 1
ATOM 5073 N N . GLU D 1 41 ? 11.38400 -18.05000 -13.89500 1.000 13.94331 35 GLU D N 1
ATOM 5074 C CA . GLU D 1 41 ? 11.29800 -19.45300 -14.28000 1.000 14.43694 35 GLU D CA 1
ATOM 5075 C C . GLU D 1 41 ? 10.84000 -19.61500 -15.72400 1.000 14.57703 35 GLU D C 1
ATOM 5076 O O . GLU D 1 41 ? 11.25500 -20.56900 -16.39000 1.000 15.05343 35 GLU D O 1
ATOM 5088 N N . ILE D 1 42 ? 10.00600 -18.70700 -16.23400 1.000 14.38510 36 ILE D N 1
ATOM 5089 C CA . ILE D 1 42 ? 9.71100 -18.73800 -17.67200 1.000 15.95782 36 ILE D CA 1
ATOM 5090 C C . ILE D 1 42 ? 10.98300 -18.48000 -18.47500 1.000 16.47751 36 ILE D C 1
ATOM 5091 O O . ILE D 1 42 ? 11.22100 -19.11600 -19.51200 1.000 15.88766 36 ILE D O 1
ATOM 5107 N N . GLY D 1 43 ? 11.82300 -17.54400 -18.00900 1.000 15.03394 37 GLY D N 1
ATOM 5108 C CA . GLY D 1 43 ? 13.11700 -17.33100 -18.64600 1.000 16.33909 37 GLY D CA 1
ATOM 5109 C C . GLY D 1 43 ? 13.94900 -18.59800 -18.72200 1.000 16.32939 37 GLY D C 1
ATOM 5110 O O . GLY D 1 43 ? 14.53400 -18.91100 -19.75600 1.000 16.75657 37 GLY D O 1
ATOM 5114 N N . GLU D 1 44 ? 13.98100 -19.36800 -17.63200 1.000 16.53703 38 GLU D N 1
ATOM 5115 C CA . GLU D 1 44 ? 14.72800 -20.62300 -17.64100 1.000 16.49054 38 GLU D CA 1
ATOM 5116 C C . GLU D 1 44 ? 14.18900 -21.58300 -18.69000 1.000 17.19851 38 GLU D C 1
ATOM 5117 O O . GLU D 1 44 ? 14.95800 -22.30000 -19.34500 1.000 18.90187 38 GLU D O 1
ATOM 5129 N N . LEU D 1 45 ? 12.87000 -21.61300 -18.85900 1.000 18.37758 39 LEU D N 1
ATOM 5130 C CA . LEU D 1 45 ? 12.28000 -22.49600 -19.85800 1.000 20.05120 39 LEU D CA 1
ATOM 5131 C C . LEU D 1 45 ? 12.64700 -22.04800 -21.26400 1.000 20.40850 39 LEU D C 1
ATOM 5132 O O . LEU D 1 45 ? 12.90300 -22.88000 -22.14200 1.000 24.01353 39 LEU D O 1
ATOM 5148 N N . ILE D 1 46 ? 12.67800 -20.73400 -21.50100 1.000 19.77207 40 ILE D N 1
ATOM 5149 C CA . ILE D 1 46 ? 13.08600 -20.21900 -22.80600 1.000 21.86002 40 ILE D CA 1
ATOM 5150 C C . ILE D 1 46 ? 14.52800 -20.61200 -23.10300 1.000 24.43238 40 ILE D C 1
ATOM 5151 O O . ILE D 1 46 ? 14.86400 -21.04100 -24.21700 1.000 25.57148 40 ILE D O 1
ATOM 5167 N N . ALA D 1 47 ? 15.40600 -20.47000 -22.11000 1.000 22.38814 41 ALA D N 1
ATOM 5168 C CA . ALA D 1 47 ? 16.82800 -20.69500 -22.32700 1.000 23.76072 41 ALA D CA 1
ATOM 5169 C C . ALA D 1 47 ? 17.19100 -22.17200 -22.36200 1.000 27.25401 41 ALA D C 1
ATOM 5170 O O . ALA D 1 47 ? 18.28500 -22.51200 -22.82100 1.000 29.95694 41 ALA D O 1
ATOM 5177 N N . SER D 1 48 ? 16.31000 -23.04900 -21.89400 1.000 26.22842 42 SER D N 1
ATOM 5178 C CA . SER D 1 48 ? 16.60800 -24.47900 -21.81100 1.000 26.89613 42 SER D CA 1
ATOM 5179 C C . SER D 1 48 ? 16.85500 -25.08600 -23.19100 1.000 36.82019 42 SER D C 1
ATOM 5180 O O . SER D 1 48 ? 16.16700 -24.74000 -24.15400 1.000 36.08209 42 SER D O 1
ATOM 5188 N N . ASP D 1 53 ? 11.44200 -30.95700 -20.71900 1.000 44.19801 47 ASP D N 1
ATOM 5189 C CA . ASP D 1 53 ? 12.01000 -30.39700 -19.50200 1.000 39.90806 47 ASP D CA 1
ATOM 5190 C C . ASP D 1 53 ? 10.92100 -30.27700 -18.44000 1.000 33.41123 47 ASP D C 1
ATOM 5191 O O . ASP D 1 53 ? 10.50300 -29.16800 -18.08800 1.000 35.58538 47 ASP D O 1
ATOM 5199 N N . PRO D 1 54 ? 10.45600 -31.42200 -17.93000 1.000 33.40512 48 PRO D N 1
ATOM 5200 C CA . PRO D 1 54 ? 9.27200 -31.39200 -17.05400 1.000 29.43665 48 PRO D CA 1
ATOM 5201 C C . PRO D 1 54 ? 9.48700 -30.62200 -15.75900 1.000 26.12283 48 PRO D C 1
ATOM 5202 O O . PRO D 1 54 ? 8.56300 -29.93800 -15.31400 1.000 23.72530 48 PRO D O 1
ATOM 5213 N N . LEU D 1 55 ? 10.67200 -30.70300 -15.14100 1.000 26.33911 49 LEU D N 1
ATOM 5214 C CA . LEU D 1 55 ? 10.90300 -29.98200 -13.89000 1.000 24.48743 49 LEU D CA 1
ATOM 5215 C C . LEU D 1 55 ? 10.94000 -28.46700 -14.08800 1.000 27.24090 49 LEU D C 1
ATOM 5216 O O . LEU D 1 55 ? 10.61900 -27.72000 -13.15700 1.000 24.64619 49 LEU D O 1
ATOM 5232 N N . GLU D 1 56 ? 11.33200 -27.99400 -15.27000 1.000 22.95050 50 GLU D N 1
ATOM 5233 C CA . GLU D 1 56 ? 11.28000 -26.55900 -15.53500 1.000 23.48960 50 GLU D CA 1
ATOM 5234 C C . GLU D 1 56 ? 9.84900 -26.09100 -15.77300 1.000 23.79905 50 GLU D C 1
ATOM 5235 O O . GLU D 1 56 ? 9.45100 -25.02600 -15.28700 1.000 22.06155 50 GLU D O 1
ATOM 5247 N N . VAL D 1 57 ? 9.06900 -26.86100 -16.54000 1.000 22.72086 51 VAL D N 1
ATOM 5248 C CA . VAL D 1 57 ? 7.63200 -26.61700 -16.61700 1.000 21.28423 51 VAL D CA 1
ATOM 5249 C C . VAL D 1 57 ? 7.02900 -26.63100 -15.22300 1.000 17.12233 51 VAL D C 1
ATOM 5250 O O . VAL D 1 57 ? 6.16800 -25.81300 -14.89900 1.000 17.02154 51 VAL D O 1
ATOM 5263 N N . ALA D 1 58 ? 7.49600 -27.54600 -14.36500 1.000 17.91378 52 ALA D N 1
ATOM 5264 C CA . ALA D 1 58 ? 6.98800 -27.61000 -12.99800 1.000 17.80470 52 ALA D CA 1
ATOM 5265 C C . ALA D 1 58 ? 7.19900 -26.29000 -12.26000 1.000 16.00968 52 ALA D C 1
ATOM 5266 O O . ALA D 1 58 ? 6.27400 -25.79700 -11.59400 1.000 16.63882 52 ALA D O 1
ATOM 5273 N N . ASP D 1 59 ? 8.40000 -25.70100 -12.37000 1.000 16.46871 53 ASP D N 1
ATOM 5274 C CA . ASP D 1 59 ? 8.66800 -24.40900 -11.72700 1.000 15.52604 53 ASP D CA 1
ATOM 5275 C C . ASP D 1 59 ? 7.63700 -23.36300 -12.14800 1.000 14.89709 53 ASP D C 1
ATOM 5276 O O . ASP D 1 59 ? 7.09300 -22.62700 -11.31400 1.000 15.99469 53 ASP D O 1
ATOM 5285 N N . VAL D 1 60 ? 7.36100 -23.27900 -13.44700 1.000 15.27267 54 VAL D N 1
ATOM 5286 C CA . VAL D 1 60 ? 6.39300 -22.30000 -13.92500 1.000 15.81911 54 VAL D CA 1
ATOM 5287 C C . VAL D 1 60 ? 5.00800 -22.55900 -13.32600 1.000 15.98085 54 VAL D C 1
ATOM 5288 O O . VAL D 1 60 ? 4.31300 -21.62700 -12.90000 1.000 16.04992 54 VAL D O 1
ATOM 5301 N N . LEU D 1 61 ? 4.57200 -23.82500 -13.30800 1.000 15.99048 55 LEU D N 1
ATOM 5302 C CA . LEU D 1 61 ? 3.23200 -24.14400 -12.82400 1.000 16.46427 55 LEU D CA 1
ATOM 5303 C C . LEU D 1 61 ? 3.10600 -24.01400 -11.31300 1.000 17.55155 55 LEU D C 1
ATOM 5304 O O . LEU D 1 61 ? 2.03000 -23.64100 -10.82000 1.000 17.24675 55 LEU D O 1
ATOM 5320 N N . ILE D 1 62 ? 4.16800 -24.35200 -10.57300 1.000 14.67017 56 ILE D N 1
ATOM 5321 C CA . ILE D 1 62 ? 4.17300 -24.15900 -9.12000 1.000 14.52485 56 ILE D CA 1
ATOM 5322 C C . ILE D 1 62 ? 3.89200 -22.69700 -8.78500 1.000 15.38687 56 ILE D C 1
ATOM 5323 O O . ILE D 1 62 ? 3.07000 -22.38300 -7.90600 1.000 16.65662 56 ILE D O 1
ATOM 5339 N N . LEU D 1 63 ? 4.53200 -21.77800 -9.50800 1.000 14.46188 57 LEU D N 1
ATOM 5340 C CA . LEU D 1 63 ? 4.33300 -20.35600 -9.24600 1.000 14.33442 57 LEU D CA 1
ATOM 5341 C C . LEU D 1 63 ? 3.00400 -19.84800 -9.80600 1.000 14.16117 57 LEU D C 1
ATOM 5342 O O . LEU D 1 63 ? 2.31700 -19.04600 -9.16400 1.000 15.92029 57 LEU D O 1
ATOM 5358 N N . ALA D 1 64 ? 2.61600 -20.28600 -11.00100 1.000 14.21626 58 ALA D N 1
ATOM 5359 C CA . ALA D 1 64 ? 1.35000 -19.81500 -11.54400 1.000 16.21450 58 ALA D CA 1
ATOM 5360 C C . ALA D 1 64 ? 0.17300 -20.28000 -10.69000 1.000 15.51193 58 ALA D C 1
ATOM 5361 O O . ALA D 1 64 ? -0.77200 -19.51900 -10.46100 1.000 16.47761 58 ALA D O 1
ATOM 5368 N N . LEU D 1 65 ? 0.21400 -21.52100 -10.19400 1.000 14.58093 59 LEU D N 1
ATOM 5369 C CA . LEU D 1 65 ? -0.89200 -21.99800 -9.37100 1.000 14.89154 59 LEU D CA 1
ATOM 5370 C C . LEU D 1 65 ? -0.89200 -21.31100 -8.01200 1.000 15.76121 59 LEU D C 1
ATOM 5371 O O . LEU D 1 65 ? -1.95900 -20.99600 -7.47700 1.000 16.30916 59 LEU D O 1
ATOM 5387 N N . ASP D 1 66 ? 0.29300 -21.04300 -7.45500 1.000 15.50592 60 ASP D N 1
ATOM 5388 C CA . ASP D 1 66 ? 0.35100 -20.35100 -6.16000 1.000 15.10781 60 ASP D CA 1
ATOM 5389 C C . ASP D 1 66 ? -0.09800 -18.89800 -6.28000 1.000 14.19816 60 ASP D C 1
ATOM 5390 O O . ASP D 1 66 ? -0.68300 -18.34400 -5.33700 1.000 16.44581 60 ASP D O 1
ATOM 5399 N N . LEU D 1 67 ? 0.15400 -18.26200 -7.42200 1.000 15.97233 61 LEU D N 1
ATOM 5400 C CA . LEU D 1 67 ? -0.41000 -16.93600 -7.65000 1.000 17.08708 61 LEU D CA 1
ATOM 5401 C C . LEU D 1 67 ? -1.93200 -16.96600 -7.57100 1.000 17.66997 61 LEU D C 1
ATOM 5402 O O . LEU D 1 67 ? -2.55100 -16.04800 -7.02200 1.000 17.43479 61 LEU D O 1
ATOM 5418 N N . ALA D 1 68 ? -2.55800 -18.00300 -8.14400 1.000 16.75393 62 ALA D N 1
ATOM 5419 C CA . ALA D 1 68 ? -4.00700 -18.14900 -8.04400 1.000 17.71379 62 ALA D CA 1
ATOM 5420 C C . ALA D 1 68 ? -4.45300 -18.31200 -6.59100 1.000 17.35164 62 ALA D C 1
ATOM 5421 O O . ALA D 1 68 ? -5.45300 -17.71800 -6.17200 1.000 18.41706 62 ALA D O 1
ATOM 5428 N N . THR D 1 69 ? -3.72400 -19.11500 -5.81500 1.000 16.27372 63 THR D N 1
ATOM 5429 C CA . THR D 1 69 ? -4.00200 -19.24900 -4.38800 1.000 15.64294 63 THR D CA 1
ATOM 5430 C C . THR D 1 69 ? -3.94600 -17.89800 -3.68200 1.000 17.77943 63 THR D C 1
ATOM 5431 O O . THR D 1 69 ? -4.84000 -17.55500 -2.89300 1.000 18.80513 63 THR D O 1
ATOM 5442 N N . LEU D 1 70 ? -2.90400 -17.11000 -3.97100 1.000 16.42660 64 LEU D N 1
ATOM 5443 C CA . LEU D 1 70 ? -2.70800 -15.83800 -3.27200 1.000 17.50237 64 LEU D CA 1
ATOM 5444 C C . LEU D 1 70 ? -3.78700 -14.82600 -3.63200 1.000 19.22793 64 LEU D C 1
ATOM 5445 O O . LEU D 1 70 ? -4.12300 -13.95900 -2.81600 1.000 21.07494 64 LEU D O 1
ATOM 5461 N N . LEU D 1 71 ? -4.30500 -14.88900 -4.85400 1.000 17.54859 65 LEU D N 1
ATOM 5462 C CA . LEU D 1 71 ? -5.33100 -13.97800 -5.32100 1.000 20.70323 65 LEU D CA 1
ATOM 5463 C C . LEU D 1 71 ? -6.74300 -14.51000 -5.06100 1.000 22.52369 65 LEU D C 1
ATOM 5464 O O . LEU D 1 71 ? -7.71900 -13.84800 -5.42300 1.000 23.32397 65 LEU D O 1
ATOM 5480 N N . GLY D 1 72 ? -6.86800 -15.67400 -4.42300 1.000 17.37344 66 GLY D N 1
ATOM 5481 C CA . GLY D 1 72 ? -8.16000 -16.24200 -4.08500 1.000 19.40724 66 GLY D CA 1
ATOM 5482 C C . GLY D 1 72 ? -8.99200 -16.67100 -5.26900 1.000 21.33009 66 GLY D C 1
ATOM 5483 O O . GLY D 1 72 ? -10.22700 -16.63800 -5.19700 1.000 22.12579 66 GLY D O 1
ATOM 5487 N N . VAL D 1 73 ? -8.35700 -17.07100 -6.36600 1.000 20.19601 67 VAL D N 1
ATOM 5488 C CA . VAL D 1 73 ? -9.07400 -17.39000 -7.59400 1.000 20.42062 67 VAL D CA 1
ATOM 5489 C C . VAL D 1 73 ? -9.39100 -18.87800 -7.60200 1.000 21.06496 67 VAL D C 1
ATOM 5490 O O . VAL D 1 73 ? -8.48200 -19.70500 -7.48600 1.000 23.22659 67 VAL D O 1
ATOM 5503 N N . ASP D 1 74 ? -10.68200 -19.21600 -7.70000 1.000 22.34815 68 ASP D N 1
ATOM 5504 C CA . ASP D 1 74 ? -11.12400 -20.59200 -7.94400 1.000 22.75552 68 ASP D CA 1
ATOM 5505 C C . ASP D 1 74 ? -10.72100 -20.97600 -9.36100 1.000 22.43267 68 ASP D C 1
ATOM 5506 O O . ASP D 1 74 ? -11.29700 -20.46300 -10.32700 1.000 24.10434 68 ASP D O 1
ATOM 5515 N N . VAL D 1 75 ? -9.73300 -21.86100 -9.49300 1.000 18.89222 69 VAL D N 1
ATOM 5516 C CA . VAL D 1 75 ? -9.11700 -22.07800 -10.80300 1.000 18.96776 69 VAL D CA 1
ATOM 5517 C C . VAL D 1 75 ? -10.09100 -22.76200 -11.75800 1.000 19.17123 69 VAL D C 1
ATOM 5518 O O . VAL D 1 75 ? -10.22600 -22.35900 -12.92300 1.000 20.46834 69 VAL D O 1
ATOM 5531 N N . THR D 1 76 ? -10.76200 -23.82000 -11.30000 1.000 19.11648 70 THR D N 1
ATOM 5532 C CA . THR D 1 76 ? -11.70000 -24.52100 -12.17700 1.000 18.62893 70 THR D CA 1
ATOM 5533 C C . THR D 1 76 ? -12.77300 -23.56900 -12.68800 1.000 19.95951 70 THR D C 1
ATOM 5534 O O . THR D 1 76 ? -13.03100 -23.49800 -13.89300 1.000 19.64802 70 THR D O 1
ATOM 5545 N N . GLU D 1 77 ? -13.37000 -22.78200 -11.78400 1.000 19.68172 71 GLU D N 1
ATOM 5546 C CA . GLU D 1 77 ? -14.44100 -21.86600 -12.16700 1.000 21.18819 71 GLU D CA 1
ATOM 5547 C C . GLU D 1 77 ? -13.93100 -20.76400 -13.09600 1.000 19.25436 71 GLU D C 1
ATOM 5548 O O . GLU D 1 77 ? -14.58400 -20.43500 -14.09700 1.000 20.14882 71 GLU D O 1
ATOM 5560 N N . ALA D 1 78 ? -12.76000 -20.18900 -12.78700 1.000 18.31841 72 ALA D N 1
ATOM 5561 C CA . ALA D 1 78 ? -12.23300 -19.09600 -13.60300 1.000 18.17333 72 ALA D CA 1
ATOM 5562 C C . ALA D 1 78 ? -11.85500 -19.56900 -15.00200 1.000 19.09649 72 ALA D C 1
ATOM 5563 O O . ALA D 1 78 ? -12.15800 -18.89700 -15.99400 1.000 17.62637 72 ALA D O 1
ATOM 5570 N N . ILE D 1 79 ? -11.16700 -20.70600 -15.10800 1.000 18.61899 73 ILE D N 1
ATOM 5571 C CA . ILE D 1 79 ? -10.79300 -21.19500 -16.43700 1.000 17.66166 73 ILE D CA 1
ATOM 5572 C C . ILE D 1 79 ? -12.04000 -21.53400 -17.25200 1.000 17.07590 73 ILE D C 1
ATOM 5573 O O . ILE D 1 79 ? -12.13600 -21.19200 -18.43800 1.000 17.66428 73 ILE D O 1
ATOM 5589 N N . ARG D 1 80 ? -13.01400 -22.21300 -16.64300 1.000 17.79303 74 ARG D N 1
ATOM 5590 C CA . ARG D 1 80 ? -14.24000 -22.53000 -17.38100 1.000 17.50480 74 ARG D CA 1
ATOM 5591 C C . ARG D 1 80 ? -14.97400 -21.26300 -17.81100 1.000 19.21487 74 ARG D C 1
ATOM 5592 O O . ARG D 1 80 ? -15.50500 -21.19500 -18.92500 1.000 19.52769 74 ARG D O 1
ATOM 5613 N N . ALA D 1 81 ? -15.01000 -20.24600 -16.94800 1.000 17.75341 75 ALA D N 1
ATOM 5614 C CA . ALA D 1 81 ? -15.63500 -18.98100 -17.32500 1.000 18.11166 75 ALA D CA 1
ATOM 5615 C C . ALA D 1 81 ? -14.91200 -18.32500 -18.49100 1.000 18.81027 75 ALA D C 1
ATOM 5616 O O . ALA D 1 81 ? -15.55400 -17.80100 -19.41500 1.000 18.55632 75 ALA D O 1
ATOM 5623 N N . LYS D 1 82 ? -13.57300 -18.33400 -18.47600 1.000 17.12425 76 LYS D N 1
ATOM 5624 C CA . LYS D 1 82 ? -12.85800 -17.67400 -19.56400 1.000 17.08693 76 LYS D CA 1
ATOM 5625 C C . LYS D 1 82 ? -12.92300 -18.49700 -20.84200 1.000 17.50208 76 LYS D C 1
ATOM 5626 O O . LYS D 1 82 ? -12.99100 -17.92700 -21.94200 1.000 17.83228 76 LYS D O 1
ATOM 5645 N N . LEU D 1 83 ? -12.93800 -19.82800 -20.72900 1.000 17.04357 77 LEU D N 1
ATOM 5646 C CA . LEU D 1 83 ? -13.10100 -20.63100 -21.94600 1.000 18.92485 77 LEU D CA 1
ATOM 5647 C C . LEU D 1 83 ? -14.47300 -20.39800 -22.58400 1.000 18.79862 77 LEU D C 1
ATOM 5648 O O . LEU D 1 83 ? -14.61100 -20.42600 -23.81700 1.000 20.02413 77 LEU D O 1
ATOM 5664 N N . ALA D 1 84 ? -15.50300 -20.16600 -21.76400 1.000 18.37014 78 ALA D N 1
ATOM 5665 C CA . ALA D 1 84 ? -16.81700 -19.85100 -22.32100 1.000 19.27072 78 ALA D CA 1
ATOM 5666 C C . ALA D 1 84 ? -16.77900 -18.53200 -23.07400 1.000 18.53790 78 ALA D C 1
ATOM 5667 O O . ALA D 1 84 ? -17.37700 -18.40300 -24.14800 1.000 21.05618 78 ALA D O 1
ATOM 5674 N N . ILE D 1 85 ? -16.05400 -17.54500 -22.53600 1.000 19.46980 79 ILE D N 1
ATOM 5675 C CA . ILE D 1 85 ? -15.84700 -16.28900 -23.24400 1.000 18.11308 79 ILE D CA 1
ATOM 5676 C C . ILE D 1 85 ? -15.07300 -16.53700 -24.53500 1.000 18.31089 79 ILE D C 1
ATOM 5677 O O . ILE D 1 85 ? -15.44500 -16.04500 -25.60800 1.000 20.55591 79 ILE D O 1
ATOM 5693 N N . ASN D 1 86 ? -13.99900 -17.32700 -24.45200 1.000 19.28344 80 ASN D N 1
ATOM 5694 C CA . ASN D 1 86 ? -13.17900 -17.57700 -25.63700 1.000 20.63118 80 ASN D CA 1
ATOM 5695 C C . ASN D 1 86 ? -13.96300 -18.30900 -26.72800 1.000 21.75218 80 ASN D C 1
ATOM 5696 O O . ASN D 1 86 ? -13.73900 -18.05500 -27.92100 1.000 21.68281 80 ASN D O 1
ATOM 5707 N N . ARG D 1 87 ? -14.89000 -19.20400 -26.34500 1.000 21.37955 81 ARG D N 1
ATOM 5708 C CA . ARG D 1 87 ? -15.68800 -19.92900 -27.34000 1.000 23.29276 81 ARG D CA 1
ATOM 5709 C C . ARG D 1 87 ? -16.58700 -18.99700 -28.14200 1.000 25.84129 81 ARG D C 1
ATOM 5710 O O . ARG D 1 87 ? -16.80500 -19.23000 -29.34000 1.000 27.45105 81 ARG D O 1
ATOM 5731 N N . ALA D 1 88 ? -17.11600 -17.94700 -27.51000 1.000 23.07283 82 ALA D N 1
ATOM 5732 C CA . ALA D 1 88 ? -17.98500 -16.98600 -28.18100 1.000 23.30733 82 ALA D CA 1
ATOM 5733 C C . ALA D 1 88 ? -17.21600 -15.95100 -28.99100 1.000 26.54228 82 ALA D C 1
ATOM 5734 O O . ALA D 1 88 ? -17.82800 -15.25500 -29.81500 1.000 29.08444 82 ALA D O 1
ATOM 5741 N N . ARG D 1 89 ? -15.90900 -15.82600 -28.77200 1.000 24.35745 83 ARG D N 1
ATOM 5742 C CA . ARG D 1 89 ? -15.08000 -14.90200 -29.52400 1.000 23.08200 83 ARG D CA 1
ATOM 5743 C C . ARG D 1 89 ? -14.71800 -15.49500 -30.88200 1.000 24.48876 83 ARG D C 1
ATOM 5744 O O . ARG D 1 89 ? -14.73900 -16.71200 -31.08100 1.000 24.94144 83 ARG D O 1
ATOM 5765 N N . SER D 1 90 ? -14.39700 -14.61200 -31.82500 1.000 25.78803 84 SER D N 1
ATOM 5766 C CA . SER D 1 90 ? -13.74900 -14.99600 -33.07100 1.000 23.45649 84 SER D CA 1
ATOM 5767 C C . SER D 1 90 ? -12.26900 -14.63900 -32.98700 1.000 22.45939 84 SER D C 1
ATOM 5768 O O . SER D 1 90 ? -11.88300 -13.70100 -32.28100 1.000 24.48616 84 SER D O 1
ATOM 5776 N N . TRP D 1 91 ? -11.43900 -15.38600 -33.71800 1.000 23.21113 85 TRP D N 1
ATOM 5777 C CA . TRP D 1 91 ? -9.99800 -15.37400 -33.49300 1.000 21.38088 85 TRP D CA 1
ATOM 5778 C C . TRP D 1 91 ? -9.21900 -15.17500 -34.78500 1.000 22.02899 85 TRP D C 1
ATOM 5779 O O . TRP D 1 91 ? -9.64200 -15.62900 -35.85100 1.000 25.97315 85 TRP D O 1
ATOM 5800 N N . ALA D 1 92 ? -8.07600 -14.49400 -34.67300 1.000 21.79821 86 ALA D N 1
ATOM 5801 C CA . ALA D 1 92 ? -7.11300 -14.34800 -35.75400 1.000 23.02249 86 ALA D CA 1
ATOM 5802 C C . ALA D 1 92 ? -5.74100 -14.81600 -35.27900 1.000 21.33038 86 ALA D C 1
ATOM 5803 O O . ALA D 1 92 ? -5.37300 -14.61900 -34.11600 1.000 22.18054 86 ALA D O 1
ATOM 5810 N N . ARG D 1 93 ? -4.98000 -15.42700 -36.18000 1.000 23.47411 87 ARG D N 1
ATOM 5811 C CA . ARG D 1 93 ? -3.65300 -15.92400 -35.83500 1.000 21.40407 87 ARG D CA 1
ATOM 5812 C C . ARG D 1 93 ? -2.65400 -14.77400 -35.75300 1.000 25.71186 87 ARG D C 1
ATOM 5813 O O . ARG D 1 93 ? -2.54300 -13.96500 -36.67900 1.000 29.32166 87 ARG D O 1
ATOM 5834 N N . ALA D 1 94 ? -1.92900 -14.69900 -34.64300 1.000 23.85127 88 ALA D N 1
ATOM 5835 C CA . ALA D 1 94 ? -0.94200 -13.64700 -34.44200 1.000 23.88843 88 ALA D CA 1
ATOM 5836 C C . ALA D 1 94 ? 0.40900 -14.03800 -35.04000 1.000 23.64825 88 ALA D C 1
ATOM 5837 O O . ALA D 1 94 ? 0.68000 -15.20600 -35.32200 1.000 24.19387 88 ALA D O 1
ATOM 5844 N N . ASP D 1 95 ? 1.26300 -13.02800 -35.23700 1.000 26.14862 89 ASP D N 1
ATOM 5845 C CA . ASP D 1 95 ? 2.58500 -13.27800 -35.80500 1.000 27.26869 89 ASP D CA 1
ATOM 5846 C C . ASP D 1 95 ? 3.42100 -14.19700 -34.92100 1.000 24.16553 89 ASP D C 1
ATOM 5847 O O . ASP D 1 95 ? 4.28400 -14.92100 -35.42800 1.000 26.06418 89 ASP D O 1
ATOM 5856 N N . ASN D 1 96 ? 3.19200 -14.18700 -33.60500 1.000 21.31986 90 ASN D N 1
ATOM 5857 C CA . ASN D 1 96 ? 3.96400 -15.06000 -32.73000 1.000 21.41744 90 ASN D CA 1
ATOM 5858 C C . ASN D 1 96 ? 3.46100 -16.50400 -32.73300 1.000 23.82003 90 ASN D C 1
ATOM 5859 O O . ASN D 1 96 ? 4.04400 -17.35300 -32.04800 1.000 22.76932 90 ASN D O 1
ATOM 5870 N N . GLY D 1 97 ? 2.41900 -16.80900 -33.49600 1.000 21.00921 91 GLY D N 1
ATOM 5871 C CA . GLY D 1 97 ? 1.88200 -18.14900 -33.57300 1.000 21.26994 91 GLY D CA 1
ATOM 5872 C C . GLY D 1 97 ? 0.72300 -18.42000 -32.63600 1.000 21.73921 91 GLY D C 1
ATOM 5873 O O . GLY D 1 97 ? 0.04500 -19.44200 -32.79900 1.000 21.61911 91 GLY D O 1
ATOM 5877 N N . ALA D 1 98 ? 0.47600 -17.54800 -31.66100 1.000 18.97024 92 ALA D N 1
ATOM 5878 C CA . ALA D 1 98 ? -0.71400 -17.66800 -30.82700 1.000 18.02929 92 ALA D CA 1
ATOM 5879 C C . ALA D 1 98 ? -1.85300 -16.90800 -31.50900 1.000 19.96034 92 ALA D C 1
ATOM 5880 O O . ALA D 1 98 ? -1.79900 -16.66200 -32.71700 1.000 20.76103 92 ALA D O 1
ATOM 5887 N N . MET D 1 99 ? -2.89500 -16.53100 -30.76600 1.000 18.88402 93 MET D N 1
ATOM 5888 C CA . MET D 1 99 ? -4.06600 -15.90700 -31.36900 1.000 19.70798 93 MET D CA 1
ATOM 5889 C C . MET D 1 99 ? -4.43100 -14.61600 -30.65100 1.000 19.14833 93 MET D C 1
ATOM 5890 O O . MET D 1 99 ? -4.04900 -14.38800 -29.49800 1.000 20.35316 93 MET D O 1
ATOM 5904 N N . ARG D 1 100 ? -5.18800 -13.77000 -31.35100 1.000 20.07267 94 ARG D N 1
ATOM 5905 C CA . ARG D 1 100 ? -5.78500 -12.58200 -30.75200 1.000 20.92908 94 ARG D CA 1
ATOM 5906 C C . ARG D 1 100 ? -7.24400 -12.51000 -31.17300 1.000 20.72891 94 ARG D C 1
ATOM 5907 O O . ARG D 1 100 ? -7.56300 -12.69900 -32.35200 1.000 21.12962 94 ARG D O 1
ATOM 5928 N N . HIS D 1 101 ? -8.13000 -12.23700 -30.22200 1.000 20.92409 95 HIS D N 1
ATOM 5929 C CA . HIS D 1 101 ? -9.54100 -12.25900 -30.57500 1.000 21.20205 95 HIS D CA 1
ATOM 5930 C C . HIS D 1 101 ? -9.89900 -11.01800 -31.38400 1.000 24.65268 95 HIS D C 1
ATOM 5931 O O . HIS D 1 101 ? -9.27800 -9.95900 -31.25800 1.000 24.92837 95 HIS D O 1
ATOM 5945 N N . ILE D 1 102 ? -10.87600 -11.18600 -32.26400 1.000 26.73768 96 ILE D N 1
ATOM 5946 C CA . ILE D 1 102 ? -11.34300 -10.10900 -33.13300 1.000 29.92665 96 ILE D CA 1
ATOM 5947 C C . ILE D 1 102 ? -12.38300 -9.31100 -32.35400 1.000 30.73464 96 ILE D C 1
ATOM 5948 O O . ILE D 1 102 ? -13.41800 -9.87400 -31.97300 1.000 35.82483 96 ILE D O 1
ATOM 5964 N N . PRO D 1 103 ? -12.14700 -8.02300 -32.07900 1.000 37.19577 97 PRO D N 1
ATOM 5965 C CA . PRO D 1 103 ? -13.03600 -7.17900 -31.27200 1.000 40.81040 97 PRO D CA 1
ATOM 5966 C C . PRO D 1 103 ? -14.44400 -7.07800 -31.84500 1.000 40.62903 97 PRO D C 1
ATOM 5967 O O . PRO D 1 103 ? -14.56200 -7.02700 -33.06800 1.000 43.56263 97 PRO D O 1
#

B-factor: mean 27.89, std 13.45, range [13.28, 126.63]

Organism: Cyanophage S-2L (NCBI:txid260586)

Nearest PDB structures (foldseek):
  7ody-assembly1_A  TM=1.010E+00  e=1.379E-16  Cyanophage S-2L
  7ody-assembly1_B  TM=1.008E+00  e=1.570E-14  Cyanophage S-2L
  7ody-assembly1_C  TM=9.974E-01  e=1.220E-14  Cyanophage S-2L
  7ody-assembly1_D  TM=9.998E-01  e=2.371E-13  Cyanophage S-2L
  7ody-assembly1_C  TM=1.010E+00  e=2.605E-17  Cyanophage S-2L

Solvent-accessible surface area: 16943 Å² total; per-residue (Å²): 117,6,20,4,65,87,0,20,62,51,1,22,75,31,16,95,106,72,5,65,122,26,149,43,25,6,7,10,1,22,0,0,9,10,0,0,41,16,35,15,36,126,216,37,72,65,27,1,0,16,2,1,10,26,1,0,6,1,0,50,53,65,68,14,83,4,31,118,5,0,101,45,15,0,54,66,7,136,33,55,47,44,49,118,27,162,20,14,9,16,57,64,72,119,86,26,92,86,178,158,12,22,2,42,88,0,20,61,47,1,24,73,32,16,92,98,66,4,94,93,34,164,42,23,4,9,11,1,21,0,0,8,11,0,0,35,17,34,18,36,114,230,46,71,64,32,2,0,18,1,1,10,28,1,0,5,1,0,48,51,69,70,12,81,3,13,115,5,0,102,43,15,0,55,66,9,138,92,75,69,51,48,140,24,158,19,32,10,13,58,65,95,159,92,122,55,0,43,2,47,69,0,22,55,31,1,24,72,26,15,106,100,69,3,65,123,32,157,45,26,8,7,10,1,20,1,0,8,11,0,0,37,16,34,17,34,122,176,98,143,22,58,65,28,2,0,17,2,2,10,26,1,0,6,2,0,53,52,65,70,13,84,3,14,123,5,0,101,44,16,0,54,66,8,138,94,76,66,47,47,147,21,145,20,13,10,20,62,71,90,113,75,174,132,9,39,2,44,78,0,21,54,36,1,21,75,31,18,97,99,76,7,96,93,36,138,47,23,7,9,12,1,22,0,0,8,9,0,0,41,18,35,29,97,84,72,66,30,1,0,18,2,1,10,27,2,0,7,2,0,48,49,48,68,13,68,4,1,109,5,0,72,44,15,0,55,67,8,137,96,76,70,46,49,144,25,156,20,31,11,12,61,63,97,156

Foldseek 3Di:
DDDLVVLLVVLCVVCCVVCVPDALVVLVVQLVVLVVCVVPDPPDVVSVVSNSSSVSPSCVRVVHPVVVVVVVVVVQVVQFDWDADPVGHIDTDPPRGND/DDDLVVLLVVLCVVCCVVCVPDALVVLVVQLVVLVVVVVPDPPCVVSVVSNVSSVSPSCVRVVHPVVVVVVVVVVVVVVFDWDQDPVRHIDTDD/DVPDDLVVLLVVLCVVCCVPCVPDALVVLVVQLVVLVVCVVVDPDPDDVVSVVSNSSSVSPSCVRVVHDVVVVVVVVVVVVVVFAWDADPVGHIDTDDDD/DDDLVVLLVVLCVVVCVVPVPDALVVLVVQLVVLVVVVVPDVVVSVVSNSSSVSPSCVRVVHPVVVVVVVVVVVVVPFDWDQDPVRRIDTDD

CATH classification: 1.10.287.1080

Secondary structure (DSSP, 8-state):
--BHHHHHHHHHHHHHHH-TT--HHHHHHHHHHHHHHHHH----HHHHHHHHHHHHHHHHHTT--HHHHHHHHHHHHHHS-EEE-TTSSEEEPTT----/--BHHHHHHHHHHHHHHH-TT--HHHHHHHHHHHHHHHHH----HHHHHHHHHHHHHHHHHTT--HHHHHHHHHHHHHHS-EEE-TTSSEEE--/--SPBHHHHHHHHHHHHTTT-TT--HHHHHHHHHHHHHHHHH---S--HHHHHHHHHHHHHHHHHHT--HHHHHHHHHHHHHHSEEEE-TTSSEEEEP--/--BHHHHHHHHHHHHHHH-TT--HHHHHHHHHHHHHHHHH--HHHHHHHHHHHHHHHHHTT--HHHHHHHHHHHHHHSEEEE-TTSSEEEE-

Radius of gyration: 20.51 Å; Cα contacts (8 Å, |Δi|>4): 612; chains: 4; bounding box: 54×50×46 Å

Sequence (385 aa):
PATVVAELQAEIAAWIHPLNPDRRPGGTIAKLLEEIGELIASDRDPLEVADVLILALDLATLLGVDVTEAIRAKLAINRARSWARADNGAMRHIPGSDTPPPAATTVAELQAEIAAWIHPLNPDRRPGGTIAKLLEEIGELIASDRDPLEVADVLILALDLATLLGVDVTEAIRAKLAINRARSWARADNGAMMRHIPSMPATVVAELQAEIAAWIHPLNPDRRPGGTIAKLLEEIGELIASDRAHDPLEVADVLILALDLATLLGVDVTEAIRAKLAINRARSWARADNGAMMRHIPGSPATVAELQAEIAAWIHPLNPDRRPGGTIAKLLEEIGELIASDPLEVADVLILALDLATLLGVDVTEAIRAKLAINRARSWARADNGAMRHIP

InterPro domains:
  IPR007538 dATP/dGTP diphosphohydrolase MazZ [PF04447] (11-94)